Protein 3S84 (pdb70)

Solvent-accessible surface area: 25730 Å² total; per-residue (Å²): 160,100,123,104,112,149,94,89,101,35,126,37,20,112,59,1,46,67,92,0,98,98,62,11,106,72,0,16,120,65,0,17,48,8,16,146,81,0,75,137,51,0,91,66,71,6,58,82,0,73,61,38,0,47,64,7,0,68,73,4,55,172,95,1,52,59,32,4,93,125,0,51,119,21,35,145,101,24,56,93,62,23,56,72,51,1,74,78,41,0,56,70,0,44,50,59,0,46,82,10,0,69,67,1,44,44,102,0,16,67,35,0,47,50,4,50,66,28,0,63,71,0,12,63,55,0,61,149,21,0,17,76,38,0,132,114,34,59,125,65,0,47,80,34,5,114,34,18,23,129,94,0,54,130,28,3,80,72,0,62,57,114,0,31,56,3,0,53,63,5,60,126,88,0,17,71,35,1,80,80,1,45,45,42,16,159,64,81,35,114,30,5,74,131,9,9,91,70,2,24,45,63,0,50,116,33,0,58,50,4,38,158,67,0,70,66,28,0,75,94,14,24,131,32,3,25,114,36,0,37,96,12,80,119,100,1,1,63,205,149,93,72,66,108,125,124,138,123,105,142,17,119,57,24,106,80,1,28,65,71,0,98,99,59,7,105,70,0,16,121,76,0,16,50,9,16,150,80,0,80,129,51,1,83,66,73,1,55,82,1,75,62,42,0,77,58,6,2,64,67,6,68,170,91,0,62,48,18,12,121,91,0,70,146,24,8,102,84,23,22,75,63,11,43,54,49,0,86,77,48,1,64,86,0,92,51,58,0,52,98,15,0,77,63,3,45,41,130,0,18,67,36,0,46,50,0,50,66,28,0,63,72,0,11,61,55,0,69,147,21,0,18,87,37,0,91,140,18,34,130,66,1,49,106,21,6,116,34,18,23,114,98,0,55,128,33,0,77,84,6,62,56,122,0,32,55,5,0,53,60,5,59,122,106,0,21,60,35,1,89,77,1,79,59,20,4,93,83,67,44,58,15,0,76,123,14,0,70,70,2,18,46,60,1,42,114,35,0,64,53,7,52,150,88,0,50,58,30,0,108,80,12,22,152,36,0,32,100,33,0,36,85,13,82,106,103,2,2,66,207

Structure (mmCIF, N/CA/C/O backbone):
data_3S84
#
_entry.id   3S84
#
_cell.length_a   70.825
_cell.length_b   70.825
_cell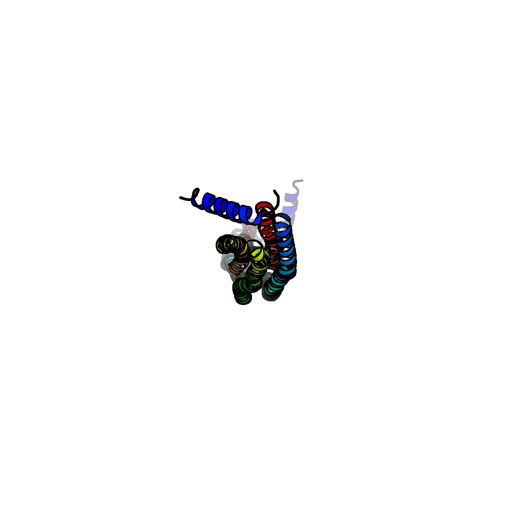.length_c   512.383
_cell.angle_alpha   90.00
_cell.angle_beta   90.00
_cell.angle_gamma   120.00
#
_symmetry.space_group_name_H-M   'P 61 2 2'
#
loop_
_entity.id
_entity.type
_entity.pdbx_description
1 polymer 'Apolipoprotein A-IV'
2 non-polymer 'SULFATE ION'
3 water water
#
loop_
_atom_site.group_PDB
_atom_site.id
_atom_site.type_symbol
_atom_site.label_atom_id
_atom_site.label_alt_id
_atom_site.label_comp_id
_atom_site.label_asym_id
_atom_site.label_entity_id
_atom_site.label_seq_id
_atom_site.pdbx_PDB_ins_code
_atom_site.Cartn_x
_atom_site.Cartn_y
_atom_site.Cartn_z
_atom_site.occupancy
_atom_site.B_iso_or_equiv
_atom_site.auth_seq_id
_atom_site.auth_comp_id
_atom_site.auth_asym_id
_atom_site.auth_atom_id
_atom_site.pdbx_PDB_model_num
ATOM 1 N N . ASP A 1 12 ? 2.865 77.503 -52.224 1.00 169.18 94 ASP A N 1
ATOM 2 C CA . ASP A 1 12 ? 3.605 76.381 -51.653 1.00 169.91 94 ASP A CA 1
ATOM 3 C C . ASP A 1 12 ? 3.456 75.123 -52.513 1.00 174.04 94 ASP A C 1
ATOM 4 O O . ASP A 1 12 ? 4.406 74.740 -53.199 1.00 173.33 94 ASP A O 1
ATOM 9 N N . SER A 1 13 ? 2.261 74.490 -52.479 1.00 170.97 95 SER A N 1
ATOM 10 C CA . SER A 1 13 ? 1.935 73.276 -53.237 1.00 170.49 95 SER A CA 1
ATOM 11 C C . SER A 1 13 ? 1.340 73.579 -54.622 1.00 171.73 95 SER A C 1
ATOM 12 O O . SER A 1 13 ? 1.644 72.861 -55.577 1.00 170.81 95 SER A O 1
ATOM 15 N N . GLU A 1 14 ? 0.511 74.646 -54.728 1.00 166.56 96 GLU A N 1
ATOM 16 C CA . GLU A 1 14 ? -0.117 75.099 -55.979 1.00 164.67 96 GLU A CA 1
ATOM 17 C C . GLU A 1 14 ? 0.930 75.752 -56.912 1.00 166.31 96 GLU A C 1
ATOM 18 O O . GLU A 1 14 ? 0.837 75.597 -58.135 1.00 165.39 96 GLU A O 1
ATOM 24 N N . LYS A 1 15 ? 1.908 76.489 -56.331 1.00 161.03 97 LYS A N 1
ATOM 25 C CA . LYS A 1 15 ? 2.986 77.171 -57.059 1.00 159.04 97 LYS A CA 1
ATOM 26 C C . LYS A 1 15 ? 3.937 76.163 -57.734 1.00 160.01 97 LYS A C 1
ATOM 27 O O . LYS A 1 15 ? 4.367 76.389 -58.869 1.00 158.56 97 LYS A O 1
ATOM 33 N N . LEU A 1 16 ? 4.226 75.041 -57.038 1.00 155.04 98 LEU A N 1
ATOM 34 C CA . LEU A 1 16 ? 5.119 73.956 -57.472 1.00 153.39 98 LEU A CA 1
ATOM 35 C C . LEU A 1 16 ? 4.408 72.892 -58.371 1.00 152.63 98 LEU A C 1
ATOM 36 O O . LEU A 1 16 ? 4.831 71.736 -58.441 1.00 152.43 98 LEU A O 1
ATOM 41 N N . LYS A 1 17 ? 3.340 73.326 -59.071 1.00 145.01 99 LYS A N 1
ATOM 42 C CA . LYS A 1 17 ? 2.489 72.581 -60.012 1.00 142.37 99 LYS A CA 1
ATOM 43 C C . LYS A 1 17 ? 2.400 73.449 -61.281 1.00 140.59 99 LYS A C 1
ATOM 44 O O . LYS A 1 17 ? 2.359 72.929 -62.401 1.00 139.16 99 LYS A O 1
ATOM 50 N N . GLU A 1 18 ? 2.383 74.784 -61.071 1.00 133.59 100 GLU A N 1
ATOM 51 C CA . GLU A 1 18 ? 2.362 75.834 -62.084 1.00 130.81 100 GLU A CA 1
ATOM 52 C C . GLU A 1 18 ? 3.695 75.795 -62.845 1.00 127.61 100 GLU A C 1
ATOM 53 O O . GLU A 1 18 ? 3.696 75.919 -64.062 1.00 126.12 100 GLU A O 1
ATOM 59 N N . GLU A 1 19 ? 4.811 75.591 -62.105 1.00 119.68 101 GLU A N 1
ATOM 60 C CA . GLU A 1 19 ? 6.202 75.471 -62.557 1.00 116.23 101 GLU A CA 1
ATOM 61 C C . GLU A 1 19 ? 6.380 74.280 -63.509 1.00 114.24 101 GLU A C 1
ATOM 62 O O . GLU A 1 19 ? 7.187 74.353 -64.437 1.00 111.09 101 GLU A O 1
ATOM 68 N N . ILE A 1 20 ? 5.662 73.162 -63.229 1.00 109.03 102 ILE A N 1
ATOM 69 C CA . ILE A 1 20 ? 5.684 71.941 -64.042 1.00 106.52 102 ILE A CA 1
ATOM 70 C C . ILE A 1 20 ? 5.007 72.252 -65.390 1.00 103.80 102 ILE A C 1
ATOM 71 O O . ILE A 1 20 ? 5.599 71.971 -66.439 1.00 101.66 102 ILE A O 1
ATOM 76 N N . GLY A 1 21 ? 3.815 72.877 -65.324 1.00 96.26 103 GLY A N 1
ATOM 77 C CA . GLY A 1 21 ? 3.028 73.314 -66.475 1.00 92.57 103 GLY A CA 1
ATOM 78 C C . GLY A 1 21 ? 3.789 74.310 -67.334 1.00 87.83 103 GLY A C 1
ATOM 79 O O . GLY A 1 21 ? 3.951 74.101 -68.541 1.00 87.29 103 GLY A O 1
ATOM 80 N N . LYS A 1 22 ? 4.305 75.370 -66.688 1.00 78.58 104 LYS A N 1
ATOM 81 C CA . LYS A 1 22 ? 5.090 76.442 -67.277 1.00 76.48 104 LYS A CA 1
ATOM 82 C C . LYS A 1 22 ? 6.271 75.872 -68.093 1.00 77.04 104 LYS A C 1
ATOM 83 O O . LYS A 1 22 ? 6.402 76.197 -69.276 1.00 75.87 104 LYS A O 1
ATOM 89 N N . GLU A 1 23 ? 7.066 74.970 -67.471 1.00 71.30 105 GLU A N 1
ATOM 90 C CA . GLU A 1 23 ? 8.242 74.371 -68.091 1.00 69.15 105 GLU A CA 1
ATOM 91 C C . GLU A 1 23 ? 7.854 73.462 -69.259 1.00 72.75 105 GLU A C 1
ATOM 92 O O . GLU A 1 23 ? 8.551 73.447 -70.276 1.00 71.07 105 GLU A O 1
ATOM 98 N N . LEU A 1 24 ? 6.735 72.727 -69.110 1.00 65.49 106 LEU A N 1
ATOM 99 C CA . LEU A 1 24 ? 6.215 71.826 -70.129 1.00 64.44 106 LEU A CA 1
ATOM 100 C C . LEU A 1 24 ? 5.693 72.650 -71.312 1.00 69.20 106 LEU A C 1
ATOM 101 O O . LEU A 1 24 ? 5.893 72.263 -72.462 1.00 68.94 106 LEU A O 1
ATOM 106 N N . GLU A 1 25 ? 5.091 73.817 -71.023 1.00 67.19 107 GLU A N 1
ATOM 107 C CA . GLU A 1 25 ? 4.595 74.751 -72.024 1.00 68.02 107 GLU A CA 1
ATOM 108 C C . GLU A 1 25 ? 5.780 75.296 -72.809 1.00 69.89 107 GLU A C 1
ATOM 109 O O . GLU A 1 25 ? 5.706 75.402 -74.038 1.00 69.51 107 GLU A O 1
ATOM 115 N N . GLU A 1 26 ? 6.897 75.569 -72.100 1.00 65.37 108 GLU A N 1
ATOM 116 C CA . GLU A 1 26 ? 8.144 76.061 -72.700 1.00 64.05 108 GLU A CA 1
ATOM 117 C C . GLU A 1 26 ? 8.790 75.008 -73.566 1.00 65.33 108 GLU A C 1
ATOM 118 O O . GLU A 1 26 ? 9.174 75.319 -74.678 1.00 67.36 108 GLU A O 1
ATOM 124 N N . LEU A 1 27 ? 8.853 73.752 -73.098 1.00 61.86 109 LEU A N 1
ATOM 125 C CA . LEU A 1 27 ? 9.385 72.650 -73.899 1.00 62.05 109 LEU A CA 1
ATOM 126 C C . LEU A 1 27 ? 8.521 72.489 -75.166 1.00 68.69 109 LEU A C 1
ATOM 127 O O . LEU A 1 27 ? 9.068 72.353 -76.256 1.00 71.44 109 LEU A O 1
ATOM 132 N N . ARG A 1 28 ? 7.180 72.556 -75.013 1.00 64.87 110 ARG A N 1
ATOM 133 C CA . ARG A 1 28 ? 6.231 72.464 -76.120 1.00 66.49 110 ARG A CA 1
ATOM 134 C C . ARG A 1 28 ? 6.455 73.596 -77.113 1.00 72.39 110 ARG A C 1
ATOM 135 O O . ARG A 1 28 ? 6.493 73.327 -78.309 1.00 72.54 110 ARG A O 1
ATOM 143 N N . ALA A 1 29 ? 6.674 74.842 -76.620 1.00 69.04 111 ALA A N 1
ATOM 144 C CA . ALA A 1 29 ? 6.932 76.007 -77.470 1.00 70.61 111 ALA A CA 1
ATOM 145 C C . ALA A 1 29 ? 8.195 75.812 -78.325 1.00 76.23 111 ALA A C 1
ATOM 146 O O . ALA A 1 29 ? 8.180 76.145 -79.516 1.00 76.45 111 ALA A O 1
ATOM 148 N N . ARG A 1 30 ? 9.252 75.198 -77.743 1.00 73.24 112 ARG A N 1
ATOM 149 C CA . ARG A 1 30 ? 10.472 74.865 -78.481 1.00 75.07 112 ARG A CA 1
ATOM 150 C C . ARG A 1 30 ? 10.216 73.800 -79.567 1.00 81.14 112 ARG A C 1
ATOM 151 O O . ARG A 1 30 ? 10.722 73.923 -80.674 1.00 85.81 112 ARG A O 1
ATOM 159 N N . LEU A 1 31 ? 9.448 72.768 -79.241 1.00 75.63 113 LEU A N 1
ATOM 160 C CA . LEU A 1 31 ? 9.149 71.655 -80.139 1.00 76.24 113 LEU A CA 1
ATOM 161 C C . LEU A 1 31 ? 8.040 71.971 -81.138 1.00 80.61 113 LEU A C 1
ATOM 162 O O . LEU A 1 31 ? 7.825 71.181 -82.053 1.00 82.55 113 LEU A O 1
ATOM 167 N N . LEU A 1 32 ? 7.305 73.082 -80.940 1.00 76.87 114 LEU A N 1
ATOM 168 C CA . LEU A 1 32 ? 6.156 73.473 -81.755 1.00 80.66 114 LEU A CA 1
ATOM 169 C C . LEU A 1 32 ? 6.337 73.305 -83.264 1.00 94.96 114 LEU A C 1
ATOM 170 O O . LEU A 1 32 ? 5.470 72.662 -83.863 1.00 99.45 114 LEU A O 1
ATOM 175 N N . PRO A 1 33 ? 7.427 73.802 -83.915 1.00 94.61 115 PRO A N 1
ATOM 176 C CA . PRO A 1 33 ? 7.542 73.609 -85.377 1.00 100.80 115 PRO A CA 1
ATOM 177 C C . PRO A 1 33 ? 7.646 72.146 -85.816 1.00 107.10 115 PRO A C 1
ATOM 178 O O . PRO A 1 33 ? 7.491 71.861 -87.000 1.00 112.49 115 PRO A O 1
ATOM 182 N N . HIS A 1 34 ? 7.886 71.220 -84.856 1.00 99.35 116 HIS A N 1
ATOM 183 C CA . HIS A 1 34 ? 8.033 69.782 -85.112 1.00 99.18 116 HIS A CA 1
ATOM 184 C C . HIS A 1 34 ? 6.997 68.935 -84.396 1.00 98.02 116 HIS A C 1
ATOM 185 O O . HIS A 1 34 ? 7.187 67.724 -84.291 1.00 94.58 116 HIS A O 1
ATOM 192 N N . ALA A 1 35 ? 5.885 69.560 -83.935 1.00 96.35 117 ALA A N 1
ATOM 193 C CA . ALA A 1 35 ? 4.792 68.925 -83.175 1.00 95.82 117 ALA A CA 1
ATOM 194 C C . ALA A 1 35 ? 4.332 67.577 -83.715 1.00 103.45 117 ALA A C 1
ATOM 195 O O . ALA A 1 35 ? 4.119 66.664 -82.934 1.00 99.48 117 ALA A O 1
ATOM 197 N N . ASN A 1 36 ? 4.227 67.444 -85.043 1.00 107.48 118 ASN A N 1
ATOM 198 C CA . ASN A 1 36 ? 3.867 66.202 -85.733 1.00 111.05 118 ASN A CA 1
ATOM 199 C C . ASN A 1 36 ? 4.961 65.145 -85.571 1.00 112.38 118 ASN A C 1
ATOM 200 O O . ASN A 1 36 ? 4.637 64.025 -85.165 1.00 110.13 118 ASN A O 1
ATOM 205 N N . GLU A 1 37 ? 6.246 65.500 -85.868 1.00 108.49 119 GLU A N 1
ATOM 206 C CA . GLU A 1 37 ? 7.405 64.612 -85.704 1.00 106.35 119 GLU A CA 1
ATOM 207 C C . GLU A 1 37 ? 7.525 64.154 -84.249 1.00 106.57 119 GLU A C 1
ATOM 208 O O . GLU A 1 37 ? 7.683 62.955 -84.015 1.00 105.57 119 GLU A O 1
ATOM 214 N N . VAL A 1 38 ? 7.437 65.104 -83.279 1.00 100.12 120 VAL A N 1
ATOM 215 C CA . VAL A 1 38 ? 7.556 64.793 -81.857 1.00 95.14 120 VAL A CA 1
ATOM 216 C C . VAL A 1 38 ? 6.467 63.841 -81.364 1.00 96.37 120 VAL A C 1
ATOM 217 O O . VAL A 1 38 ? 6.795 62.841 -80.728 1.00 93.20 120 VAL A O 1
ATOM 221 N N . SER A 1 39 ? 5.195 64.103 -81.751 1.00 95.45 121 SER A N 1
ATOM 222 C CA . SER A 1 39 ? 4.014 63.280 -81.451 1.00 96.50 121 SER A CA 1
ATOM 223 C C . SER A 1 39 ? 4.234 61.848 -81.992 1.00 101.68 121 SER A C 1
ATOM 224 O O . SER A 1 39 ? 3.931 60.866 -81.298 1.00 100.28 121 SER A O 1
ATOM 227 N N . GLN A 1 40 ? 4.795 61.755 -83.216 1.00 98.91 122 GLN A N 1
ATOM 228 C CA . GLN A 1 40 ? 5.123 60.499 -83.878 1.00 99.60 122 GLN A CA 1
ATOM 229 C C . GLN A 1 40 ? 6.201 59.713 -83.120 1.00 97.35 122 GLN A C 1
ATOM 230 O O . GLN A 1 40 ? 6.043 58.508 -82.952 1.00 97.38 122 GLN A O 1
ATOM 236 N N . LYS A 1 41 ? 7.284 60.380 -82.685 1.00 89.62 123 LYS A N 1
ATOM 237 C CA . LYS A 1 41 ? 8.371 59.746 -81.931 1.00 87.02 123 LYS A CA 1
ATOM 238 C C . LYS A 1 41 ? 7.895 59.227 -80.548 1.00 86.03 123 LYS A C 1
ATOM 239 O O . LYS A 1 41 ? 8.343 58.163 -80.122 1.00 84.16 123 LYS A O 1
ATOM 245 N N . ILE A 1 42 ? 6.972 59.961 -79.880 1.00 80.60 124 ILE A N 1
ATOM 246 C CA . ILE A 1 42 ? 6.398 59.575 -78.592 1.00 77.59 124 ILE A CA 1
ATOM 247 C C . ILE A 1 42 ? 5.499 58.333 -78.771 1.00 83.31 124 ILE A C 1
ATOM 248 O O . ILE A 1 42 ? 5.585 57.391 -77.985 1.00 79.86 124 ILE A O 1
ATOM 253 N N . GLY A 1 43 ? 4.688 58.336 -79.834 1.00 85.63 125 GLY A N 1
ATOM 254 C CA . GLY A 1 43 ? 3.803 57.234 -80.202 1.00 87.10 125 GLY A CA 1
ATOM 255 C C . GLY A 1 43 ? 4.581 55.964 -80.487 1.00 90.31 125 GLY A C 1
ATOM 256 O O . GLY A 1 43 ? 4.160 54.879 -80.084 1.00 91.80 125 GLY A O 1
ATOM 257 N N . ASP A 1 44 ? 5.747 56.098 -81.135 1.00 84.85 126 ASP A N 1
ATOM 258 C CA . ASP A 1 44 ? 6.648 54.989 -81.439 1.00 84.18 126 ASP A CA 1
ATOM 259 C C . ASP A 1 44 ? 7.221 54.402 -80.165 1.00 83.25 126 ASP A C 1
ATOM 260 O O . ASP A 1 44 ? 7.157 53.184 -79.978 1.00 81.77 126 ASP A O 1
ATOM 265 N N . ASN A 1 45 ? 7.718 55.266 -79.259 1.00 78.29 127 ASN A N 1
ATOM 266 C CA . ASN A 1 45 ? 8.259 54.855 -77.965 1.00 76.00 127 ASN A CA 1
ATOM 267 C C . ASN A 1 45 ? 7.210 54.196 -77.066 1.00 78.87 127 ASN A C 1
ATOM 268 O O . ASN A 1 45 ? 7.544 53.292 -76.315 1.00 75.56 127 ASN A O 1
ATOM 273 N N . LEU A 1 46 ? 5.947 54.634 -77.169 1.00 78.89 128 LEU A N 1
ATOM 274 C CA . LEU A 1 46 ? 4.833 54.071 -76.425 1.00 80.32 128 LEU A CA 1
ATOM 275 C C . LEU A 1 46 ? 4.567 52.623 -76.906 1.00 84.86 128 LEU A C 1
ATOM 276 O O . LEU A 1 46 ? 4.340 51.739 -76.071 1.00 85.12 128 LEU A O 1
ATOM 281 N N . ARG A 1 47 ? 4.676 52.376 -78.224 1.00 80.34 129 ARG A N 1
ATOM 282 C CA . ARG A 1 47 ? 4.503 51.030 -78.787 1.00 81.14 129 ARG A CA 1
ATOM 283 C C . ARG A 1 47 ? 5.665 50.136 -78.367 1.00 81.47 129 ARG A C 1
ATOM 284 O O . ARG A 1 47 ? 5.434 48.998 -77.981 1.00 79.35 129 ARG A O 1
ATOM 292 N N . GLU A 1 48 ? 6.899 50.667 -78.394 1.00 79.22 130 GLU A N 1
ATOM 293 C CA . GLU A 1 48 ? 8.098 49.960 -77.930 1.00 78.80 130 GLU A CA 1
ATOM 294 C C . GLU A 1 48 ? 7.996 49.648 -76.434 1.00 79.56 130 GLU A C 1
ATOM 295 O O . GLU A 1 48 ? 8.430 48.575 -76.015 1.00 80.91 130 GLU A O 1
ATOM 301 N N . LEU A 1 49 ? 7.428 50.577 -75.627 1.00 71.61 131 LEU A N 1
ATOM 302 C CA . LEU A 1 49 ? 7.225 50.357 -74.206 1.00 68.96 131 LEU A CA 1
ATOM 303 C C . LEU A 1 49 ? 6.318 49.141 -74.008 1.00 74.18 131 LEU A C 1
ATOM 304 O O . LEU A 1 49 ? 6.697 48.226 -73.283 1.00 75.98 131 LEU A O 1
ATOM 309 N N . GLN A 1 50 ? 5.155 49.120 -74.684 1.00 71.13 132 GLN A N 1
ATOM 310 C CA . GLN A 1 50 ? 4.177 48.035 -74.656 1.00 72.80 132 GLN A CA 1
ATOM 311 C C . GLN A 1 50 ? 4.813 46.711 -75.017 1.00 74.88 132 GLN A C 1
ATOM 312 O O . GLN A 1 50 ? 4.633 45.741 -74.290 1.00 74.87 132 GLN A O 1
ATOM 318 N N . GLN A 1 51 ? 5.616 46.686 -76.082 1.00 70.88 133 GLN A N 1
ATOM 319 C CA . GLN A 1 51 ? 6.308 45.476 -76.533 1.00 71.08 133 GLN A CA 1
ATOM 320 C C . GLN A 1 51 ? 7.342 45.021 -75.505 1.00 72.80 133 GLN A C 1
ATOM 321 O O . GLN A 1 51 ? 7.511 43.827 -75.306 1.00 72.03 133 GLN A O 1
ATOM 327 N N . ARG A 1 52 ? 8.039 45.958 -74.877 1.00 69.82 134 ARG A N 1
ATOM 328 C CA . ARG A 1 52 ? 9.020 45.611 -73.859 1.00 70.13 134 ARG A CA 1
ATOM 329 C C . ARG A 1 52 ? 8.372 45.102 -72.577 1.00 72.49 134 ARG A C 1
ATOM 330 O O . ARG A 1 52 ? 8.876 44.146 -71.986 1.00 73.62 134 ARG A O 1
ATOM 338 N N . LEU A 1 53 ? 7.261 45.734 -72.149 1.00 68.12 135 LEU A N 1
ATOM 339 C CA . LEU A 1 53 ? 6.543 45.370 -70.912 1.00 68.04 135 LEU A CA 1
ATOM 340 C C . LEU A 1 53 ? 5.743 44.085 -71.058 1.00 72.14 135 LEU A C 1
ATOM 341 O O . LEU A 1 53 ? 5.562 43.381 -70.062 1.00 72.15 135 LEU A O 1
ATOM 346 N N . GLU A 1 54 ? 5.204 43.831 -72.268 1.00 68.45 136 GLU A N 1
ATOM 347 C CA . GLU A 1 54 ? 4.330 42.698 -72.586 1.00 69.69 136 GLU A CA 1
ATOM 348 C C . GLU A 1 54 ? 4.762 41.313 -72.038 1.00 73.34 136 GLU A C 1
ATOM 349 O O . GLU A 1 54 ? 3.994 40.756 -71.263 1.00 73.60 136 GLU A O 1
ATOM 355 N N . PRO A 1 55 ? 5.963 40.762 -72.370 1.00 68.94 137 PRO A N 1
ATOM 356 C CA . PRO A 1 55 ? 6.338 39.443 -71.803 1.00 67.92 137 PRO A CA 1
ATOM 357 C C . PRO A 1 55 ? 6.379 39.399 -70.277 1.00 72.72 137 PRO A C 1
ATOM 358 O O . PRO A 1 55 ? 6.046 38.354 -69.711 1.00 74.30 137 PRO A O 1
ATOM 362 N N . TYR A 1 56 ? 6.744 40.530 -69.606 1.00 66.79 138 TYR A N 1
ATOM 363 C CA . TYR A 1 56 ? 6.789 40.618 -68.140 1.00 66.73 138 TYR A CA 1
ATOM 364 C C . TYR A 1 56 ? 5.416 40.770 -67.546 1.00 71.49 138 TYR A C 1
ATOM 365 O O . TYR A 1 56 ? 5.132 40.119 -66.546 1.00 73.72 138 TYR A O 1
ATOM 374 N N . ALA A 1 57 ? 4.534 41.567 -68.189 1.00 62.56 139 ALA A N 1
ATOM 375 C CA . ALA A 1 57 ? 3.137 41.725 -67.772 1.00 64.27 139 ALA A CA 1
ATOM 376 C C . ALA A 1 57 ? 2.419 40.395 -67.956 1.00 72.51 139 ALA A C 1
ATOM 377 O O . ALA A 1 57 ? 1.655 40.000 -67.078 1.00 74.72 139 ALA A O 1
ATOM 379 N N . ASP A 1 58 ? 2.728 39.665 -69.056 1.00 69.24 140 ASP A N 1
ATOM 380 C CA . ASP A 1 58 ? 2.155 38.342 -69.297 1.00 70.32 140 ASP A CA 1
ATOM 381 C C . ASP A 1 58 ? 2.665 37.308 -68.287 1.00 71.53 140 ASP A C 1
ATOM 382 O O . ASP A 1 58 ? 1.861 36.542 -67.773 1.00 71.89 140 ASP A O 1
ATOM 387 N N . GLN A 1 59 ? 3.999 37.275 -68.028 1.00 66.02 141 GLN A N 1
ATOM 388 C CA . GLN A 1 59 ? 4.630 36.345 -67.093 1.00 65.48 141 GLN A CA 1
ATOM 389 C C . GLN A 1 59 ? 4.260 36.619 -65.669 1.00 70.24 141 GLN A C 1
ATOM 390 O O . GLN A 1 59 ? 4.103 35.659 -64.904 1.00 72.20 141 GLN A O 1
ATOM 396 N N . LEU A 1 60 ? 4.030 37.901 -65.309 1.00 64.53 142 LEU A N 1
ATOM 397 C CA . LEU A 1 60 ? 3.561 38.205 -63.957 1.00 63.79 142 LEU A CA 1
ATOM 398 C C . LEU A 1 60 ? 2.208 37.506 -63.735 1.00 72.19 142 LEU A C 1
ATOM 399 O O . LEU A 1 60 ? 2.054 36.820 -62.723 1.00 73.67 142 LEU A O 1
ATOM 404 N N . ARG A 1 61 ? 1.262 37.629 -64.690 1.00 69.56 143 ARG A N 1
ATOM 405 C CA . ARG A 1 61 ? -0.040 36.963 -64.573 1.00 70.99 143 ARG A CA 1
ATOM 406 C C . ARG A 1 61 ? 0.102 35.430 -64.483 1.00 74.74 143 ARG A C 1
ATOM 407 O O . ARG A 1 61 ? -0.561 34.800 -63.670 1.00 73.84 143 ARG A O 1
ATOM 415 N N . THR A 1 62 ? 0.956 34.843 -65.327 1.00 71.73 144 THR A N 1
ATOM 416 C CA . THR A 1 62 ? 1.223 33.402 -65.324 1.00 71.64 144 THR A CA 1
ATOM 417 C C . THR A 1 62 ? 1.810 32.969 -63.975 1.00 75.12 144 THR A C 1
ATOM 418 O O . THR A 1 62 ? 1.291 32.036 -63.368 1.00 76.82 144 THR A O 1
ATOM 422 N N . GLN A 1 63 ? 2.843 33.670 -63.498 1.00 69.91 145 GLN A N 1
ATOM 423 C CA . GLN A 1 63 ? 3.509 33.398 -62.229 1.00 69.72 145 GLN A CA 1
ATOM 424 C C . GLN A 1 63 ? 2.578 33.539 -61.019 1.00 71.93 145 GLN A C 1
ATOM 425 O O . GLN A 1 63 ? 2.745 32.801 -60.051 1.00 73.78 145 GLN A O 1
ATOM 431 N N . VAL A 1 64 ? 1.540 34.409 -61.099 1.00 67.14 146 VAL A N 1
ATOM 432 C CA . VAL A 1 64 ? 0.524 34.564 -60.037 1.00 67.08 146 VAL A CA 1
ATOM 433 C C . VAL A 1 64 ? -0.193 33.229 -59.892 1.00 75.57 146 VAL A C 1
ATOM 434 O O . VAL A 1 64 ? -0.360 32.722 -58.776 1.00 78.29 146 VAL A O 1
ATOM 438 N N . ASN A 1 65 ? -0.590 32.650 -61.039 1.00 71.54 147 ASN A N 1
ATOM 439 C CA . ASN A 1 65 ? -1.297 31.375 -61.159 1.00 71.88 147 ASN A CA 1
ATOM 440 C C . ASN A 1 65 ? -0.393 30.182 -60.789 1.00 76.18 147 ASN A C 1
ATOM 441 O O . ASN A 1 65 ? -0.789 29.380 -59.977 1.00 77.20 147 ASN A O 1
ATOM 446 N N . THR A 1 66 ? 0.834 30.118 -61.311 1.00 72.88 148 THR A N 1
ATOM 447 C CA . THR A 1 66 ? 1.854 29.112 -61.000 1.00 73.47 148 THR A CA 1
ATOM 448 C C . THR A 1 66 ? 2.208 29.124 -59.488 1.00 79.04 148 THR A C 1
ATOM 449 O O . THR A 1 66 ? 2.233 28.057 -58.874 1.00 82.44 148 THR A O 1
ATOM 453 N N . GLN A 1 67 ? 2.473 30.312 -58.895 1.00 72.40 149 GLN A N 1
ATOM 454 C CA . GLN A 1 67 ? 2.793 30.412 -57.470 1.00 71.67 149 GLN A CA 1
ATOM 455 C C . GLN A 1 67 ? 1.629 30.040 -56.569 1.00 75.84 149 GLN A C 1
ATOM 456 O O . GLN A 1 67 ? 1.841 29.308 -55.609 1.00 76.92 149 GLN A O 1
ATOM 462 N N . ALA A 1 68 ? 0.409 30.527 -56.871 1.00 70.67 150 ALA A N 1
ATOM 463 C CA . ALA A 1 68 ? -0.804 30.217 -56.117 1.00 71.78 150 ALA A CA 1
ATOM 464 C C . ALA A 1 68 ? -1.092 28.683 -56.130 1.00 79.73 150 ALA A C 1
ATOM 465 O O . ALA A 1 68 ? -1.463 28.098 -55.106 1.00 83.46 150 ALA A O 1
ATOM 467 N N . GLU A 1 69 ? -0.826 28.046 -57.258 1.00 75.40 151 GLU A N 1
ATOM 468 C CA . GLU A 1 69 ? -0.934 26.611 -57.476 1.00 77.46 151 GLU A CA 1
ATOM 469 C C . GLU A 1 69 ? 0.111 25.849 -56.670 1.00 85.39 151 GLU A C 1
ATOM 470 O O . GLU A 1 69 ? -0.236 24.824 -56.081 1.00 89.97 151 GLU A O 1
ATOM 476 N N . GLN A 1 70 ? 1.371 26.332 -56.650 1.00 80.52 152 GLN A N 1
ATOM 477 C CA . GLN A 1 70 ? 2.488 25.752 -55.897 1.00 82.44 152 GLN A CA 1
ATOM 478 C C . GLN A 1 70 ? 2.189 25.797 -54.405 1.00 88.09 152 GLN A C 1
ATOM 479 O O . GLN A 1 70 ? 2.424 24.804 -53.723 1.00 91.70 152 GLN A O 1
ATOM 485 N N . LEU A 1 71 ? 1.649 26.939 -53.912 1.00 82.55 153 LEU A N 1
ATOM 486 C CA . LEU A 1 71 ? 1.266 27.144 -52.522 1.00 83.84 153 LEU A CA 1
ATOM 487 C C . LEU A 1 71 ? 0.191 26.133 -52.140 1.00 90.56 153 LEU A C 1
ATOM 488 O O . LEU A 1 71 ? 0.300 25.598 -51.057 1.00 94.73 153 LEU A O 1
ATOM 493 N N . ARG A 1 72 ? -0.790 25.804 -53.036 1.00 85.57 154 ARG A N 1
ATOM 494 C CA . ARG A 1 72 ? -1.842 24.796 -52.746 1.00 87.55 154 ARG A CA 1
ATOM 495 C C . ARG A 1 72 ? -1.268 23.391 -52.667 1.00 93.03 154 ARG A C 1
ATOM 496 O O . ARG A 1 72 ? -1.532 22.709 -51.707 1.00 95.70 154 ARG A O 1
ATOM 504 N N . ARG A 1 73 ? -0.457 22.976 -53.660 1.00 89.29 155 ARG A N 1
ATOM 505 C CA . ARG A 1 73 ? 0.228 21.680 -53.709 1.00 89.93 155 ARG A CA 1
ATOM 506 C C . ARG A 1 73 ? 1.141 21.451 -52.485 1.00 95.66 155 ARG A C 1
ATOM 507 O O . ARG A 1 73 ? 1.390 20.304 -52.097 1.00 97.52 155 ARG A O 1
ATOM 515 N N . GLN A 1 74 ? 1.607 22.536 -51.870 1.00 91.39 156 GLN A N 1
ATOM 516 C CA . GLN A 1 74 ? 2.478 22.444 -50.709 1.00 94.10 156 GLN A CA 1
ATOM 517 C C . GLN A 1 74 ? 1.675 22.348 -49.409 1.00 99.31 156 GLN A C 1
ATOM 518 O O . GLN A 1 74 ? 2.106 21.634 -48.512 1.00 101.52 156 GLN A O 1
ATOM 524 N N . LEU A 1 75 ? 0.537 23.080 -49.301 1.00 93.79 157 LEU A N 1
ATOM 525 C CA . LEU A 1 75 ? -0.272 23.152 -48.078 1.00 95.31 157 LEU A CA 1
ATOM 526 C C . LEU A 1 75 ? -1.351 22.094 -47.946 1.00 102.54 157 LEU A C 1
ATOM 527 O O . LEU A 1 75 ? -1.622 21.658 -46.815 1.00 106.07 157 LEU A O 1
ATOM 532 N N . THR A 1 76 ? -1.954 21.676 -49.087 1.00 97.54 158 THR A N 1
ATOM 533 C CA . THR A 1 76 ? -2.998 20.643 -49.192 1.00 98.40 158 THR A CA 1
ATOM 534 C C . THR A 1 76 ? -2.580 19.305 -48.529 1.00 105.92 158 THR A C 1
ATOM 535 O O . THR A 1 76 ? -3.394 18.787 -47.767 1.00 108.08 158 THR A O 1
ATOM 539 N N . PRO A 1 77 ? -1.342 18.751 -48.725 1.00 103.63 159 PRO A N 1
ATOM 540 C CA . PRO A 1 77 ? -0.991 17.479 -48.050 1.00 107.36 159 PRO A CA 1
ATOM 541 C C . PRO A 1 77 ? -1.139 17.452 -46.527 1.00 118.10 159 PRO A C 1
ATOM 542 O O . PRO A 1 77 ? -1.346 16.374 -45.961 1.00 122.29 159 PRO A O 1
ATOM 546 N N . TYR A 1 78 ? -1.047 18.616 -45.864 1.00 96.40 160 TYR A N 1
ATOM 547 C CA . TYR A 1 78 ? -1.205 18.692 -44.415 1.00 94.91 160 TYR A CA 1
ATOM 548 C C . TYR A 1 78 ? -2.617 18.352 -43.962 1.00 97.89 160 TYR A C 1
ATOM 549 O O . TYR A 1 78 ? -2.759 17.526 -43.068 1.00 96.82 160 TYR A O 1
ATOM 558 N N . ALA A 1 79 ? -3.657 18.934 -44.605 1.00 95.73 161 ALA A N 1
ATOM 559 C CA . ALA A 1 79 ? -5.063 18.665 -44.283 1.00 95.24 161 ALA A CA 1
ATOM 560 C C . ALA A 1 79 ? -5.382 17.191 -44.581 1.00 98.84 161 ALA A C 1
ATOM 561 O O . ALA A 1 79 ? -6.117 16.560 -43.835 1.00 97.94 161 ALA A O 1
ATOM 563 N N . GLN A 1 80 ? -4.784 16.659 -45.664 1.00 96.01 162 GLN A N 1
ATOM 564 C CA . GLN A 1 80 ? -4.866 15.296 -46.169 1.00 96.04 162 GLN A CA 1
ATOM 565 C C . GLN A 1 80 ? -4.269 14.344 -45.127 1.00 98.13 162 GLN A C 1
ATOM 566 O O . GLN A 1 80 ? -4.939 13.379 -44.739 1.00 97.15 162 GLN A O 1
ATOM 572 N N . ARG A 1 81 ? -3.038 14.638 -44.652 1.00 94.79 163 ARG A N 1
ATOM 573 C CA . ARG A 1 81 ? -2.353 13.818 -43.648 1.00 94.60 163 ARG A CA 1
ATOM 574 C C . ARG A 1 81 ? -3.109 13.797 -42.312 1.00 92.73 163 ARG A C 1
ATOM 575 O O . ARG A 1 81 ? -3.328 12.718 -41.753 1.00 93.46 163 ARG A O 1
ATOM 583 N N . MET A 1 82 ? -3.595 14.966 -41.867 1.00 83.28 164 MET A N 1
ATOM 584 C CA . MET A 1 82 ? -4.383 15.112 -40.643 1.00 80.33 164 MET A CA 1
ATOM 585 C C . MET A 1 82 ? -5.759 14.410 -40.710 1.00 85.59 164 MET A C 1
ATOM 586 O O . MET A 1 82 ? -6.199 13.862 -39.696 1.00 85.12 164 MET A O 1
ATOM 591 N N . GLU A 1 83 ? -6.406 14.395 -41.896 1.00 83.12 165 GLU A N 1
ATOM 592 C CA . GLU A 1 83 ? -7.697 13.719 -42.158 1.00 84.55 165 GLU A CA 1
ATOM 593 C C . GLU A 1 83 ? -7.512 12.198 -41.965 1.00 88.77 165 GLU A C 1
ATOM 594 O O . GLU A 1 83 ? -8.340 11.532 -41.340 1.00 87.10 165 GLU A O 1
ATOM 600 N N . ARG A 1 84 ? -6.389 11.679 -42.495 1.00 88.30 166 ARG A N 1
ATOM 601 C CA . ARG A 1 84 ? -5.961 10.283 -42.464 1.00 89.17 166 ARG A CA 1
ATOM 602 C C . ARG A 1 84 ? -5.677 9.829 -41.035 1.00 91.96 166 ARG A C 1
ATOM 603 O O . ARG A 1 84 ? -6.145 8.762 -40.654 1.00 92.76 166 ARG A O 1
ATOM 611 N N . VAL A 1 85 ? -4.918 10.623 -40.260 1.00 87.72 167 VAL A N 1
ATOM 612 C CA . VAL A 1 85 ? -4.578 10.365 -38.851 1.00 87.63 167 VAL A CA 1
ATOM 613 C C . VAL A 1 85 ? -5.885 10.258 -38.049 1.00 91.00 167 VAL A C 1
ATOM 614 O O . VAL A 1 85 ? -6.052 9.301 -37.299 1.00 91.48 167 VAL A O 1
ATOM 618 N N . LEU A 1 86 ? -6.825 11.191 -38.278 1.00 86.97 168 LEU A N 1
ATOM 619 C CA . LEU A 1 86 ? -8.132 11.238 -37.637 1.00 85.92 168 LEU A CA 1
ATOM 620 C C . LEU A 1 86 ? -8.975 9.975 -37.898 1.00 90.46 168 LEU A C 1
ATOM 621 O O . LEU A 1 86 ? -9.599 9.470 -36.968 1.00 89.44 168 LEU A O 1
ATOM 626 N N . ARG A 1 87 ? -8.979 9.459 -39.153 1.00 89.52 169 ARG A N 1
ATOM 627 C CA . ARG A 1 87 ? -9.716 8.263 -39.563 1.00 88.97 169 ARG A CA 1
ATOM 628 C C . ARG A 1 87 ? -9.120 7.002 -38.956 1.00 94.06 169 ARG A C 1
ATOM 629 O O . ARG A 1 87 ? -9.865 6.172 -38.409 1.00 94.05 169 ARG A O 1
ATOM 637 N N . GLU A 1 88 ? -7.777 6.861 -39.048 1.00 91.29 170 GLU A N 1
ATOM 638 C CA . GLU A 1 88 ? -6.994 5.739 -38.516 1.00 92.52 170 GLU A CA 1
ATOM 639 C C . GLU A 1 88 ? -7.195 5.623 -37.005 1.00 97.14 170 GLU A C 1
ATOM 640 O O . GLU A 1 88 ? -7.308 4.517 -36.477 1.00 97.66 170 GLU A O 1
ATOM 646 N N . ASN A 1 89 ? -7.237 6.778 -36.326 1.00 93.33 171 ASN A N 1
ATOM 647 C CA . ASN A 1 89 ? -7.427 6.911 -34.893 1.00 92.32 171 ASN A CA 1
ATOM 648 C C . ASN A 1 89 ? -8.823 6.445 -34.498 1.00 93.54 171 ASN A C 1
ATOM 649 O O . ASN A 1 89 ? -8.932 5.668 -33.552 1.00 93.58 171 ASN A O 1
ATOM 654 N N . ALA A 1 90 ? -9.871 6.889 -35.241 1.00 87.57 172 ALA A N 1
ATOM 655 C CA . ALA A 1 90 ? -11.279 6.531 -35.021 1.00 86.04 172 ALA A CA 1
ATOM 656 C C . ALA A 1 90 ? -11.488 5.009 -35.114 1.00 92.50 172 ALA A C 1
ATOM 657 O O . ALA A 1 90 ? -12.269 4.439 -34.337 1.00 91.26 172 ALA A O 1
ATOM 659 N N . ASP A 1 91 ? -10.748 4.360 -36.053 1.00 91.35 173 ASP A N 1
ATOM 660 C CA . ASP A 1 91 ? -10.733 2.911 -36.270 1.00 91.62 173 ASP A CA 1
ATOM 661 C C . ASP A 1 91 ? -10.063 2.243 -35.075 1.00 92.93 173 ASP A C 1
ATOM 662 O O . ASP A 1 91 ? -10.577 1.256 -34.555 1.00 92.24 173 ASP A O 1
ATOM 667 N N . SER A 1 92 ? -8.906 2.775 -34.664 1.00 89.45 174 SER A N 1
ATOM 668 C CA . SER A 1 92 ? -8.102 2.271 -33.558 1.00 90.39 174 SER A CA 1
ATOM 669 C C . SER A 1 92 ? -8.840 2.391 -32.213 1.00 91.44 174 SER A C 1
ATOM 670 O O . SER A 1 92 ? -8.703 1.503 -31.370 1.00 93.19 174 SER A O 1
ATOM 673 N N . LEU A 1 93 ? -9.612 3.489 -32.027 1.00 83.87 175 LEU A N 1
ATOM 674 C CA . LEU A 1 93 ? -10.407 3.762 -30.836 1.00 82.37 175 LEU A CA 1
ATOM 675 C C . LEU A 1 93 ? -11.529 2.734 -30.743 1.00 85.10 175 LEU A C 1
ATOM 676 O O . LEU A 1 93 ? -11.713 2.138 -29.675 1.00 84.79 175 LEU A O 1
ATOM 681 N N . GLN A 1 94 ? -12.244 2.509 -31.866 1.00 80.37 176 GLN A N 1
ATOM 682 C CA . GLN A 1 94 ? -13.345 1.554 -31.976 1.00 78.79 176 GLN A CA 1
ATOM 683 C C . GLN A 1 94 ? -12.842 0.133 -31.653 1.00 83.20 176 GLN A C 1
ATOM 684 O O . GLN A 1 94 ? -13.477 -0.563 -30.864 1.00 80.53 176 GLN A O 1
ATOM 690 N N . ALA A 1 95 ? -11.676 -0.261 -32.221 1.00 81.73 177 ALA A N 1
ATOM 691 C CA . ALA A 1 95 ? -11.031 -1.549 -31.971 1.00 82.59 177 ALA A CA 1
ATOM 692 C C . ALA A 1 95 ? -10.578 -1.738 -30.508 1.00 88.55 177 ALA A C 1
ATOM 693 O O . ALA A 1 95 ? -10.484 -2.876 -30.051 1.00 90.69 177 ALA A O 1
ATOM 695 N N . SER A 1 96 ? -10.270 -0.640 -29.795 1.00 85.14 178 SER A N 1
ATOM 696 C CA . SER A 1 96 ? -9.816 -0.644 -28.396 1.00 86.27 178 SER A CA 1
ATOM 697 C C . SER A 1 96 ? -10.980 -0.672 -27.412 1.00 86.62 178 SER A C 1
ATOM 698 O O . SER A 1 96 ? -10.847 -1.236 -26.336 1.00 85.75 178 SER A O 1
ATOM 701 N N . LEU A 1 97 ? -12.094 -0.022 -27.778 1.00 82.13 179 LEU A N 1
ATOM 702 C CA . LEU A 1 97 ? -13.312 0.114 -26.994 1.00 80.92 179 LEU A CA 1
ATOM 703 C C . LEU A 1 97 ? -14.250 -1.082 -27.072 1.00 80.55 179 LEU A C 1
ATOM 704 O O . LEU A 1 97 ? -14.900 -1.394 -26.069 1.00 80.42 179 LEU A O 1
ATOM 709 N N . ARG A 1 98 ? -14.389 -1.694 -28.260 1.00 75.39 180 ARG A N 1
ATOM 710 C CA . ARG A 1 98 ? -15.275 -2.837 -28.518 1.00 73.80 180 ARG A CA 1
ATOM 711 C C . ARG A 1 98 ? -15.083 -3.988 -27.498 1.00 77.09 180 ARG A C 1
ATOM 712 O O . ARG A 1 98 ? -16.082 -4.375 -26.880 1.00 75.70 180 ARG A O 1
ATOM 720 N N . PRO A 1 99 ? -13.829 -4.469 -27.230 1.00 73.98 181 PRO A N 1
ATOM 721 C CA . PRO A 1 99 ? -13.645 -5.532 -26.212 1.00 73.77 181 PRO A CA 1
ATOM 722 C C . PRO A 1 99 ? -14.247 -5.218 -24.843 1.00 77.45 181 PRO A C 1
ATOM 723 O O . PRO A 1 99 ? -14.916 -6.084 -24.266 1.00 76.74 181 PRO A O 1
ATOM 727 N N . HIS A 1 100 ? -14.020 -3.992 -24.325 1.00 74.86 182 HIS A N 1
ATOM 728 C CA . HIS A 1 100 ? -14.554 -3.550 -23.030 1.00 75.56 182 HIS A CA 1
ATOM 729 C C . HIS A 1 100 ? -16.091 -3.451 -23.063 1.00 74.19 182 HIS A C 1
ATOM 730 O O . HIS A 1 100 ? -16.747 -3.773 -22.064 1.00 71.18 182 HIS A O 1
ATOM 737 N N . ALA A 1 101 ? -16.661 -3.011 -24.218 1.00 68.28 183 ALA A N 1
ATOM 738 C CA . ALA A 1 101 ? -18.112 -2.889 -24.388 1.00 67.02 183 ALA A CA 1
ATOM 739 C C . ALA A 1 101 ? -18.765 -4.277 -24.380 1.00 72.61 183 ALA A C 1
ATOM 740 O O . ALA A 1 101 ? -19.808 -4.444 -23.751 1.00 73.72 183 ALA A O 1
ATOM 742 N N . ASP A 1 102 ? -18.114 -5.285 -25.023 1.00 68.56 184 ASP A N 1
ATOM 743 C CA . ASP A 1 102 ? -18.569 -6.680 -25.043 1.00 67.08 184 ASP A CA 1
ATOM 744 C C . ASP A 1 102 ? -18.454 -7.279 -23.643 1.00 73.51 184 ASP A C 1
ATOM 745 O O . ASP A 1 102 ? -19.366 -8.000 -23.225 1.00 72.66 184 ASP A O 1
ATOM 750 N N . GLU A 1 103 ? -17.346 -6.963 -22.906 1.00 67.10 185 GLU A N 1
ATOM 751 C CA . GLU A 1 103 ? -17.130 -7.450 -21.537 1.00 66.41 185 GLU A CA 1
ATOM 752 C C . GLU A 1 103 ? -18.155 -6.881 -20.567 1.00 67.38 185 GLU A C 1
ATOM 753 O O . GLU A 1 103 ? -18.631 -7.625 -19.733 1.00 68.35 185 GLU A O 1
ATOM 759 N N . LEU A 1 104 ? -18.558 -5.613 -20.719 1.00 64.01 186 LEU A N 1
ATOM 760 C CA . LEU A 1 104 ? -19.607 -5.025 -19.880 1.00 62.93 186 LEU A CA 1
ATOM 761 C C . LEU A 1 104 ? -20.938 -5.812 -20.014 1.00 68.44 186 LEU A C 1
ATOM 762 O O . LEU A 1 104 ? -21.554 -6.161 -19.003 1.00 68.27 186 LEU A O 1
ATOM 767 N N . LYS A 1 105 ? -21.351 -6.084 -21.268 1.00 65.98 187 LYS A N 1
ATOM 768 C CA . LYS A 1 105 ? -22.572 -6.823 -21.617 1.00 64.69 187 LYS A CA 1
ATOM 769 C C . LYS A 1 105 ? -22.577 -8.212 -20.972 1.00 67.66 187 LYS A C 1
ATOM 770 O O . LYS A 1 105 ? -23.593 -8.634 -20.399 1.00 66.58 187 LYS A O 1
ATOM 776 N N . ALA A 1 106 ? -21.427 -8.911 -21.071 1.00 64.33 188 ALA A N 1
ATOM 777 C CA . ALA A 1 106 ? -21.192 -10.249 -20.522 1.00 62.29 188 ALA A CA 1
ATOM 778 C C . ALA A 1 106 ? -21.215 -10.232 -18.987 1.00 66.83 188 ALA A C 1
ATOM 779 O O . ALA A 1 106 ? -21.824 -11.120 -18.368 1.00 69.01 188 ALA A O 1
ATOM 781 N N . LYS A 1 107 ? -20.569 -9.230 -18.373 1.00 62.08 189 LYS A N 1
ATOM 782 C CA . LYS A 1 107 ? -20.527 -9.096 -16.918 1.00 61.88 189 LYS A CA 1
ATOM 783 C C . LYS A 1 107 ? -21.899 -8.780 -16.320 1.00 64.01 189 LYS A C 1
ATOM 784 O O . LYS A 1 107 ? -22.184 -9.292 -15.245 1.00 63.31 189 LYS A O 1
ATOM 790 N N . ILE A 1 108 ? -22.764 -8.003 -17.025 1.00 60.02 190 ILE A N 1
ATOM 791 C CA . ILE A 1 108 ? -24.130 -7.723 -16.556 1.00 59.43 190 ILE A CA 1
ATOM 792 C C . ILE A 1 108 ? -24.859 -9.054 -16.311 1.00 66.22 190 ILE A C 1
ATOM 793 O O . ILE A 1 108 ? -25.361 -9.277 -15.215 1.00 68.15 190 ILE A O 1
ATOM 798 N N . ASP A 1 109 ? -24.861 -9.948 -17.326 1.00 64.62 191 ASP A N 1
ATOM 799 C CA . ASP A 1 109 ? -25.471 -11.282 -17.285 1.00 64.61 191 ASP A CA 1
ATOM 800 C C . ASP A 1 109 ? -24.864 -12.159 -16.172 1.00 70.11 191 ASP A C 1
ATOM 801 O O . ASP A 1 109 ? -25.594 -12.776 -15.405 1.00 71.38 191 ASP A O 1
ATOM 806 N N . GLN A 1 110 ? -23.522 -12.226 -16.104 1.00 65.55 192 GLN A N 1
ATOM 807 C CA . GLN A 1 110 ? -22.760 -13.044 -15.160 1.00 63.41 192 GLN A CA 1
ATOM 808 C C . GLN A 1 110 ? -22.940 -12.561 -13.721 1.00 68.23 192 GLN A C 1
ATOM 809 O O . GLN A 1 110 ? -23.130 -13.377 -12.803 1.00 69.64 192 GLN A O 1
ATOM 815 N N . ASN A 1 111 ? -22.971 -11.248 -13.528 1.00 63.94 193 ASN A N 1
ATOM 816 C CA . ASN A 1 111 ? -23.152 -10.688 -12.187 1.00 64.29 193 ASN A CA 1
ATOM 817 C C . ASN A 1 111 ? -24.600 -10.747 -11.698 1.00 67.56 193 ASN A C 1
ATOM 818 O O . ASN A 1 111 ? -24.821 -10.887 -10.498 1.00 68.18 193 ASN A O 1
ATOM 823 N N . VAL A 1 112 ? -25.583 -10.699 -12.612 1.00 64.47 194 VAL A N 1
ATOM 824 C CA . VAL A 1 112 ? -26.993 -10.875 -12.224 1.00 64.06 194 VAL A CA 1
ATOM 825 C C . VAL A 1 112 ? -27.249 -12.324 -11.769 1.00 70.64 194 VAL A C 1
ATOM 826 O O . VAL A 1 112 ? -28.013 -12.522 -10.820 1.00 72.22 194 VAL A O 1
ATOM 830 N N A GLU A 1 113 ? -26.601 -13.324 -12.414 0.50 67.19 195 GLU A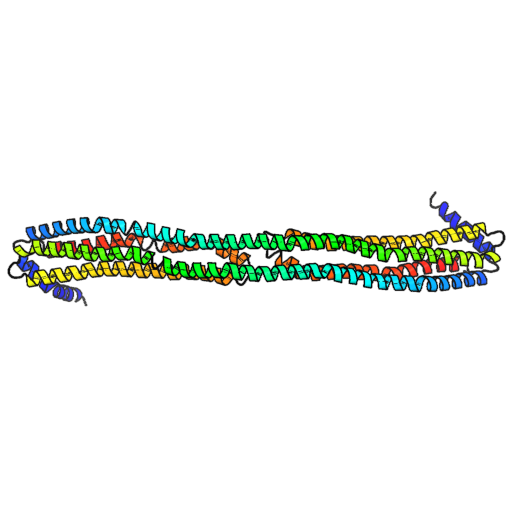 N 1
ATOM 831 N N B GLU A 1 113 ? -26.599 -13.316 -12.425 0.50 67.49 195 GLU A N 1
ATOM 832 C CA A GLU A 1 113 ? -26.732 -14.730 -12.009 0.50 66.98 195 GLU A CA 1
ATOM 833 C CA B GLU A 1 113 ? -26.696 -14.740 -12.069 0.50 67.45 195 GLU A CA 1
ATOM 834 C C A GLU A 1 113 ? -26.068 -14.954 -10.663 0.50 70.58 195 GLU A C 1
ATOM 835 C C B GLU A 1 113 ? -26.063 -14.959 -10.694 0.50 70.82 195 GLU A C 1
ATOM 836 O O A GLU A 1 113 ? -26.636 -15.645 -9.827 0.50 69.41 195 GLU A O 1
ATOM 837 O O B GLU A 1 113 ? -26.645 -15.657 -9.874 0.50 69.69 195 GLU A O 1
ATOM 848 N N . GLU A 1 114 ? -24.897 -14.323 -10.433 1.00 69.25 196 GLU A N 1
ATOM 849 C CA . GLU A 1 114 ? -24.175 -14.395 -9.153 1.00 72.10 196 GLU A CA 1
ATOM 850 C C . GLU A 1 114 ? -25.050 -13.826 -8.037 1.00 76.27 196 GLU A C 1
ATOM 851 O O . GLU A 1 114 ? -25.285 -14.527 -7.065 1.00 78.11 196 GLU A O 1
ATOM 857 N N . LEU A 1 115 ? -25.643 -12.639 -8.253 1.00 71.10 197 LEU A N 1
ATOM 858 C CA . LEU A 1 115 ? -26.575 -12.009 -7.330 1.00 71.30 197 LEU A CA 1
ATOM 859 C C . LEU A 1 115 ? -27.724 -12.962 -6.997 1.00 73.07 197 LEU A C 1
ATOM 860 O O . LEU A 1 115 ? -27.977 -13.216 -5.816 1.00 73.28 197 LEU A O 1
ATOM 865 N N . LYS A 1 116 ? -28.387 -13.516 -8.044 1.00 67.97 198 LYS A N 1
ATOM 866 C CA . LYS A 1 116 ? -29.489 -14.472 -7.934 1.00 66.53 198 LYS A CA 1
ATOM 867 C C . LYS A 1 116 ? -29.056 -15.673 -7.082 1.00 70.40 198 LYS A C 1
ATOM 868 O O . LYS A 1 116 ? -29.762 -16.024 -6.135 1.00 70.95 198 LYS A O 1
ATOM 874 N N . GLY A 1 117 ? -27.874 -16.218 -7.391 1.00 64.31 199 GLY A N 1
ATOM 875 C CA . GLY A 1 117 ? -27.311 -17.388 -6.741 1.00 63.96 199 GLY A CA 1
ATOM 876 C C . GLY A 1 117 ? -26.911 -17.212 -5.297 1.00 69.33 199 GLY A C 1
ATOM 877 O O . GLY A 1 117 ? -26.720 -18.198 -4.587 1.00 69.07 199 GLY A O 1
ATOM 878 N N . ARG A 1 118 ? -26.730 -15.968 -4.863 1.00 66.74 200 ARG A N 1
ATOM 879 C CA . ARG A 1 118 ? -26.324 -15.663 -3.492 1.00 68.73 200 ARG A CA 1
ATOM 880 C C . ARG A 1 118 ? -27.547 -15.339 -2.644 1.00 70.66 200 ARG A C 1
ATOM 881 O O . ARG A 1 118 ? -27.432 -15.262 -1.423 1.00 72.19 200 ARG A O 1
ATOM 889 N N . LEU A 1 119 ? -28.725 -15.185 -3.292 1.00 64.66 201 LEU A N 1
ATOM 890 C CA . LEU A 1 119 ? -29.983 -14.841 -2.633 1.00 63.99 201 LEU A CA 1
ATOM 891 C C . LEU A 1 119 ? -30.955 -15.998 -2.506 1.00 65.97 201 LEU A C 1
ATOM 892 O O . LEU A 1 119 ? -31.574 -16.149 -1.450 1.00 67.16 201 LEU A O 1
ATOM 897 N N . THR A 1 120 ? -31.086 -16.811 -3.561 1.00 65.67 202 THR A N 1
ATOM 898 C CA . THR A 1 120 ? -31.974 -17.985 -3.566 1.00 66.86 202 THR A CA 1
ATOM 899 C C . THR A 1 120 ? -31.645 -19.006 -2.447 1.00 70.71 202 THR A C 1
ATOM 900 O O . THR A 1 120 ? -32.598 -19.535 -1.887 1.00 71.63 202 THR A O 1
ATOM 904 N N . PRO A 1 121 ? -30.364 -19.248 -2.027 1.00 67.26 203 PRO A N 1
ATOM 905 C CA . PRO A 1 121 ? -30.113 -20.204 -0.921 1.00 67.45 203 PRO A CA 1
ATOM 906 C C . PRO A 1 121 ? -30.919 -19.996 0.350 1.00 70.15 203 PRO A C 1
ATOM 907 O O . PRO A 1 121 ? -31.162 -20.972 1.053 1.00 71.70 203 PRO A O 1
ATOM 911 N N . TYR A 1 122 ? -31.332 -18.741 0.632 1.00 64.33 204 TYR A N 1
ATOM 912 C CA . TYR A 1 122 ? -32.129 -18.347 1.791 1.00 63.81 204 TYR A CA 1
ATOM 913 C C . TYR A 1 122 ? -33.493 -18.947 1.762 1.00 69.55 204 TYR A C 1
ATOM 914 O O . TYR A 1 122 ? -33.924 -19.514 2.765 1.00 70.73 204 TYR A O 1
ATOM 923 N N . ALA A 1 123 ? -34.137 -18.905 0.576 1.00 67.46 205 ALA A N 1
ATOM 924 C CA . ALA A 1 123 ? -35.457 -19.479 0.327 1.00 68.25 205 ALA A CA 1
ATOM 925 C C . ALA A 1 123 ? -35.399 -20.979 0.561 1.00 73.34 205 ALA A C 1
ATOM 926 O O . ALA A 1 123 ? -36.294 -21.520 1.222 1.00 73.12 205 ALA A O 1
ATOM 928 N N . ASP A 1 124 ? -34.281 -21.629 0.122 1.00 70.36 206 ASP A N 1
ATOM 929 C CA . ASP A 1 124 ? -34.039 -23.062 0.310 1.00 71.87 206 ASP A CA 1
ATOM 930 C C . ASP A 1 124 ? -33.833 -23.419 1.770 1.00 75.88 206 ASP A C 1
ATOM 931 O O . ASP A 1 124 ? -34.288 -24.476 2.208 1.00 75.95 206 ASP A O 1
ATOM 936 N N . GLU A 1 125 ? -33.144 -22.546 2.524 1.00 72.68 207 GLU A N 1
ATOM 937 C CA . GLU A 1 125 ? -32.882 -22.771 3.939 1.00 72.80 207 GLU A CA 1
ATOM 938 C C . GLU A 1 125 ? -34.167 -22.709 4.750 1.00 76.65 207 GLU A C 1
ATOM 939 O O . GLU A 1 125 ? -34.284 -23.411 5.739 1.00 76.84 207 GLU A O 1
ATOM 945 N N . PHE A 1 126 ? -35.142 -21.908 4.296 1.00 73.07 208 PHE A N 1
ATOM 946 C CA . PHE A 1 126 ? -36.452 -21.797 4.904 1.00 72.31 208 PHE A CA 1
ATOM 947 C C . PHE A 1 126 ? -37.178 -23.126 4.832 1.00 75.55 208 PHE A C 1
ATOM 948 O O . PHE A 1 126 ? -37.838 -23.485 5.791 1.00 76.27 208 PHE A O 1
ATOM 956 N N . LYS A 1 127 ? -37.005 -23.878 3.726 1.00 71.89 209 LYS A N 1
ATOM 957 C CA . LYS A 1 127 ? -37.577 -25.199 3.493 1.00 72.32 209 LYS A CA 1
ATOM 958 C C . LYS A 1 127 ? -37.002 -26.182 4.533 1.00 78.92 209 LYS A C 1
ATOM 959 O O . LYS A 1 127 ? -37.747 -27.000 5.089 1.00 80.06 209 LYS A O 1
ATOM 965 N N . VAL A 1 128 ? -35.701 -26.044 4.849 1.00 73.43 210 VAL A N 1
ATOM 966 C CA . VAL A 1 128 ? -35.023 -26.868 5.846 1.00 73.18 210 VAL A CA 1
ATOM 967 C C . VAL A 1 128 ? -35.602 -26.598 7.251 1.00 77.05 210 VAL A C 1
ATOM 968 O O . VAL A 1 128 ? -35.939 -27.543 7.975 1.00 79.44 210 VAL A O 1
ATOM 972 N N . LYS A 1 129 ? -35.737 -25.316 7.618 1.00 70.63 211 LYS A N 1
ATOM 973 C CA . LYS A 1 129 ? -36.278 -24.900 8.911 1.00 69.07 211 LYS A CA 1
ATOM 974 C C . LYS A 1 129 ? -37.754 -25.285 9.066 1.00 73.89 211 LYS A C 1
ATOM 975 O O . LYS A 1 129 ? -38.172 -25.580 10.180 1.00 75.44 211 LYS A O 1
ATOM 981 N N . ILE A 1 130 ? -38.524 -25.333 7.956 1.00 70.32 212 ILE A N 1
ATOM 982 C CA . ILE A 1 130 ? -39.926 -25.776 7.950 1.00 70.72 212 ILE A CA 1
ATOM 983 C C . ILE A 1 130 ? -39.990 -27.287 8.309 1.00 75.76 212 ILE A C 1
ATOM 984 O O . ILE A 1 130 ? -40.759 -27.672 9.200 1.00 76.22 212 ILE A O 1
ATOM 989 N N . ASP A 1 131 ? -39.160 -28.120 7.631 1.00 70.82 213 ASP A N 1
ATOM 990 C CA . ASP A 1 131 ? -39.063 -29.550 7.858 1.00 71.97 213 ASP A CA 1
ATOM 991 C C . ASP A 1 131 ? -38.697 -29.853 9.302 1.00 77.79 213 ASP A C 1
ATOM 992 O O . ASP A 1 131 ? -39.342 -30.707 9.911 1.00 78.00 213 ASP A O 1
ATOM 997 N N . GLN A 1 132 ? -37.655 -29.174 9.839 1.00 74.50 214 GLN A N 1
ATOM 998 C CA . GLN A 1 132 ? -37.189 -29.368 11.208 1.00 75.49 214 GLN A CA 1
ATOM 999 C C . GLN A 1 132 ? -38.300 -29.092 12.194 1.00 79.71 214 GLN A C 1
ATOM 1000 O O . GLN A 1 132 ? -38.516 -29.887 13.119 1.00 81.82 214 GLN A O 1
ATOM 1006 N N . THR A 1 133 ? -39.006 -27.970 11.991 1.00 74.73 215 THR A N 1
ATOM 1007 C CA . THR A 1 133 ? -40.073 -27.511 12.878 1.00 74.30 215 THR A CA 1
ATOM 1008 C C . THR A 1 133 ? -41.295 -28.409 12.837 1.00 76.34 215 THR A C 1
ATOM 1009 O O . THR A 1 133 ? -41.830 -28.735 13.888 1.00 76.27 215 THR A O 1
ATOM 1013 N N . VAL A 1 134 ? -41.713 -28.828 11.643 1.00 72.91 216 VAL A N 1
ATOM 1014 C CA . VAL A 1 134 ? -42.874 -29.699 11.479 1.00 73.51 216 VAL A CA 1
ATOM 1015 C C . VAL A 1 134 ? -42.626 -31.096 12.070 1.00 79.19 216 VAL A C 1
ATOM 1016 O O . VAL A 1 134 ? -43.522 -31.655 12.711 1.00 78.90 216 VAL A O 1
ATOM 1020 N N . GLU A 1 135 ? -41.400 -31.627 11.904 1.00 76.51 217 GLU A N 1
ATOM 1021 C CA . GLU A 1 135 ? -41.028 -32.915 12.466 1.00 78.41 217 GLU A CA 1
ATOM 1022 C C . GLU A 1 135 ? -41.079 -32.859 14.007 1.00 85.79 217 GLU A C 1
ATOM 1023 O O . GLU A 1 135 ? -41.547 -33.811 14.643 1.00 86.23 217 GLU A O 1
ATOM 1029 N N . GLU A 1 136 ? -40.648 -31.724 14.592 1.00 83.44 218 GLU A N 1
ATOM 1030 C CA . GLU A 1 136 ? -40.690 -31.513 16.032 1.00 85.14 218 GLU A CA 1
ATOM 1031 C C . GLU A 1 136 ? -42.128 -31.377 16.493 1.00 88.10 218 GLU A C 1
ATOM 1032 O O . GLU A 1 136 ? -42.483 -31.963 17.518 1.00 89.84 218 GLU A O 1
ATOM 1038 N N . LEU A 1 137 ? -42.974 -30.678 15.696 1.00 81.54 219 LEU A N 1
ATOM 1039 C CA . LEU A 1 137 ? -44.401 -30.486 15.975 1.00 81.15 219 LEU A CA 1
ATOM 1040 C C . LEU A 1 137 ? -45.115 -31.828 16.005 1.00 87.50 219 LEU A C 1
ATOM 1041 O O . LEU A 1 137 ? -45.914 -32.070 16.901 1.00 88.87 219 LEU A O 1
ATOM 1046 N N . ARG A 1 138 ? -44.772 -32.722 15.061 1.00 84.31 220 ARG A N 1
ATOM 1047 C CA . ARG A 1 138 ? -45.304 -34.068 14.977 1.00 84.14 220 ARG A CA 1
ATOM 1048 C C . ARG A 1 138 ? -44.930 -34.874 16.224 1.00 88.73 220 ARG A C 1
ATOM 1049 O O . ARG A 1 138 ? -45.788 -35.576 16.767 1.00 88.82 220 ARG A O 1
ATOM 1057 N N . ARG A 1 139 ? -43.670 -34.747 16.686 1.00 84.95 221 ARG A N 1
ATOM 1058 C CA . ARG A 1 139 ? -43.169 -35.437 17.872 1.00 86.26 221 ARG A CA 1
ATOM 1059 C C . ARG A 1 139 ? -43.869 -34.972 19.142 1.00 91.48 221 ARG A C 1
ATOM 1060 O O . ARG A 1 139 ? -44.174 -35.791 20.012 1.00 93.47 221 ARG A O 1
ATOM 1068 N N . SER A 1 140 ? -44.157 -33.670 19.238 1.00 86.63 222 SER A N 1
ATOM 1069 C CA . SER A 1 140 ? -44.834 -33.125 20.403 1.00 87.04 222 SER A CA 1
ATOM 1070 C C . SER A 1 140 ? -46.361 -33.328 20.382 1.00 91.27 222 SER A C 1
ATOM 1071 O O . SER A 1 140 ? -46.987 -33.310 21.453 1.00 92.74 222 SER A O 1
ATOM 1074 N N . LEU A 1 141 ? -46.950 -33.577 19.188 1.00 84.09 223 LEU A N 1
ATOM 1075 C CA . LEU A 1 141 ? -48.393 -33.806 19.060 1.00 82.67 223 LEU A CA 1
ATOM 1076 C C . LEU A 1 141 ? -48.808 -35.275 19.055 1.00 87.70 223 LEU A C 1
ATOM 1077 O O . LEU A 1 141 ? -49.954 -35.579 19.381 1.00 87.56 223 LEU A O 1
ATOM 1082 N N . ALA A 1 142 ? -47.872 -36.184 18.694 1.00 86.25 224 ALA A N 1
ATOM 1083 C CA . ALA A 1 142 ? -48.055 -37.645 18.634 1.00 86.51 224 ALA A CA 1
ATOM 1084 C C . ALA A 1 142 ? -48.626 -38.288 19.921 1.00 92.65 224 ALA A C 1
ATOM 1085 O O . ALA A 1 142 ? -49.548 -39.106 19.789 1.00 91.87 224 ALA A O 1
ATOM 1087 N N . PRO A 1 143 ? -48.160 -37.930 21.159 1.00 91.17 225 PRO A N 1
ATOM 1088 C CA . PRO A 1 143 ? -48.752 -38.535 22.369 1.00 92.84 225 PRO A CA 1
ATOM 1089 C C . PRO A 1 143 ? -50.260 -38.331 22.526 1.00 97.77 225 PRO A C 1
ATOM 1090 O O . PRO A 1 143 ? -50.925 -39.175 23.127 1.00 98.45 225 PRO A O 1
ATOM 1094 N N . TYR A 1 144 ? -50.790 -37.218 21.980 1.00 94.22 226 TYR A N 1
ATOM 1095 C CA . TYR A 1 144 ? -52.200 -36.834 22.054 1.00 93.75 226 TYR A CA 1
ATOM 1096 C C . TYR A 1 144 ? -53.083 -37.487 20.987 1.00 98.67 226 TYR A C 1
ATOM 1097 O O . TYR A 1 144 ? -54.303 -37.438 21.113 1.00 98.67 226 TYR A O 1
ATOM 1106 N N . ALA A 1 145 ? -52.476 -38.125 19.963 1.00 96.21 227 ALA A N 1
ATOM 1107 C CA . ALA A 1 145 ? -53.189 -38.786 18.861 1.00 95.73 227 ALA A CA 1
ATOM 1108 C C . ALA A 1 145 ? -52.472 -40.091 18.453 1.00 102.40 227 ALA A C 1
ATOM 1109 O O . ALA A 1 145 ? -52.056 -40.260 17.298 1.00 102.85 227 ALA A O 1
ATOM 1111 N N . GLN A 1 146 ? -52.341 -41.018 19.423 1.00 108.46 228 GLN A N 1
ATOM 1112 C CA . GLN A 1 146 ? -51.644 -42.306 19.274 1.00 110.72 228 GLN A CA 1
ATOM 1113 C C . GLN A 1 146 ? -52.305 -43.317 18.325 1.00 115.12 228 GLN A C 1
ATOM 1114 O O . GLN A 1 146 ? -51.605 -44.142 17.738 1.00 117.51 228 GLN A O 1
ATOM 1120 N N . ASP A 1 147 ? -53.634 -43.224 18.144 1.00 109.81 229 ASP A N 1
ATOM 1121 C CA . ASP A 1 147 ? -54.422 -44.097 17.266 1.00 110.73 229 ASP A CA 1
ATOM 1122 C C . ASP A 1 147 ? -54.706 -43.458 15.915 1.00 112.64 229 ASP A C 1
ATOM 1123 O O . ASP A 1 147 ? -54.728 -44.164 14.904 1.00 114.98 229 ASP A O 1
ATOM 1128 N N . THR A 1 148 ? -54.915 -42.127 15.892 1.00 105.33 230 THR A N 1
ATOM 1129 C CA . THR A 1 148 ? -55.199 -41.388 14.659 1.00 103.13 230 THR A CA 1
ATOM 1130 C C . THR A 1 148 ? -53.949 -40.672 14.140 1.00 104.07 230 THR A C 1
ATOM 1131 O O . THR A 1 148 ? -54.048 -39.559 13.631 1.00 100.86 230 THR A O 1
ATOM 1135 N N . GLN A 1 149 ? -52.772 -41.324 14.251 1.00 102.66 231 GLN A N 1
ATOM 1136 C CA . GLN A 1 149 ? -51.502 -40.745 13.792 1.00 101.47 231 GLN A CA 1
ATOM 1137 C C . GLN A 1 149 ? -51.405 -40.494 12.269 1.00 102.04 231 GLN A C 1
ATOM 1138 O O . GLN A 1 149 ? -50.674 -39.592 11.858 1.00 99.29 231 GLN A O 1
ATOM 1144 N N . GLU A 1 150 ? -52.188 -41.252 11.459 1.00 97.35 232 GLU A N 1
ATOM 1145 C CA . GLU A 1 150 ? -52.296 -41.115 10.007 1.00 95.85 232 GLU A CA 1
ATOM 1146 C C . GLU A 1 150 ? -52.845 -39.726 9.666 1.00 95.47 232 GLU A C 1
ATOM 1147 O O . GLU A 1 150 ? -52.239 -39.029 8.849 1.00 95.15 232 GLU A O 1
ATOM 1153 N N . LYS A 1 151 ? -53.959 -39.307 10.333 1.00 89.15 233 LYS A N 1
ATOM 1154 C CA . LYS A 1 151 ? -54.611 -38.003 10.166 1.00 86.58 233 LYS A CA 1
ATOM 1155 C C . LYS A 1 151 ? -53.668 -36.872 10.563 1.00 86.43 233 LYS A C 1
ATOM 1156 O O . LYS A 1 151 ? -53.620 -35.859 9.868 1.00 83.57 233 LYS A O 1
ATOM 1162 N N . LEU A 1 152 ? -52.930 -37.049 11.687 1.00 82.85 234 LEU A N 1
ATOM 1163 C CA . LEU A 1 152 ? -51.964 -36.069 12.180 1.00 80.10 234 LEU A CA 1
ATOM 1164 C C . LEU A 1 152 ? -50.872 -35.857 11.131 1.00 82.92 234 LEU A C 1
ATOM 1165 O O . LEU A 1 152 ? -50.599 -34.709 10.777 1.00 80.93 234 LEU A O 1
ATOM 1170 N N . ASN A 1 153 ? -50.274 -36.962 10.636 1.00 80.45 235 ASN A N 1
ATOM 1171 C CA . ASN A 1 153 ? -49.207 -36.953 9.636 1.00 80.80 235 ASN A CA 1
ATOM 1172 C C . ASN A 1 153 ? -49.625 -36.284 8.335 1.00 81.95 235 ASN A C 1
ATOM 1173 O O . ASN A 1 153 ? -48.875 -35.466 7.826 1.00 80.22 235 ASN A O 1
ATOM 1178 N N . HIS A 1 154 ? -50.825 -36.627 7.817 1.00 78.66 236 HIS A N 1
ATOM 1179 C CA . HIS A 1 154 ? -51.426 -36.077 6.600 1.00 77.64 236 HIS A CA 1
ATOM 1180 C C . HIS A 1 154 ? -51.592 -34.564 6.705 1.00 77.26 236 HIS A C 1
ATOM 1181 O O . HIS A 1 154 ? -51.213 -33.820 5.787 1.00 74.08 236 HIS A O 1
ATOM 1188 N N . GLN A 1 155 ? -52.119 -34.112 7.860 1.00 73.25 237 GLN A N 1
ATOM 1189 C CA . GLN A 1 155 ? -52.365 -32.705 8.108 1.00 71.76 237 GLN A CA 1
ATOM 1190 C C . GLN A 1 155 ? -51.069 -31.942 8.245 1.00 74.60 237 GLN A C 1
ATOM 1191 O O . GLN A 1 155 ? -50.972 -30.818 7.752 1.00 74.45 237 GLN A O 1
ATOM 1197 N N . LEU A 1 156 ? -50.060 -32.570 8.849 1.00 72.48 238 LEU A N 1
ATOM 1198 C CA . LEU A 1 156 ? -48.745 -31.961 9.008 1.00 72.30 238 LEU A CA 1
ATOM 1199 C C . LEU A 1 156 ? -47.959 -31.953 7.700 1.00 78.89 238 LEU A C 1
ATOM 1200 O O . LEU A 1 156 ? -47.239 -30.988 7.444 1.00 77.42 238 LEU A O 1
ATOM 1205 N N . GLU A 1 157 ? -48.155 -32.979 6.842 1.00 77.94 239 GLU A N 1
ATOM 1206 C CA . GLU A 1 157 ? -47.551 -33.026 5.507 1.00 78.42 239 GLU A CA 1
ATOM 1207 C C . GLU A 1 157 ? -48.182 -31.926 4.653 1.00 80.63 239 GLU A C 1
ATOM 1208 O O . GLU A 1 157 ? -47.479 -31.281 3.881 1.00 80.27 239 GLU A O 1
ATOM 1214 N N . GLY A 1 158 ? -49.491 -31.718 4.825 1.00 76.66 240 GLY A N 1
ATOM 1215 C CA . GLY A 1 158 ? -50.240 -30.676 4.136 1.00 76.27 240 GLY A CA 1
ATOM 1216 C C . GLY A 1 158 ? -49.745 -29.295 4.517 1.00 77.14 240 GLY A C 1
ATOM 1217 O O . GLY A 1 158 ? -49.591 -28.438 3.650 1.00 76.41 240 GLY A O 1
ATOM 1218 N N . LEU A 1 159 ? -49.471 -29.083 5.822 1.00 72.89 241 LEU A N 1
ATOM 1219 C CA . LEU A 1 159 ? -48.922 -27.845 6.347 1.00 71.84 241 LEU A CA 1
ATOM 1220 C C . LEU A 1 159 ? -47.511 -27.631 5.779 1.00 74.98 241 LEU A C 1
ATOM 1221 O O . LEU A 1 159 ? -47.219 -26.527 5.335 1.00 73.59 241 LEU A O 1
ATOM 1226 N N . THR A 1 160 ? -46.656 -28.690 5.767 1.00 72.90 242 THR A N 1
ATOM 1227 C CA . THR A 1 160 ? -45.279 -28.672 5.239 1.00 72.22 242 THR A CA 1
ATOM 1228 C C . THR A 1 160 ? -45.302 -28.225 3.795 1.00 76.27 242 THR A C 1
ATOM 1229 O O . THR A 1 160 ? -44.536 -27.343 3.426 1.00 75.69 242 THR A O 1
ATOM 1233 N N . PHE A 1 161 ? -46.217 -28.791 2.995 1.00 73.53 243 PHE A N 1
ATOM 1234 C CA . PHE A 1 161 ? -46.391 -28.435 1.591 1.00 72.21 243 PHE A CA 1
ATOM 1235 C C . PHE A 1 161 ? -46.786 -26.963 1.430 1.00 75.50 243 PHE A C 1
ATOM 1236 O O . PHE A 1 161 ? -46.151 -26.275 0.642 1.00 75.05 243 PHE A O 1
ATOM 1244 N N . GLN A 1 162 ? -47.825 -26.488 2.160 1.00 72.45 244 GLN A N 1
ATOM 1245 C CA . GLN A 1 162 ? -48.305 -25.093 2.081 1.00 72.33 244 GLN A CA 1
ATOM 1246 C C . GLN A 1 162 ? -47.212 -24.090 2.461 1.00 73.53 244 GLN A C 1
ATOM 1247 O O . GLN A 1 162 ? -47.027 -23.092 1.772 1.00 74.24 244 GLN A O 1
ATOM 1253 N N . MET A 1 163 ? -46.457 -24.396 3.533 1.00 66.67 245 MET A N 1
ATOM 1254 C CA . MET A 1 163 ? -45.346 -23.585 4.024 1.00 63.16 245 MET A CA 1
ATOM 1255 C C . MET A 1 163 ? -44.188 -23.551 3.009 1.00 70.49 245 MET A C 1
ATOM 1256 O O . MET A 1 163 ? -43.674 -22.469 2.707 1.00 69.27 245 MET A O 1
ATOM 1261 N N . LYS A 1 164 ? -43.823 -24.730 2.437 1.00 69.24 246 LYS A N 1
ATOM 1262 C CA . LYS A 1 164 ? -42.730 -24.852 1.462 1.00 68.65 246 LYS A CA 1
ATOM 1263 C C . LYS A 1 164 ? -43.041 -24.197 0.133 1.00 74.43 246 LYS A C 1
ATOM 1264 O O . LYS A 1 164 ? -42.119 -23.760 -0.552 1.00 73.67 246 LYS A O 1
ATOM 1270 N N . LYS A 1 165 ? -44.340 -24.107 -0.218 1.00 72.90 247 LYS A N 1
ATOM 1271 C CA . LYS A 1 165 ? -44.843 -23.461 -1.428 1.00 73.62 247 LYS A CA 1
ATOM 1272 C C . LYS A 1 165 ? -44.593 -21.947 -1.304 1.00 77.60 247 LYS A C 1
ATOM 1273 O O . LYS A 1 165 ? -44.316 -21.307 -2.307 1.00 77.81 247 LYS A O 1
ATOM 1279 N N . ASN A 1 166 ? -44.614 -21.403 -0.074 1.00 74.47 248 ASN A N 1
ATOM 1280 C CA . ASN A 1 166 ? -44.295 -19.996 0.199 1.00 75.62 248 ASN A CA 1
ATOM 1281 C C . ASN A 1 166 ? -42.797 -19.746 0.043 1.00 79.88 248 ASN A C 1
ATOM 1282 O O . ASN A 1 166 ? -42.419 -18.706 -0.502 1.00 80.60 248 ASN A O 1
ATOM 1287 N N . ALA A 1 167 ? -41.948 -20.719 0.478 1.00 74.59 249 ALA A N 1
ATOM 1288 C CA . ALA A 1 167 ? -40.490 -20.656 0.334 1.00 73.15 249 ALA A CA 1
ATOM 1289 C C . ALA A 1 167 ? -40.120 -20.701 -1.149 1.00 75.54 249 ALA A C 1
ATOM 1290 O O . ALA A 1 167 ? -39.222 -19.978 -1.572 1.00 74.92 249 ALA A O 1
ATOM 1292 N N . GLU A 1 168 ? -40.850 -21.513 -1.940 1.00 71.85 250 GLU A N 1
ATOM 1293 C CA . GLU A 1 168 ? -40.667 -21.663 -3.386 1.00 72.21 250 GLU A CA 1
ATOM 1294 C C . GLU A 1 168 ? -41.137 -20.441 -4.150 1.00 74.14 250 GLU A C 1
ATOM 1295 O O . GLU A 1 168 ? -40.590 -20.152 -5.210 1.00 74.46 250 GLU A O 1
ATOM 1301 N N . GLU A 1 169 ? -42.138 -19.724 -3.605 1.00 70.37 251 GLU A N 1
ATOM 1302 C CA . GLU A 1 169 ? -42.659 -18.486 -4.180 1.00 72.65 251 GLU A CA 1
ATOM 1303 C C . GLU A 1 169 ? -41.636 -17.375 -3.952 1.00 76.03 251 GLU A C 1
ATOM 1304 O O . GLU A 1 169 ? -41.415 -16.560 -4.845 1.00 77.35 251 GLU A O 1
ATOM 1310 N N . LEU A 1 170 ? -40.995 -17.361 -2.767 1.00 71.60 252 LEU A N 1
ATOM 1311 C CA . LEU A 1 170 ? -39.936 -16.417 -2.429 1.00 71.48 252 LEU A CA 1
ATOM 1312 C C . LEU A 1 170 ? -38.767 -16.570 -3.426 1.00 76.02 252 LEU A C 1
ATOM 1313 O O . LEU A 1 170 ? -38.318 -15.585 -4.009 1.00 76.50 252 LEU A O 1
ATOM 1318 N N . LYS A 1 171 ? -38.328 -17.815 -3.656 1.00 65.77 253 LYS A N 1
ATOM 1319 C CA . LYS A 1 171 ? -37.274 -18.154 -4.605 1.00 64.99 253 LYS A CA 1
ATOM 1320 C C . LYS A 1 171 ? -37.670 -17.676 -6.014 1.00 68.51 253 LYS A C 1
ATOM 1321 O O . LYS A 1 171 ? -36.829 -17.123 -6.717 1.00 67.40 253 LYS A O 1
ATOM 1327 N N . ALA A 1 172 ? -38.948 -17.874 -6.408 1.00 66.73 254 ALA A N 1
ATOM 1328 C CA . ALA A 1 172 ? -39.452 -17.501 -7.731 1.00 67.24 254 ALA A CA 1
ATOM 1329 C C . ALA A 1 172 ? -39.493 -15.979 -7.922 1.00 71.48 254 ALA A C 1
ATOM 1330 O O . ALA A 1 172 ? -39.076 -15.473 -8.967 1.00 72.35 254 ALA A O 1
ATOM 1332 N N . ARG A 1 173 ? -39.968 -15.253 -6.905 1.00 67.58 255 ARG A N 1
ATOM 1333 C CA . ARG A 1 173 ? -40.048 -13.804 -6.915 1.00 66.54 255 ARG A CA 1
ATOM 1334 C C . ARG A 1 173 ? -38.650 -13.189 -6.932 1.00 69.66 255 ARG A C 1
ATOM 1335 O O . ARG A 1 173 ? -38.471 -12.164 -7.574 1.00 69.16 255 ARG A O 1
ATOM 1343 N N . ILE A 1 174 ? -37.658 -13.824 -6.259 1.00 67.88 256 ILE A N 1
ATOM 1344 C CA . ILE A 1 174 ? -36.259 -13.354 -6.254 1.00 67.17 256 ILE A CA 1
ATOM 1345 C C . ILE A 1 174 ? -35.701 -13.489 -7.685 1.00 70.89 256 ILE A C 1
ATOM 1346 O O . ILE A 1 174 ? -35.137 -12.545 -8.222 1.00 69.44 256 ILE A O 1
ATOM 1351 N N . SER A 1 175 ? -35.910 -14.656 -8.305 1.00 68.39 257 SER A N 1
ATOM 1352 C CA . SER A 1 175 ? -35.464 -14.956 -9.665 1.00 67.25 257 SER A CA 1
ATOM 1353 C C . SER A 1 175 ? -36.099 -14.040 -10.704 1.00 68.58 257 SER A C 1
ATOM 1354 O O . SER A 1 175 ? -35.383 -13.530 -11.579 1.00 68.42 257 SER A O 1
ATOM 1357 N N . ALA A 1 176 ? -37.429 -13.812 -10.601 1.00 62.56 258 ALA A N 1
ATOM 1358 C CA . ALA A 1 176 ? -38.158 -12.951 -11.549 1.00 62.04 258 ALA A CA 1
ATOM 1359 C C . ALA A 1 176 ? -37.689 -11.492 -11.433 1.00 68.59 258 ALA A C 1
ATOM 1360 O O . ALA A 1 176 ? -37.604 -10.786 -12.445 1.00 69.72 258 ALA A O 1
ATOM 1362 N N . SER A 1 177 ? -37.329 -11.057 -10.205 1.00 64.27 259 SER A N 1
ATOM 1363 C CA . SER A 1 177 ? -36.828 -9.703 -9.968 1.00 62.92 259 SER A CA 1
ATOM 1364 C C . SER A 1 177 ? -35.377 -9.536 -10.444 1.00 65.48 259 SER A C 1
ATOM 1365 O O . SER A 1 177 ? -35.024 -8.466 -10.929 1.00 65.83 259 SER A O 1
ATOM 1368 N N . ALA A 1 178 ? -34.550 -10.595 -10.340 1.00 62.13 260 ALA A N 1
ATOM 1369 C CA . ALA A 1 178 ? -33.163 -10.580 -10.818 1.00 60.92 260 ALA A CA 1
ATOM 1370 C C . ALA A 1 178 ? -33.192 -10.487 -12.320 1.00 69.14 260 ALA A C 1
ATOM 1371 O O . ALA A 1 178 ? -32.409 -9.722 -12.886 1.00 70.49 260 ALA A O 1
ATOM 1373 N N . GLU A 1 179 ? -34.167 -11.190 -12.965 1.00 66.70 261 GLU A N 1
ATOM 1374 C CA . GLU A 1 179 ? -34.376 -11.170 -14.420 1.00 67.01 261 GLU A CA 1
ATOM 1375 C C . GLU A 1 179 ? -34.844 -9.832 -14.971 1.00 71.77 261 GLU A C 1
ATOM 1376 O O . GLU A 1 179 ? -34.338 -9.401 -16.014 1.00 70.14 261 GLU A O 1
ATOM 1382 N N . GLU A 1 180 ? -35.763 -9.155 -14.244 1.00 71.44 262 GLU A N 1
ATOM 1383 C CA . GLU A 1 180 ? -36.225 -7.806 -14.579 1.00 73.66 262 GLU A CA 1
ATOM 1384 C C . GLU A 1 180 ? -35.031 -6.846 -14.532 1.00 74.93 262 GLU A C 1
ATOM 1385 O O . GLU A 1 180 ? -34.900 -6.017 -15.431 1.00 75.64 262 GLU A O 1
ATOM 1391 N N . LEU A 1 181 ? -34.142 -6.997 -13.506 1.00 68.36 263 LEU A N 1
ATOM 1392 C CA . LEU A 1 181 ? -32.904 -6.222 -13.352 1.00 66.81 263 LEU A CA 1
ATOM 1393 C C . LEU A 1 181 ? -31.984 -6.430 -14.577 1.00 70.78 263 LEU A C 1
ATOM 1394 O O . LEU A 1 181 ? -31.477 -5.452 -15.126 1.00 71.31 263 LEU A O 1
ATOM 1399 N N . ARG A 1 182 ? -31.801 -7.690 -15.007 1.00 64.67 264 ARG A N 1
ATOM 1400 C CA . ARG A 1 182 ? -31.018 -8.047 -16.193 1.00 64.29 264 ARG A CA 1
ATOM 1401 C C . ARG A 1 182 ? -31.590 -7.379 -17.453 1.00 69.02 264 ARG A C 1
ATOM 1402 O O . ARG A 1 182 ? -30.818 -6.821 -18.245 1.00 68.19 264 ARG A O 1
ATOM 1410 N N . GLN A 1 183 ? -32.939 -7.445 -17.646 1.00 67.55 265 GLN A N 1
ATOM 1411 C CA . GLN A 1 183 ? -33.612 -6.842 -18.815 1.00 68.67 265 GLN A CA 1
ATOM 1412 C C . GLN A 1 183 ? -33.621 -5.319 -18.810 1.00 74.60 265 GLN A C 1
ATOM 1413 O O . GLN A 1 183 ? -33.954 -4.708 -19.832 1.00 74.94 265 GLN A O 1
ATOM 1419 N N . ARG A 1 184 ? -33.253 -4.703 -17.666 1.00 73.57 266 ARG A N 1
ATOM 1420 C CA . ARG A 1 184 ? -33.186 -3.249 -17.506 1.00 74.39 266 ARG A CA 1
ATOM 1421 C C . ARG A 1 184 ? -31.745 -2.724 -17.619 1.00 77.68 266 ARG A C 1
ATOM 1422 O O . ARG A 1 184 ? -31.545 -1.613 -18.114 1.00 78.50 266 ARG A O 1
ATOM 1430 N N . LEU A 1 185 ? -30.745 -3.565 -17.245 1.00 73.20 267 LEU A N 1
ATOM 1431 C CA . LEU A 1 185 ? -29.297 -3.269 -17.319 1.00 70.99 267 LEU A CA 1
ATOM 1432 C C . LEU A 1 185 ? -28.704 -3.549 -18.691 1.00 72.71 267 LEU A C 1
ATOM 1433 O O . LEU A 1 185 ? -27.855 -2.786 -19.143 1.00 73.42 267 LEU A O 1
ATOM 1438 N N . ALA A 1 186 ? -29.134 -4.632 -19.349 1.00 68.79 268 ALA A N 1
ATOM 1439 C CA . ALA A 1 186 ? -28.645 -5.014 -20.686 1.00 69.21 268 ALA A CA 1
ATOM 1440 C C . ALA A 1 186 ? -28.788 -3.897 -21.759 1.00 75.82 268 ALA A C 1
ATOM 1441 O O . ALA A 1 186 ? -27.793 -3.654 -22.450 1.00 73.52 268 ALA A O 1
ATOM 1443 N N . PRO A 1 187 ? -29.947 -3.165 -21.865 1.00 76.85 269 PRO A N 1
ATOM 1444 C CA . PRO A 1 187 ? -30.039 -2.050 -22.842 1.00 78.25 269 PRO A CA 1
ATOM 1445 C C . PRO A 1 187 ? -29.046 -0.896 -22.615 1.00 81.29 269 PRO A C 1
ATOM 1446 O O . PRO A 1 187 ? -28.688 -0.189 -23.573 1.00 82.94 269 PRO A O 1
ATOM 1450 N N . LEU A 1 188 ? -28.611 -0.694 -21.354 1.00 75.35 270 LEU A N 1
ATOM 1451 C CA . LEU A 1 188 ? -27.622 0.348 -21.018 1.00 74.64 270 LEU A CA 1
ATOM 1452 C C . LEU A 1 188 ? -26.252 0.018 -21.634 1.00 77.63 270 LEU A C 1
ATOM 1453 O O . LEU A 1 188 ? -25.553 0.914 -22.115 1.00 78.04 270 LEU A O 1
ATOM 1458 N N . ALA A 1 189 ? -25.887 -1.265 -21.610 1.00 73.43 271 ALA A N 1
ATOM 1459 C CA . ALA A 1 189 ? -24.690 -1.806 -22.247 1.00 73.42 271 ALA A CA 1
ATOM 1460 C C . ALA A 1 189 ? -24.844 -1.747 -23.793 1.00 77.84 271 ALA A C 1
ATOM 1461 O O . ALA A 1 189 ? -23.860 -1.431 -24.454 1.00 78.09 271 ALA A O 1
ATOM 1463 N N . GLU A 1 190 ? -26.062 -2.014 -24.361 1.00 74.25 272 GLU A N 1
ATOM 1464 C CA . GLU A 1 190 ? -26.337 -1.923 -25.811 1.00 75.62 272 GLU A CA 1
ATOM 1465 C C . GLU A 1 190 ? -26.209 -0.475 -26.295 1.00 80.15 272 GLU A C 1
ATOM 1466 O O . GLU A 1 190 ? -25.642 -0.230 -27.348 1.00 78.16 272 GLU A O 1
ATOM 1472 N N . ASP A 1 191 ? -26.732 0.480 -25.517 1.00 79.75 273 ASP A N 1
ATOM 1473 C CA . ASP A 1 191 ? -26.645 1.892 -25.856 1.00 81.48 273 ASP A CA 1
ATOM 1474 C C . ASP A 1 191 ? -25.179 2.339 -25.977 1.00 83.38 273 ASP A C 1
ATOM 1475 O O . ASP A 1 191 ? -24.827 2.990 -26.953 1.00 84.06 273 ASP A O 1
ATOM 1480 N N . VAL A 1 192 ? -24.326 1.937 -25.030 1.00 77.88 274 VAL A N 1
ATOM 1481 C CA . VAL A 1 192 ? -22.892 2.258 -25.042 1.00 76.74 274 VAL A CA 1
ATOM 1482 C C . VAL A 1 192 ? -22.226 1.610 -26.275 1.00 80.75 274 VAL 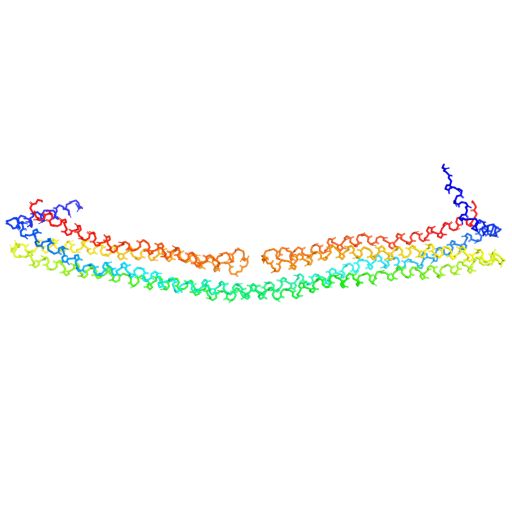A C 1
ATOM 1483 O O . VAL A 1 192 ? -21.491 2.278 -27.008 1.00 81.01 274 VAL A O 1
ATOM 1487 N N . ARG A 1 193 ? -22.517 0.335 -26.512 1.00 76.61 275 ARG A N 1
ATOM 1488 C CA . ARG A 1 193 ? -21.975 -0.419 -27.631 1.00 76.79 275 ARG A CA 1
ATOM 1489 C C . ARG A 1 193 ? -22.389 0.154 -29.019 1.00 81.71 275 ARG A C 1
ATOM 1490 O O . ARG A 1 193 ? -21.577 0.189 -29.946 1.00 81.97 275 ARG A O 1
ATOM 1498 N N . GLY A 1 194 ? -23.626 0.624 -29.128 1.00 79.15 276 GLY A N 1
ATOM 1499 C CA . GLY A 1 194 ? -24.129 1.260 -30.339 1.00 80.37 276 GLY A CA 1
ATOM 1500 C C . GLY A 1 194 ? -23.459 2.591 -30.626 1.00 86.02 276 GLY A C 1
ATOM 1501 O O . GLY A 1 194 ? -23.400 3.005 -31.786 1.00 88.54 276 GLY A O 1
ATOM 1502 N N . ASN A 1 195 ? -22.929 3.266 -29.581 1.00 87.35 277 ASN A N 1
ATOM 1503 C CA . ASN A 1 195 ? -22.256 4.567 -29.706 1.00 88.94 277 ASN A CA 1
ATOM 1504 C C . ASN A 1 195 ? -20.748 4.502 -29.943 1.00 95.19 277 ASN A C 1
ATOM 1505 O O . ASN A 1 195 ? -20.106 5.546 -29.940 1.00 95.80 277 ASN A O 1
ATOM 1510 N N . LEU A 1 196 ? -20.186 3.297 -30.198 1.00 94.30 278 LEU A N 1
ATOM 1511 C CA . LEU A 1 196 ? -18.773 3.108 -30.569 1.00 96.48 278 LEU A CA 1
ATOM 1512 C C . LEU A 1 196 ? -18.702 3.483 -32.049 1.00 108.29 278 LEU A C 1
ATOM 1513 O O . LEU A 1 196 ? -17.685 3.986 -32.539 1.00 108.97 278 LEU A O 1
ATOM 1518 N N . ARG A 1 197 ? -19.816 3.201 -32.748 1.00 108.96 279 ARG A N 1
ATOM 1519 C CA . ARG A 1 197 ? -20.098 3.551 -34.128 1.00 111.88 279 ARG A CA 1
ATOM 1520 C C . ARG A 1 197 ? -20.873 4.869 -34.000 1.00 120.87 279 ARG A C 1
ATOM 1521 O O . ARG A 1 197 ? -22.018 4.887 -33.534 1.00 121.53 279 ARG A O 1
ATOM 1529 N N . GLY A 1 198 ? -20.208 5.966 -34.312 1.00 119.76 280 GLY A N 1
ATOM 1530 C CA . GLY A 1 198 ? -20.831 7.275 -34.205 1.00 121.70 280 GLY A CA 1
ATOM 1531 C C . GLY A 1 198 ? -19.997 8.289 -33.464 1.00 125.68 280 GLY A C 1
ATOM 1532 O O . GLY A 1 198 ? -18.789 8.098 -33.272 1.00 124.80 280 GLY A O 1
ATOM 1533 N N . ASN A 1 199 ? -20.659 9.381 -33.054 1.00 123.03 281 ASN A N 1
ATOM 1534 C CA . ASN A 1 199 ? -20.042 10.520 -32.375 1.00 123.45 281 ASN A CA 1
ATOM 1535 C C . ASN A 1 199 ? -19.499 10.230 -30.988 1.00 121.84 281 ASN A C 1
ATOM 1536 O O . ASN A 1 199 ? -20.093 9.460 -30.232 1.00 118.70 281 ASN A O 1
ATOM 1541 N N . THR A 1 200 ? -18.325 10.828 -30.696 1.00 118.10 282 THR A N 1
ATOM 1542 C CA . THR A 1 200 ? -17.561 10.747 -29.436 1.00 115.89 282 THR A CA 1
ATOM 1543 C C . THR A 1 200 ? -18.379 11.350 -28.292 1.00 115.34 282 THR A C 1
ATOM 1544 O O . THR A 1 200 ? -18.274 10.874 -27.160 1.00 111.90 282 THR A O 1
ATOM 1548 N N . GLU A 1 201 ? -19.194 12.393 -28.604 1.00 112.11 283 GLU A N 1
ATOM 1549 C CA . GLU A 1 201 ? -20.077 13.097 -27.666 1.00 110.99 283 GLU A CA 1
ATOM 1550 C C . GLU A 1 201 ? -21.184 12.169 -27.157 1.00 107.70 283 GLU A C 1
ATOM 1551 O O . GLU A 1 201 ? -21.441 12.144 -25.944 1.00 106.35 283 GLU A O 1
ATOM 1557 N N . GLY A 1 202 ? -21.793 11.409 -28.089 1.00 99.13 284 GLY A N 1
ATOM 1558 C CA . GLY A 1 202 ? -22.836 10.415 -27.823 1.00 94.36 284 GLY A CA 1
ATOM 1559 C C . GLY A 1 202 ? -22.346 9.290 -26.929 1.00 88.86 284 GLY A C 1
ATOM 1560 O O . GLY A 1 202 ? -23.061 8.857 -26.022 1.00 85.95 284 GLY A O 1
ATOM 1561 N N . LEU A 1 203 ? -21.106 8.827 -27.191 1.00 81.61 285 LEU A N 1
ATOM 1562 C CA . LEU A 1 203 ? -20.383 7.813 -26.445 1.00 79.27 285 LEU A CA 1
ATOM 1563 C C . LEU A 1 203 ? -20.037 8.333 -25.052 1.00 83.24 285 LEU A C 1
ATOM 1564 O O . LEU A 1 203 ? -20.241 7.622 -24.072 1.00 81.50 285 LEU A O 1
ATOM 1569 N N . GLN A 1 204 ? -19.524 9.570 -24.968 1.00 83.13 286 GLN A N 1
ATOM 1570 C CA . GLN A 1 204 ? -19.189 10.210 -23.708 1.00 83.60 286 GLN A CA 1
ATOM 1571 C C . GLN A 1 204 ? -20.443 10.429 -22.862 1.00 86.76 286 GLN A C 1
ATOM 15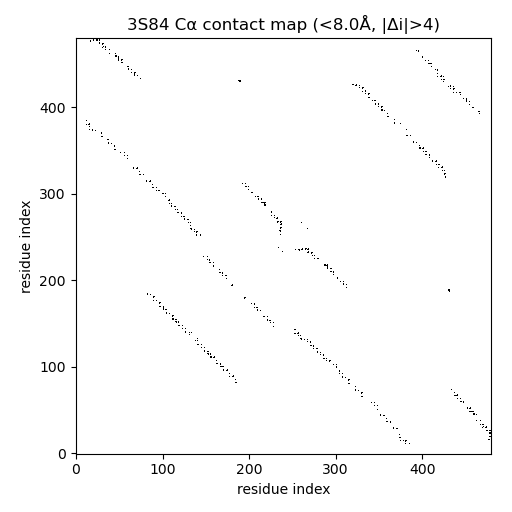72 O O . GLN A 1 204 ? -20.390 10.158 -21.661 1.00 84.06 286 GLN A O 1
ATOM 1578 N N . LYS A 1 205 ? -21.577 10.863 -23.484 1.00 85.26 287 LYS A N 1
ATOM 1579 C CA . LYS A 1 205 ? -22.844 11.034 -22.759 1.00 84.68 287 LYS A CA 1
ATOM 1580 C C . LYS A 1 205 ? -23.300 9.687 -22.174 1.00 86.26 287 LYS A C 1
ATOM 1581 O O . LYS A 1 205 ? -23.630 9.632 -20.980 1.00 86.67 287 LYS A O 1
ATOM 1587 N N . SER A 1 206 ? -23.265 8.604 -22.975 1.00 79.92 288 SER A N 1
ATOM 1588 C CA . SER A 1 206 ? -23.682 7.305 -22.465 1.00 78.03 288 SER A CA 1
ATOM 1589 C C . SER A 1 206 ? -22.748 6.788 -21.354 1.00 80.02 288 SER A C 1
ATOM 1590 O O . SER A 1 206 ? -23.240 6.214 -20.368 1.00 79.07 288 SER A O 1
ATOM 1593 N N . LEU A 1 207 ? -21.422 7.058 -21.480 1.00 74.60 289 LEU A N 1
ATOM 1594 C CA . LEU A 1 207 ? -20.425 6.675 -20.473 1.00 73.11 289 LEU A CA 1
ATOM 1595 C C . LEU A 1 207 ? -20.538 7.476 -19.190 1.00 76.58 289 LEU A C 1
ATOM 1596 O O . LEU A 1 207 ? -20.408 6.900 -18.114 1.00 76.08 289 LEU A O 1
ATOM 1601 N N . ALA A 1 208 ? -20.780 8.797 -19.288 1.00 72.47 290 ALA A N 1
ATOM 1602 C CA . ALA A 1 208 ? -20.924 9.652 -18.105 1.00 71.50 290 ALA A CA 1
ATOM 1603 C C . ALA A 1 208 ? -22.226 9.380 -17.366 1.00 76.02 290 ALA A C 1
ATOM 1604 O O . ALA A 1 208 ? -22.307 9.645 -16.169 1.00 75.66 290 ALA A O 1
ATOM 1606 N N . GLU A 1 209 ? -23.247 8.878 -18.083 1.00 73.84 291 GLU A N 1
ATOM 1607 C CA . GLU A 1 209 ? -24.566 8.574 -17.530 1.00 73.49 291 GLU A CA 1
ATOM 1608 C C . GLU A 1 209 ? -24.727 7.122 -17.081 1.00 79.10 291 GLU A C 1
ATOM 1609 O O . GLU A 1 209 ? -25.660 6.836 -16.325 1.00 80.12 291 GLU A O 1
ATOM 1615 N N . LEU A 1 210 ? -23.855 6.204 -17.566 1.00 75.99 292 LEU A N 1
ATOM 1616 C CA . LEU A 1 210 ? -23.923 4.759 -17.299 1.00 75.46 292 LEU A CA 1
ATOM 1617 C C . LEU A 1 210 ? -24.038 4.396 -15.840 1.00 79.78 292 LEU A C 1
ATOM 1618 O O . LEU A 1 210 ? -24.978 3.694 -15.488 1.00 81.64 292 LEU A O 1
ATOM 1623 N N . GLY A 1 211 ? -23.117 4.892 -15.018 1.00 75.22 293 GLY A N 1
ATOM 1624 C CA . GLY A 1 211 ? -23.076 4.691 -13.571 1.00 74.22 293 GLY A CA 1
ATOM 1625 C C . GLY A 1 211 ? -24.378 5.043 -12.880 1.00 76.95 293 GLY A C 1
ATOM 1626 O O . GLY A 1 211 ? -24.873 4.247 -12.086 1.00 77.36 293 GLY A O 1
ATOM 1627 N N . GLY A 1 212 ? -24.955 6.197 -13.230 1.00 73.35 294 GLY A N 1
ATOM 1628 C CA . GLY A 1 212 ? -26.220 6.708 -12.702 1.00 73.29 294 GLY A CA 1
ATOM 1629 C C . GLY A 1 212 ? -27.407 5.822 -13.037 1.00 81.70 294 GLY A C 1
ATOM 1630 O O . GLY A 1 212 ? -28.257 5.531 -12.169 1.00 83.29 294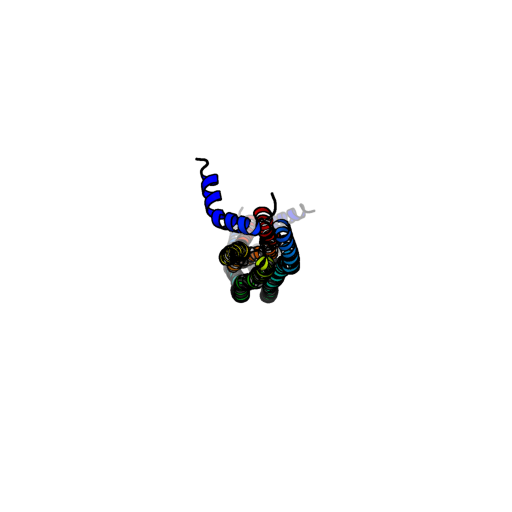 GLY A O 1
ATOM 1631 N N . HIS A 1 213 ? -27.449 5.353 -14.295 1.00 78.15 295 HIS A N 1
ATOM 1632 C CA . HIS A 1 213 ? -28.498 4.472 -14.804 1.00 78.55 295 HIS A CA 1
ATOM 1633 C C . HIS A 1 213 ? -28.420 3.075 -14.188 1.00 80.97 295 HIS A C 1
ATOM 1634 O O . HIS A 1 213 ? -29.465 2.505 -13.882 1.00 79.86 295 HIS A O 1
ATOM 1641 N N . LEU A 1 214 ? -27.189 2.538 -13.980 1.00 78.25 296 LEU A N 1
ATOM 1642 C CA . LEU A 1 214 ? -26.982 1.251 -13.309 1.00 80.01 296 LEU A CA 1
ATOM 1643 C C . LEU A 1 214 ? -27.566 1.358 -11.901 1.00 82.82 296 LEU A C 1
ATOM 1644 O O . LEU A 1 214 ? -28.371 0.505 -11.548 1.00 82.79 296 LEU A O 1
ATOM 1649 N N . ASP A 1 215 ? -27.216 2.425 -11.136 1.00 78.43 297 ASP A N 1
ATOM 1650 C CA . ASP A 1 215 ? -27.697 2.681 -9.772 1.00 79.03 297 ASP A CA 1
ATOM 1651 C C . ASP A 1 215 ? -29.219 2.676 -9.651 1.00 82.19 297 ASP A C 1
ATOM 1652 O O . ASP A 1 215 ? -29.745 2.007 -8.779 1.00 83.00 297 ASP A O 1
ATOM 1657 N N . GLN A 1 216 ? -29.915 3.399 -10.536 1.00 80.03 298 GLN A N 1
ATOM 1658 C CA . GLN A 1 216 ? -31.383 3.522 -10.603 1.00 81.00 298 GLN A CA 1
ATOM 1659 C C . GLN A 1 216 ? -32.056 2.138 -10.760 1.00 83.58 298 GLN A C 1
ATOM 1660 O O . GLN A 1 216 ? -33.051 1.830 -10.081 1.00 84.19 298 GLN A O 1
ATOM 1666 N N . GLN A 1 217 ? -31.489 1.295 -11.656 1.00 77.52 299 GLN A N 1
ATOM 1667 C CA . GLN A 1 217 ? -32.020 -0.041 -11.903 1.00 76.53 299 GLN A CA 1
ATOM 1668 C C . GLN A 1 217 ? -31.728 -0.974 -10.752 1.00 79.52 299 GLN A C 1
ATOM 1669 O O . GLN A 1 217 ? -32.613 -1.722 -10.332 1.00 79.81 299 GLN A O 1
ATOM 1675 N N . VAL A 1 218 ? -30.494 -0.934 -10.227 1.00 75.47 300 VAL A N 1
ATOM 1676 C CA . VAL A 1 218 ? -30.071 -1.770 -9.082 1.00 73.90 300 VAL A CA 1
ATOM 1677 C C . VAL A 1 218 ? -30.878 -1.408 -7.849 1.00 78.76 300 VAL A C 1
ATOM 1678 O O . VAL A 1 218 ? -31.225 -2.284 -7.069 1.00 76.74 300 VAL A O 1
ATOM 1682 N N . GLU A 1 219 ? -31.219 -0.125 -7.705 1.00 79.29 301 GLU A N 1
ATOM 1683 C CA . GLU A 1 219 ? -32.028 0.385 -6.608 1.00 80.52 301 GLU A CA 1
ATOM 1684 C C . GLU A 1 219 ? -33.459 -0.057 -6.716 1.00 84.60 301 GLU A C 1
ATOM 1685 O O . GLU A 1 219 ? -34.068 -0.346 -5.699 1.00 84.83 301 GLU A O 1
ATOM 1691 N N . GLU A 1 220 ? -33.980 -0.167 -7.933 1.00 81.91 302 GLU A N 1
ATOM 1692 C CA . GLU A 1 220 ? -35.321 -0.673 -8.181 1.00 83.28 302 GLU A CA 1
ATOM 1693 C C . GLU A 1 220 ? -35.387 -2.149 -7.707 1.00 87.27 302 GLU A C 1
ATOM 1694 O O . GLU A 1 220 ? -36.222 -2.466 -6.842 1.00 90.39 302 GLU A O 1
ATOM 1700 N N . PHE A 1 221 ? -34.411 -2.997 -8.150 1.00 77.45 303 PHE A N 1
ATOM 1701 C CA . PHE A 1 221 ? -34.288 -4.389 -7.698 1.00 73.12 303 PHE A CA 1
ATOM 1702 C C . PHE A 1 221 ? -34.243 -4.449 -6.150 1.00 79.50 303 PHE A C 1
ATOM 1703 O O . PHE A 1 221 ? -35.055 -5.142 -5.536 1.00 80.33 303 PHE A O 1
ATOM 1711 N N A ARG A 1 222 ? -33.258 -3.761 -5.550 0.00 77.40 304 ARG A N 1
ATOM 1712 N N B ARG A 1 222 ? -33.294 -3.724 -5.535 0.50 73.65 304 ARG A N 1
ATOM 1713 C CA A ARG A 1 222 ? -33.015 -3.758 -4.112 0.00 78.61 304 ARG A CA 1
ATOM 1714 C CA B ARG A 1 222 ? -33.073 -3.721 -4.096 0.50 73.20 304 ARG A CA 1
ATOM 1715 C C A ARG A 1 222 ? -34.201 -3.224 -3.284 0.00 86.33 304 ARG A C 1
ATOM 1716 C C B ARG A 1 222 ? -34.270 -3.265 -3.312 0.50 82.65 304 ARG A C 1
ATOM 1717 O O A ARG A 1 222 ? -34.387 -3.673 -2.160 0.00 86.41 304 ARG A O 1
ATOM 1718 O O B ARG A 1 222 ? -34.532 -3.799 -2.249 0.50 82.18 304 ARG A O 1
ATOM 1733 N N . ARG A 1 223 ? -35.019 -2.316 -3.853 1.00 85.85 305 ARG A N 1
ATOM 1734 C CA . ARG A 1 223 ? -36.239 -1.757 -3.243 1.00 90.37 305 ARG A CA 1
ATOM 1735 C C . ARG A 1 223 ? -37.330 -2.839 -3.235 1.00 97.03 305 ARG A C 1
ATOM 1736 O O . ARG A 1 223 ? -38.069 -2.929 -2.261 1.00 99.32 305 ARG A O 1
ATOM 1744 N N . ARG A 1 224 ? -37.459 -3.603 -4.345 1.00 92.29 306 ARG A N 1
ATOM 1745 C CA . ARG A 1 224 ? -38.481 -4.631 -4.540 1.00 92.72 306 ARG A CA 1
ATOM 1746 C C . ARG A 1 224 ? -38.211 -5.940 -3.742 1.00 94.07 306 ARG A C 1
ATOM 1747 O O . ARG A 1 224 ? -39.129 -6.515 -3.144 1.00 93.23 306 ARG A O 1
ATOM 1755 N N . VAL A 1 225 ? -36.964 -6.410 -3.769 1.00 88.18 307 VAL A N 1
ATOM 1756 C CA . VAL A 1 225 ? -36.537 -7.666 -3.154 1.00 85.96 307 VAL A CA 1
ATOM 1757 C C . VAL A 1 225 ? -36.261 -7.554 -1.652 1.00 91.53 307 VAL A C 1
ATOM 1758 O O . VAL A 1 225 ? -36.449 -8.543 -0.948 1.00 91.04 307 VAL A O 1
ATOM 1762 N N . GLU A 1 226 ? -35.861 -6.355 -1.151 1.00 90.39 308 GLU A N 1
ATOM 1763 C CA . GLU A 1 226 ? -35.590 -6.113 0.278 1.00 91.78 308 GLU A CA 1
ATOM 1764 C C . GLU A 1 226 ? -36.738 -6.584 1.237 1.00 97.28 308 GLU A C 1
ATOM 1765 O O . GLU A 1 226 ? -36.425 -7.315 2.188 1.00 94.46 308 GLU A O 1
ATOM 1771 N N . PRO A 1 227 ? -38.045 -6.238 1.000 1.00 96.58 309 PRO A N 1
ATOM 1772 C CA . PRO A 1 227 ? -39.100 -6.694 1.931 1.00 97.88 309 PRO A CA 1
ATOM 1773 C C . PRO A 1 227 ? -39.412 -8.202 1.955 1.00 99.73 309 PRO A C 1
ATOM 1774 O O . PRO A 1 227 ? -39.908 -8.692 2.979 1.00 99.47 309 PRO A O 1
ATOM 1778 N N . TYR A 1 228 ? -39.155 -8.920 0.833 1.00 93.61 310 TYR A N 1
ATOM 1779 C CA . TYR A 1 228 ? -39.465 -10.338 0.641 1.00 91.32 310 TYR A CA 1
ATOM 1780 C C . TYR A 1 228 ? -39.239 -11.259 1.852 1.00 97.42 310 TYR A C 1
ATOM 1781 O O . TYR A 1 228 ? -40.167 -11.953 2.256 1.00 96.93 310 TYR A O 1
ATOM 1790 N N . GLY A 1 229 ? -38.024 -11.257 2.404 1.00 95.29 311 GLY A N 1
ATOM 1791 C CA . GLY A 1 229 ? -37.622 -12.107 3.526 1.00 95.21 311 GLY A CA 1
ATOM 1792 C C . GLY A 1 229 ? -38.480 -11.997 4.771 1.00 101.12 311 GLY A C 1
ATOM 1793 O O . GLY A 1 229 ? -38.821 -13.011 5.388 1.00 99.61 311 GLY A O 1
ATOM 1794 N N . GLU A 1 230 ? -38.833 -10.765 5.146 1.00 99.70 312 GLU A N 1
ATOM 1795 C CA . GLU A 1 230 ? -39.666 -10.460 6.306 1.00 101.03 312 GLU A CA 1
ATOM 1796 C C . GLU A 1 230 ? -41.123 -10.845 6.020 1.00 104.24 312 GLU A C 1
ATOM 1797 O O . GLU A 1 230 ? -41.799 -11.393 6.900 1.00 104.06 312 GLU A O 1
ATOM 1803 N N . ASN A 1 231 ? -41.596 -10.531 4.793 1.00 100.53 313 ASN A N 1
ATOM 1804 C CA . ASN A 1 231 ? -42.937 -10.800 4.280 1.00 100.88 313 ASN A CA 1
ATOM 1805 C C . ASN A 1 231 ? -43.228 -12.319 4.368 1.00 100.41 313 ASN A C 1
ATOM 1806 O O . ASN A 1 231 ? -44.239 -12.717 4.957 1.00 100.56 313 ASN A O 1
ATOM 1811 N N . PHE A 1 232 ? -42.305 -13.157 3.858 1.00 93.40 314 PHE A N 1
ATOM 1812 C CA . PHE A 1 232 ? -42.474 -14.604 3.894 1.00 91.82 314 PHE A CA 1
ATOM 1813 C C . PHE A 1 232 ? -42.340 -15.214 5.270 1.00 92.83 314 PHE A C 1
ATOM 1814 O O . PHE A 1 232 ? -43.064 -16.158 5.569 1.00 91.35 314 PHE A O 1
ATOM 1822 N N . ASN A 1 233 ? -41.491 -14.626 6.129 1.00 88.58 315 ASN A N 1
ATOM 1823 C CA . ASN A 1 233 ? -41.333 -15.010 7.527 1.00 89.16 315 ASN A CA 1
ATOM 1824 C C . ASN A 1 233 ? -42.705 -14.848 8.217 1.00 94.10 315 ASN A C 1
ATOM 1825 O O . ASN A 1 233 ? -43.144 -15.770 8.899 1.00 93.36 315 ASN A O 1
ATOM 1830 N N . LYS A 1 234 ? -43.400 -13.712 7.992 1.00 91.94 316 LYS A N 1
ATOM 1831 C CA . LYS A 1 234 ? -44.723 -13.460 8.573 1.00 92.69 316 LYS A CA 1
ATOM 1832 C C . LYS A 1 234 ? -45.772 -14.400 7.982 1.00 94.40 316 LYS A C 1
ATOM 1833 O O . LYS A 1 234 ? -46.600 -14.893 8.731 1.00 95.84 316 LYS A O 1
ATOM 1839 N N . ALA A 1 235 ? -45.697 -14.701 6.669 1.00 88.51 317 ALA A N 1
ATOM 1840 C CA . ALA A 1 235 ? -46.605 -15.645 5.991 1.00 87.32 317 ALA A CA 1
ATOM 1841 C C . ALA A 1 235 ? -46.584 -17.053 6.636 1.00 88.91 317 ALA A C 1
ATOM 1842 O O . ALA A 1 235 ? -47.641 -17.659 6.806 1.00 86.53 317 ALA A O 1
ATOM 1844 N N . LEU A 1 236 ? -45.381 -17.559 6.969 1.00 86.27 318 LEU A N 1
ATOM 1845 C CA . LEU A 1 236 ? -45.183 -18.869 7.580 1.00 87.05 318 LEU A CA 1
ATOM 1846 C C . LEU A 1 236 ? -45.739 -18.907 8.985 1.00 92.94 318 LEU A C 1
ATOM 1847 O O . LEU A 1 236 ? -46.319 -19.911 9.406 1.00 92.42 318 LEU A O 1
ATOM 1852 N N . VAL A 1 237 ? -45.540 -17.810 9.708 1.00 90.74 319 VAL A N 1
ATOM 1853 C CA . VAL A 1 237 ? -46.013 -17.615 11.061 1.00 92.27 319 VAL A CA 1
ATOM 1854 C C . VAL A 1 237 ? -47.543 -17.619 11.063 1.00 94.86 319 VAL A C 1
ATOM 1855 O O . VAL A 1 237 ? -48.140 -18.316 11.894 1.00 95.12 319 VAL A O 1
ATOM 1859 N N . GLN A 1 238 ? -48.163 -16.920 10.086 1.00 88.67 320 GLN A N 1
ATOM 1860 C CA . GLN A 1 238 ? -49.615 -16.895 9.964 1.00 88.82 320 GLN A CA 1
ATOM 1861 C C . GLN A 1 238 ? -50.171 -18.307 9.762 1.00 87.75 320 GLN A C 1
ATOM 1862 O O . GLN A 1 238 ? -51.160 -18.664 10.400 1.00 86.28 320 GLN A O 1
ATOM 1868 N N . GLN A 1 239 ? -49.496 -19.116 8.922 1.00 81.63 321 GLN A N 1
ATOM 1869 C CA . GLN A 1 239 ? -49.867 -20.500 8.594 1.00 80.04 321 GLN A CA 1
ATOM 1870 C C . GLN A 1 239 ? -49.895 -21.390 9.835 1.00 84.81 321 GLN A C 1
ATOM 1871 O O . GLN A 1 239 ? -50.886 -22.081 10.064 1.00 83.66 321 GLN A O 1
ATOM 1877 N N . MET A 1 240 ? -48.832 -21.319 10.654 1.00 82.63 322 MET A N 1
ATOM 1878 C CA . MET A 1 240 ? -48.683 -22.049 11.904 1.00 82.44 322 MET A CA 1
ATOM 1879 C C . MET A 1 240 ? -49.668 -21.546 12.957 1.00 87.29 322 MET A C 1
ATOM 1880 O O . MET A 1 240 ? -50.198 -22.352 13.721 1.00 87.19 322 MET A O 1
ATOM 1885 N N . GLU A 1 241 ? -49.935 -20.231 12.976 1.00 85.74 323 GLU A N 1
ATOM 1886 C CA . GLU A 1 241 ? -50.881 -19.602 13.914 1.00 87.42 323 GLU A CA 1
ATOM 1887 C C . GLU A 1 241 ? -52.327 -19.997 13.586 1.00 90.79 323 GLU A C 1
ATOM 1888 O O . GLU A 1 241 ? -53.140 -20.144 14.508 1.00 91.54 323 GLU A O 1
ATOM 1894 N N . GLN A 1 242 ? -52.623 -20.196 12.279 1.00 85.39 324 GLN A N 1
ATOM 1895 C CA . GLN A 1 242 ? -53.916 -20.624 11.745 1.00 85.70 324 GLN A CA 1
ATOM 1896 C C . GLN A 1 242 ? -54.212 -22.040 12.215 1.00 86.47 324 GLN A C 1
ATOM 1897 O O . GLN A 1 242 ? -55.346 -22.319 12.598 1.00 87.29 324 GLN A O 1
ATOM 1903 N N . LEU A 1 243 ? -53.186 -22.925 12.198 1.00 79.79 325 LEU A N 1
ATOM 1904 C CA . LEU A 1 243 ? -53.267 -24.303 12.658 1.00 78.20 325 LEU A CA 1
ATOM 1905 C C . LEU A 1 243 ? -53.585 -24.341 14.155 1.00 84.87 325 LEU A C 1
ATOM 1906 O O . LEU A 1 243 ? -54.440 -25.120 14.566 1.00 84.32 325 LEU A O 1
ATOM 1911 N N . ARG A 1 244 ? -52.885 -23.492 14.955 1.00 83.69 326 ARG A N 1
ATOM 1912 C CA . ARG A 1 244 ? -53.027 -23.352 16.409 1.00 85.00 326 ARG A CA 1
ATOM 1913 C C . ARG A 1 244 ? -54.455 -22.956 16.789 1.00 91.51 326 ARG A C 1
ATOM 1914 O O . ARG A 1 244 ? -55.008 -23.483 17.762 1.00 92.42 326 ARG A O 1
ATOM 1922 N N . GLN A 1 245 ? -55.034 -22.022 16.024 1.00 89.12 327 GLN A N 1
ATOM 1923 C CA . GLN A 1 245 ? -56.382 -21.518 16.254 1.00 91.53 327 GLN A CA 1
ATOM 1924 C C . GLN A 1 245 ? -57.438 -22.528 15.838 1.00 93.50 327 GLN A C 1
ATOM 1925 O O . GLN A 1 245 ? -58.472 -22.614 16.487 1.00 95.39 327 GLN A O 1
ATOM 1931 N N . LYS A 1 246 ? -57.168 -23.303 14.772 1.00 87.15 328 LYS A N 1
ATOM 1932 C CA . LYS A 1 246 ? -58.077 -24.336 14.270 1.00 86.03 328 LYS A CA 1
ATOM 1933 C C . LYS A 1 246 ? -58.101 -25.541 15.222 1.00 89.54 328 LYS A C 1
ATOM 1934 O O . LYS A 1 246 ? -59.181 -26.000 15.580 1.00 91.17 328 LYS A O 1
ATOM 1940 N N . LEU A 1 247 ? -56.921 -26.010 15.675 1.00 82.38 329 LEU A N 1
ATOM 1941 C CA . LEU A 1 247 ? -56.787 -27.162 16.565 1.00 79.11 329 LEU A CA 1
ATOM 1942 C C . LEU A 1 247 ? -56.993 -26.881 18.071 1.00 84.34 329 LEU A C 1
ATOM 1943 O O . LEU A 1 247 ? -57.310 -27.797 18.835 1.00 83.25 329 LEU A O 1
ATOM 1948 N N . GLY A 1 248 ? -56.804 -25.638 18.479 1.00 82.61 330 GLY A N 1
ATOM 1949 C CA . GLY A 1 248 ? -56.955 -25.260 19.877 1.00 83.86 330 GLY A CA 1
ATOM 1950 C C . GLY A 1 248 ? -58.388 -25.014 20.320 1.00 89.33 330 GLY A C 1
ATOM 1951 O O . GLY A 1 248 ? -59.332 -25.222 19.547 1.00 87.75 330 GLY A O 1
ATOM 1952 N N . PRO A 1 249 ? -58.565 -24.526 21.571 1.00 89.29 331 PRO A N 1
ATOM 1953 C CA . PRO A 1 249 ? -59.925 -24.215 22.067 1.00 92.02 331 PRO A CA 1
ATOM 1954 C C . PRO A 1 249 ? -60.629 -23.041 21.353 1.00 97.57 331 PRO A C 1
ATOM 1955 O O . PRO A 1 249 ? -59.961 -22.145 20.824 1.00 97.95 331 PRO A O 1
ATOM 1959 N N . HIS A 1 250 ? -61.976 -23.029 21.352 1.00 95.91 332 HIS A N 1
ATOM 1960 C CA . HIS A 1 250 ? -62.768 -21.969 20.714 1.00 134.56 332 HIS A CA 1
ATOM 1961 C C . HIS A 1 250 ? -62.825 -20.651 21.497 1.00 175.98 332 HIS A C 1
ATOM 1962 O O . HIS A 1 250 ? -61.973 -20.369 22.336 1.00 141.43 332 HIS A O 1
ATOM 1969 N N . ALA B 1 10 ? -75.350 -18.431 -5.555 1.00 158.00 92 ALA B N 1
ATOM 1970 C CA . ALA B 1 10 ? -73.982 -18.303 -5.060 1.00 158.50 92 ALA B CA 1
ATOM 1971 C C . ALA B 1 10 ? -73.877 -18.632 -3.548 1.00 163.88 92 ALA B C 1
ATOM 1972 O O . ALA B 1 10 ? -74.708 -19.395 -3.042 1.00 163.31 92 ALA B O 1
ATOM 1974 N N . LYS B 1 11 ? -72.843 -18.085 -2.846 1.00 161.65 93 LYS B N 1
ATOM 1975 C CA . LYS B 1 11 ? -72.529 -18.283 -1.417 1.00 162.60 93 LYS B CA 1
ATOM 1976 C C . LYS B 1 11 ? -72.147 -19.741 -1.058 1.00 167.25 93 LYS B C 1
ATOM 1977 O O . LYS B 1 11 ? -72.258 -20.152 0.104 1.00 167.08 93 LYS B O 1
ATOM 1979 N N . ASP B 1 12 ? -71.661 -20.502 -2.068 1.00 164.00 94 ASP B N 1
ATOM 1980 C CA . ASP B 1 12 ? -71.241 -21.905 -1.948 1.00 163.81 94 ASP B CA 1
ATOM 1981 C C . ASP B 1 12 ? -69.747 -22.073 -1.608 1.00 168.05 94 ASP B C 1
ATOM 1982 O O . ASP B 1 12 ? -69.267 -23.210 -1.525 1.00 167.33 94 ASP B O 1
ATOM 1987 N N . SER B 1 13 ? -69.021 -20.940 -1.391 1.00 164.79 95 SER B N 1
ATOM 1988 C CA . SER B 1 13 ? -67.605 -20.925 -0.989 1.00 164.40 95 SER B CA 1
ATOM 1989 C C . SER B 1 13 ? -67.498 -21.495 0.427 1.00 167.39 95 SER B C 1
ATOM 1990 O O . SER B 1 13 ? -66.540 -22.209 0.725 1.00 167.11 95 SER B O 1
ATOM 1993 N N . GLU B 1 14 ? -68.522 -21.206 1.273 1.00 162.79 96 GLU B N 1
ATOM 1994 C CA . GLU B 1 14 ? -68.699 -21.668 2.654 1.00 161.83 96 GLU B CA 1
ATOM 1995 C C . GLU B 1 14 ? -68.814 -23.208 2.697 1.00 162.64 96 GLU B C 1
ATOM 1996 O O . GLU B 1 14 ? -68.274 -23.829 3.616 1.00 161.96 96 GLU B O 1
ATOM 2002 N N . LYS B 1 15 ? -69.514 -23.808 1.697 1.00 156.62 97 LYS B N 1
ATOM 2003 C CA . LYS B 1 15 ? -69.695 -25.258 1.531 1.00 154.42 97 LYS B CA 1
ATOM 2004 C C . LYS B 1 15 ? -68.351 -25.928 1.196 1.00 155.64 97 LYS B C 1
ATOM 2005 O O . LYS B 1 15 ? -67.990 -26.921 1.830 1.00 154.43 97 LYS B O 1
ATOM 2011 N N . LEU B 1 16 ? -67.612 -25.358 0.215 1.00 150.87 98 LEU B N 1
ATOM 2012 C CA . LEU B 1 16 ? -66.298 -25.811 -0.251 1.00 149.74 98 LEU B CA 1
ATOM 2013 C C . LEU B 1 16 ? -65.240 -25.760 0.857 1.00 151.35 98 LEU B C 1
ATOM 2014 O O . LEU B 1 16 ? -64.453 -26.700 0.987 1.00 150.54 98 LEU B O 1
ATOM 2019 N N . LYS B 1 17 ? -65.245 -24.676 1.667 1.00 146.61 99 LYS B N 1
ATOM 2020 C CA . LYS B 1 17 ? -64.328 -24.454 2.795 1.00 145.43 99 LYS B CA 1
ATOM 2021 C C . LYS B 1 17 ? -64.518 -25.489 3.914 1.00 146.55 99 LYS B C 1
ATOM 2022 O O . LYS B 1 17 ? -63.570 -25.774 4.646 1.00 145.67 99 LYS B O 1
ATOM 2028 N N . GLU B 1 18 ? -65.739 -26.039 4.046 1.00 141.47 100 GLU B N 1
ATOM 2029 C CA . GLU B 1 18 ? -66.079 -27.053 5.048 1.00 139.70 100 GLU B CA 1
ATOM 2030 C C . GLU B 1 18 ? -65.747 -28.482 4.582 1.00 140.64 100 GLU B C 1
ATOM 2031 O O . GLU B 1 18 ? -65.784 -29.413 5.395 1.00 139.90 100 GLU B O 1
ATOM 2037 N N . GLU B 1 19 ? -65.416 -28.653 3.284 1.00 135.22 101 GLU B N 1
ATOM 2038 C CA . GLU B 1 19 ? -65.050 -29.950 2.702 1.00 133.60 101 GLU B CA 1
ATOM 2039 C C . GLU B 1 19 ? -63.534 -30.197 2.815 1.00 134.61 101 GLU B C 1
ATOM 2040 O O . GLU B 1 19 ? -63.113 -31.327 3.083 1.00 133.06 101 GLU B O 1
ATOM 2046 N N . ILE B 1 20 ? -62.723 -29.134 2.601 1.00 129.96 102 ILE B N 1
ATOM 2047 C CA . ILE B 1 20 ? -61.249 -29.155 2.656 1.00 128.43 102 ILE B CA 1
ATOM 2048 C C . ILE B 1 20 ? -60.684 -29.498 4.058 1.00 127.13 102 ILE B C 1
ATOM 2049 O O . ILE B 1 20 ? -59.773 -30.331 4.173 1.00 126.82 102 ILE B O 1
ATOM 2054 N N . GLY B 1 21 ? -61.260 -28.878 5.092 1.00 118.48 103 GLY B N 1
ATOM 2055 C CA . GLY B 1 21 ? -60.867 -29.082 6.479 1.00 114.31 103 GLY B CA 1
ATOM 2056 C C . GLY B 1 21 ? -61.676 -30.127 7.221 1.00 110.71 103 GLY B C 1
ATOM 2057 O O . GLY B 1 21 ? -61.730 -30.087 8.449 1.00 107.76 103 GLY B O 1
ATOM 2058 N N . LYS B 1 22 ? -62.305 -31.067 6.488 1.00 104.45 104 LYS B N 1
ATOM 2059 C CA . LYS B 1 22 ? -63.097 -32.168 7.048 1.00 101.91 104 LYS B CA 1
ATOM 2060 C C . LYS B 1 22 ? -62.189 -33.130 7.829 1.00 100.86 104 LYS B C 1
ATOM 2061 O O . LYS B 1 22 ? -62.585 -33.589 8.900 1.00 98.32 104 LYS B O 1
ATOM 2067 N N . GLU B 1 23 ? -60.979 -33.430 7.285 1.00 97.01 105 GLU B N 1
ATOM 2068 C CA . GLU B 1 23 ? -59.944 -34.252 7.917 1.00 93.75 105 GLU B CA 1
ATOM 2069 C C . GLU B 1 23 ? -59.302 -33.481 9.092 1.00 89.36 105 GLU B C 1
ATOM 2070 O O . GLU B 1 23 ? -58.947 -34.084 10.114 1.00 86.28 105 GLU B O 1
ATOM 2076 N N . LEU B 1 24 ? -59.181 -32.148 8.939 1.00 83.01 106 LEU B N 1
ATOM 2077 C CA . LEU B 1 24 ? -58.659 -31.256 9.968 1.00 78.40 106 LEU B CA 1
ATOM 2078 C C . LEU B 1 24 ? -59.662 -31.184 11.151 1.00 80.45 106 LEU B C 1
ATOM 2079 O O . LEU B 1 24 ? -59.245 -31.148 12.308 1.00 79.97 106 LEU B O 1
ATOM 2084 N N . GLU B 1 25 ? -60.974 -31.239 10.853 1.00 76.38 107 GLU B N 1
ATOM 2085 C CA . GLU B 1 25 ? -62.044 -31.251 11.837 1.00 74.02 107 GLU B CA 1
ATOM 2086 C C . GLU B 1 25 ? -61.961 -32.552 12.617 1.00 78.42 107 GLU B C 1
ATOM 2087 O O . GLU B 1 25 ? -62.112 -32.545 13.846 1.00 78.28 107 GLU B O 1
ATOM 2093 N N . GLU B 1 26 ? -61.635 -33.654 11.914 1.00 75.72 108 GLU B N 1
ATOM 2094 C CA . GLU B 1 26 ? -61.469 -34.972 12.515 1.00 75.19 108 GLU B CA 1
ATOM 2095 C C . GLU B 1 26 ? -60.238 -35.018 13.398 1.00 76.48 108 GLU B C 1
ATOM 2096 O O . GLU B 1 26 ? -60.335 -35.520 14.506 1.00 74.53 108 GLU B O 1
ATOM 2102 N N . LEU B 1 27 ? -59.101 -34.444 12.949 1.00 73.01 109 LEU B N 1
ATOM 2103 C CA . LEU B 1 27 ? -57.892 -34.367 13.768 1.00 71.52 109 LEU B CA 1
ATOM 2104 C C . LEU B 1 27 ? -58.198 -33.528 15.035 1.00 74.07 109 LEU B C 1
ATOM 2105 O O . LEU B 1 27 ? -57.824 -33.923 16.136 1.00 73.00 109 LEU B O 1
ATOM 2110 N N . ARG B 1 28 ? -58.933 -32.407 14.873 1.00 70.58 110 ARG B N 1
ATOM 2111 C CA . ARG B 1 28 ? -59.338 -31.550 15.978 1.00 69.55 110 ARG B CA 1
ATOM 2112 C C . ARG B 1 28 ? -60.218 -32.330 16.970 1.00 71.92 110 ARG B C 1
ATOM 2113 O O . ARG B 1 28 ? -59.983 -32.251 18.177 1.00 70.24 110 ARG B O 1
ATOM 2121 N N . ALA B 1 29 ? -61.186 -33.117 16.454 1.00 68.24 111 ALA B N 1
ATOM 2122 C CA . ALA B 1 29 ? -62.075 -33.923 17.288 1.00 66.75 111 ALA B CA 1
ATOM 2123 C C . ALA B 1 29 ? -61.276 -34.939 18.136 1.00 74.37 111 ALA B C 1
ATOM 2124 O O . ALA B 1 29 ? -61.569 -35.096 19.326 1.00 76.06 111 ALA B O 1
ATOM 2126 N N . ARG B 1 30 ? -60.210 -35.553 17.557 1.00 70.46 112 ARG B N 1
ATOM 2127 C CA . ARG B 1 30 ? -59.329 -36.464 18.290 1.00 70.67 112 ARG B CA 1
ATOM 2128 C C . ARG B 1 30 ? -58.532 -35.730 19.378 1.00 73.78 112 ARG B C 1
ATOM 2129 O O . ARG B 1 30 ? -58.384 -36.254 20.477 1.00 76.24 112 ARG B O 1
ATOM 2137 N N . LEU B 1 31 ? -58.018 -34.530 19.069 1.00 68.37 113 LEU B N 1
ATOM 2138 C CA . LEU B 1 31 ? -57.206 -33.737 19.993 1.00 68.37 113 LEU B CA 1
ATOM 2139 C C . LEU B 1 31 ? -58.031 -32.961 21.007 1.00 71.60 113 LEU B C 1
ATOM 2140 O O . LEU B 1 31 ? -57.459 -32.407 21.939 1.00 73.02 113 LEU B O 1
ATOM 2145 N N . LEU B 1 32 ? -59.366 -32.883 20.812 1.00 67.15 114 LEU B N 1
ATOM 2146 C CA . LEU B 1 32 ? -60.281 -32.119 21.647 1.00 66.86 114 LEU B CA 1
ATOM 2147 C C . LEU B 1 32 ? -60.042 -32.222 23.154 1.00 77.03 114 LEU B C 1
ATOM 2148 O O . LEU B 1 32 ? -59.926 -31.160 23.769 1.00 79.27 114 LEU B O 1
ATOM 2153 N N . PRO B 1 33 ? -59.911 -33.431 23.775 1.00 76.61 115 PRO B N 1
ATOM 2154 C CA . PRO B 1 33 ? -59.690 -33.473 25.233 1.00 80.29 115 PRO B CA 1
ATOM 2155 C C . PRO B 1 33 ? -58.380 -32.836 25.689 1.00 87.79 115 PRO B C 1
ATOM 2156 O O . PRO B 1 33 ? -58.224 -32.589 26.875 1.00 92.39 115 PRO B O 1
ATOM 2160 N N . HIS B 1 34 ? -57.459 -32.544 24.750 1.00 83.48 116 HIS B N 1
ATOM 2161 C CA . HIS B 1 34 ? -56.158 -31.944 25.045 1.00 85.93 116 HIS B CA 1
ATOM 2162 C C . HIS B 1 34 ? -55.936 -30.620 24.349 1.00 87.66 116 HIS B C 1
ATOM 2163 O O . HIS B 1 34 ? -54.790 -30.183 24.270 1.00 88.56 116 HIS B O 1
ATOM 2170 N N . ALA B 1 35 ? -57.027 -29.963 23.862 1.00 82.81 117 ALA B N 1
ATOM 2171 C CA . ALA B 1 35 ? -57.010 -28.707 23.086 1.00 80.47 117 ALA B CA 1
ATOM 2172 C C . ALA B 1 35 ? -56.074 -27.640 23.633 1.00 87.83 117 ALA B C 1
ATOM 2173 O O . ALA B 1 35 ? -55.365 -27.015 22.847 1.00 87.13 117 ALA B O 1
ATOM 2175 N N . ASN B 1 36 ? -56.026 -27.478 24.969 1.00 87.83 118 ASN B N 1
ATOM 2176 C CA . ASN B 1 36 ? -55.138 -26.540 25.658 1.00 92.01 118 ASN B CA 1
ATOM 2177 C C . ASN B 1 36 ? -53.674 -26.957 25.532 1.00 95.34 118 ASN B C 1
ATOM 2178 O O . ASN B 1 36 ? -52.855 -26.128 25.127 1.00 95.74 118 ASN B O 1
ATOM 2183 N N . GLU B 1 37 ? -53.352 -28.238 25.848 1.00 91.78 119 GLU B N 1
ATOM 2184 C CA . GLU B 1 37 ? -51.998 -28.799 25.714 1.00 92.59 119 GLU B CA 1
ATOM 2185 C C . GLU B 1 37 ? -51.514 -28.691 24.265 1.00 92.43 119 GLU B C 1
ATOM 2186 O O . GLU B 1 37 ? -50.388 -28.239 24.047 1.00 92.17 119 GLU B O 1
ATOM 2192 N N . VAL B 1 38 ? -52.369 -29.102 23.281 1.00 85.63 120 VAL B N 1
ATOM 2193 C CA . VAL B 1 38 ? -52.020 -29.076 21.867 1.00 82.62 120 VAL B CA 1
ATOM 2194 C C . VAL B 1 38 ? -51.731 -27.667 21.360 1.00 84.00 120 VAL B C 1
ATOM 2195 O O . VAL B 1 38 ? -50.694 -27.473 20.731 1.00 82.08 120 VAL B O 1
ATOM 2199 N N . SER B 1 39 ? -52.591 -26.674 21.732 1.00 81.01 121 SER B N 1
ATOM 2200 C CA . SER B 1 39 ? -52.460 -25.243 21.414 1.00 80.96 121 SER B CA 1
ATOM 2201 C C . SER B 1 39 ? -51.120 -24.735 21.961 1.00 85.92 121 SER B C 1
ATOM 2202 O O . SER B 1 39 ? -50.415 -24.000 21.270 1.00 83.71 121 SER B O 1
ATOM 2205 N N . GLN B 1 40 ? -50.769 -25.162 23.195 1.00 85.47 122 GLN B N 1
ATOM 2206 C CA . GLN B 1 40 ? -49.518 -24.814 23.870 1.00 88.52 122 GLN B CA 1
ATOM 2207 C C . GLN B 1 40 ? -48.288 -25.366 23.127 1.00 89.53 122 GLN B C 1
ATOM 2208 O O . GLN B 1 40 ? -47.310 -24.637 22.964 1.00 88.88 122 GLN B O 1
ATOM 2214 N N . LYS B 1 41 ? -48.331 -26.639 22.691 1.00 84.85 123 LYS B N 1
ATOM 2215 C CA . LYS B 1 41 ? -47.232 -27.280 21.958 1.00 83.78 123 LYS B CA 1
ATOM 2216 C C . LYS B 1 41 ? -47.016 -26.644 20.574 1.00 83.44 123 LYS B C 1
ATOM 2217 O O . LYS B 1 41 ? -45.869 -26.504 20.156 1.00 83.89 123 LYS B O 1
ATOM 2223 N N . ILE B 1 42 ? -48.113 -26.218 19.898 1.00 76.91 124 ILE B N 1
ATOM 2224 C CA . ILE B 1 42 ? -48.069 -25.538 18.599 1.00 74.84 124 ILE B CA 1
ATOM 2225 C C . ILE B 1 42 ? -47.453 -24.134 18.773 1.00 80.34 124 ILE B C 1
ATOM 2226 O O . ILE B 1 42 ? -46.602 -23.755 17.970 1.00 78.73 124 ILE B O 1
ATOM 2231 N N . GLY B 1 43 ? -47.863 -23.414 19.827 1.00 78.16 125 GLY B N 1
ATOM 2232 C CA . GLY B 1 43 ? -47.341 -22.094 20.177 1.00 79.89 125 GLY B CA 1
ATOM 2233 C C . GLY B 1 43 ? -45.845 -22.139 20.430 1.00 84.16 125 GLY B C 1
ATOM 2234 O O . GLY B 1 43 ? -45.105 -21.295 19.921 1.00 83.42 125 GLY B O 1
ATOM 2235 N N . ASP B 1 44 ? -45.382 -23.192 21.134 1.00 82.67 126 ASP B N 1
ATOM 2236 C CA . ASP B 1 44 ? -43.963 -23.434 21.418 1.00 84.65 126 ASP B CA 1
ATOM 2237 C C . ASP B 1 44 ? -43.165 -23.653 20.127 1.00 84.46 126 ASP B C 1
ATOM 2238 O O . ASP B 1 44 ? -42.148 -22.991 19.923 1.00 84.24 126 ASP B O 1
ATOM 2243 N N . ASN B 1 45 ? -43.677 -24.517 19.235 1.00 78.25 127 ASN B N 1
ATOM 2244 C CA . ASN B 1 45 ? -43.072 -24.775 17.931 1.00 76.89 127 ASN B CA 1
ATOM 2245 C C . ASN B 1 45 ? -43.067 -23.546 17.023 1.00 79.99 127 ASN B C 1
ATOM 2246 O O . ASN B 1 45 ? -42.128 -23.374 16.252 1.00 79.62 127 ASN B O 1
ATOM 2251 N N . LEU B 1 46 ? -44.091 -22.684 17.137 1.00 76.66 128 LEU B N 1
ATOM 2252 C CA . LEU B 1 46 ? -44.193 -21.446 16.375 1.00 76.55 128 LEU B CA 1
ATOM 2253 C C . LEU B 1 46 ? -43.093 -20.475 16.834 1.00 79.75 128 LEU B C 1
ATOM 2254 O O . LEU B 1 46 ? -42.483 -19.830 15.987 1.00 77.68 128 LEU B O 1
ATOM 2259 N N . ARG B 1 47 ? -42.793 -20.427 18.152 1.00 78.84 129 ARG B N 1
ATOM 2260 C CA . ARG B 1 47 ? -41.721 -19.578 18.692 1.00 80.29 129 ARG B CA 1
ATOM 2261 C C . ARG B 1 47 ? -40.374 -20.105 18.223 1.00 82.57 129 ARG B C 1
ATOM 2262 O O . ARG B 1 47 ? -39.537 -19.313 17.796 1.00 82.98 129 ARG B O 1
ATOM 2270 N N . GLU B 1 48 ? -40.183 -21.443 18.254 1.00 78.05 130 GLU B N 1
ATOM 2271 C CA . GLU B 1 48 ? -38.972 -22.097 17.745 1.00 77.74 130 GLU B CA 1
ATOM 2272 C C . GLU B 1 48 ? -38.797 -21.839 16.253 1.00 77.04 130 GLU B C 1
ATOM 2273 O O . GLU B 1 48 ? -37.670 -21.624 15.814 1.00 78.11 130 GLU B O 1
ATOM 2279 N N . LEU B 1 49 ? -39.907 -21.855 15.479 1.00 69.75 131 LEU B N 1
ATOM 2280 C CA . LEU B 1 49 ? -39.877 -21.559 14.049 1.00 68.12 131 LEU B CA 1
ATOM 2281 C C . LEU B 1 49 ? -39.335 -20.142 13.813 1.00 73.63 131 LEU B C 1
ATOM 2282 O O . LEU B 1 49 ? -38.388 -19.983 13.054 1.00 73.96 131 LEU B O 1
ATOM 2287 N N . GLN B 1 50 ? -39.910 -19.141 14.498 1.00 71.44 132 GLN B N 1
ATOM 2288 C CA . GLN B 1 50 ? -39.510 -17.742 14.438 1.00 72.89 132 GLN B CA 1
ATOM 2289 C C . GLN B 1 50 ? -38.035 -17.589 14.742 1.00 77.77 132 GLN B C 1
ATOM 2290 O O . GLN B 1 50 ? -37.317 -16.942 13.988 1.00 78.07 132 GLN B O 1
ATOM 2296 N N . GLN B 1 51 ? -37.590 -18.252 15.809 1.00 75.90 133 GLN B N 1
ATOM 2297 C CA . GLN B 1 51 ? -36.215 -18.269 16.290 1.00 77.34 133 GLN B CA 1
ATOM 2298 C C . GLN B 1 51 ? -35.265 -18.875 15.250 1.00 78.42 133 GLN B C 1
ATOM 2299 O O . GLN B 1 51 ? -34.167 -18.364 15.051 1.00 78.75 133 GLN B O 1
ATOM 2305 N N . ARG B 1 52 ? -35.710 -19.916 14.558 1.00 72.64 134 ARG B N 1
ATOM 2306 C CA . ARG B 1 52 ? -34.924 -20.575 13.531 1.00 72.16 134 ARG B CA 1
ATOM 2307 C C . ARG B 1 52 ? -34.886 -19.778 12.232 1.00 75.22 134 ARG B C 1
ATOM 2308 O O . ARG B 1 52 ? -33.826 -19.698 11.624 1.00 75.20 134 ARG B O 1
ATOM 2316 N N . LEU B 1 53 ? -36.024 -19.195 11.803 1.00 70.59 135 LEU B N 1
ATOM 2317 C CA . LEU B 1 53 ? -36.112 -18.422 10.562 1.00 69.43 135 LEU B CA 1
ATOM 2318 C C . LEU B 1 53 ? -35.450 -17.060 10.645 1.00 73.20 135 LEU B C 1
ATOM 2319 O O . LEU B 1 53 ? -34.960 -16.560 9.621 1.00 74.06 135 LEU B O 1
ATOM 2324 N N . GLU B 1 54 ? -35.523 -16.422 11.831 1.00 69.88 136 GLU B N 1
ATOM 2325 C CA . GLU B 1 54 ? -35.029 -15.056 12.074 1.00 71.53 136 GLU B CA 1
ATOM 2326 C C . GLU B 1 54 ? -33.631 -14.706 11.507 1.00 73.87 136 GLU B C 1
ATOM 2327 O O . GLU B 1 54 ? -33.574 -13.804 10.673 1.00 74.57 136 GLU B O 1
ATOM 2333 N N . PRO B 1 55 ? -32.525 -15.409 11.881 1.00 69.58 137 PRO B N 1
ATOM 2334 C CA . PRO B 1 55 ? -31.211 -15.055 11.302 1.00 68.38 137 PRO B CA 1
ATOM 2335 C C . PRO B 1 55 ? -31.151 -15.129 9.771 1.00 70.99 137 PRO B C 1
ATOM 2336 O O . PRO B 1 55 ? -30.435 -14.325 9.171 1.00 71.84 137 PRO B O 1
ATOM 2340 N N . TYR B 1 56 ? -31.899 -16.063 9.148 1.00 65.80 138 TYR B N 1
ATOM 2341 C CA . TYR B 1 56 ? -31.940 -16.211 7.688 1.00 66.29 138 TYR B CA 1
ATOM 2342 C C . TYR B 1 56 ? -32.787 -15.150 7.042 1.00 71.10 138 TYR B C 1
ATOM 2343 O O . TYR B 1 56 ? -32.379 -14.604 6.020 1.00 73.13 138 TYR B O 1
ATOM 2352 N N . ALA B 1 57 ? -33.939 -14.802 7.663 1.00 66.95 139 ALA B N 1
ATOM 2353 C CA . ALA B 1 57 ? -34.816 -13.731 7.183 1.00 68.62 139 ALA B CA 1
ATOM 2354 C C . ALA B 1 57 ? -34.072 -12.403 7.306 1.00 74.18 139 ALA B C 1
ATOM 2355 O O . ALA B 1 57 ? -34.150 -11.585 6.399 1.00 75.52 139 ALA B O 1
ATOM 2357 N N . ASP B 1 58 ? -33.300 -12.217 8.407 1.00 71.37 140 ASP B N 1
ATOM 2358 C CA . ASP B 1 58 ? -32.491 -11.014 8.604 1.00 72.30 140 ASP B CA 1
ATOM 2359 C C . ASP B 1 58 ? -31.338 -10.936 7.607 1.00 71.86 140 ASP B C 1
ATOM 2360 O O . ASP B 1 58 ? -31.120 -9.871 7.043 1.00 72.80 140 ASP B O 1
ATOM 2365 N N . GLN B 1 59 ? -30.603 -12.054 7.403 1.00 70.81 141 GLN B N 1
ATOM 2366 C CA . GLN B 1 59 ? -29.471 -12.126 6.482 1.00 70.38 141 GLN B CA 1
ATOM 2367 C C . GLN B 1 59 ? -29.890 -12.019 5.060 1.00 75.92 141 GLN B C 1
ATOM 2368 O O . GLN B 1 59 ? -29.165 -11.392 4.288 1.00 78.11 141 GLN B O 1
ATOM 2374 N N . LEU B 1 60 ? -31.084 -12.554 4.702 1.00 71.17 142 LEU B N 1
ATOM 2375 C CA . LEU B 1 60 ? -31.579 -12.370 3.338 1.00 70.18 142 LEU B CA 1
ATOM 2376 C C . LEU B 1 60 ? -31.713 -10.861 3.044 1.00 74.41 142 LEU B C 1
ATOM 2377 O O . LEU B 1 60 ? -31.222 -10.418 2.015 1.00 74.52 142 LEU B O 1
ATOM 2382 N N A ARG B 1 61 ? -32.318 -10.089 3.966 0.50 72.47 143 ARG B N 1
ATOM 2383 N N B ARG B 1 61 ? -32.317 -10.088 3.973 0.50 72.73 143 ARG B N 1
ATOM 2384 C CA A ARG B 1 61 ? -32.499 -8.638 3.826 0.50 74.23 143 ARG B CA 1
ATOM 2385 C CA B ARG B 1 61 ? -32.510 -8.633 3.860 0.50 74.65 143 ARG B CA 1
ATOM 2386 C C A ARG B 1 61 ? -31.147 -7.933 3.649 0.50 79.81 143 ARG B C 1
ATOM 2387 C C B ARG B 1 61 ? -31.164 -7.910 3.682 0.50 80.07 143 ARG B C 1
ATOM 2388 O O A ARG B 1 61 ? -31.001 -7.115 2.742 0.50 80.01 143 ARG B O 1
ATOM 2389 O O B ARG B 1 61 ? -31.042 -7.054 2.807 0.50 80.41 143 ARG B O 1
ATOM 2404 N N . THR B 1 62 ? -30.156 -8.289 4.493 1.00 76.49 144 THR B N 1
ATOM 2405 C CA . THR B 1 62 ? -28.799 -7.741 4.463 1.00 76.49 144 THR B CA 1
ATOM 2406 C C . THR B 1 62 ? -28.113 -8.065 3.133 1.00 77.52 144 THR B C 1
ATOM 2407 O O . THR B 1 62 ? -27.598 -7.171 2.468 1.00 78.12 144 THR B O 1
ATOM 2411 N N . GLN B 1 63 ? -28.130 -9.350 2.759 1.00 72.39 145 GLN B N 1
ATOM 2412 C CA . GLN B 1 63 ? -27.522 -9.871 1.550 1.00 71.88 145 GLN B CA 1
ATOM 2413 C C . GLN B 1 63 ? -28.119 -9.267 0.276 1.00 73.81 145 GLN B C 1
ATOM 2414 O O . GLN B 1 63 ? -27.384 -9.116 -0.693 1.00 73.41 145 GLN B O 1
ATOM 2420 N N . VAL B 1 64 ? -29.406 -8.843 0.295 1.00 69.07 146 VAL B N 1
ATOM 2421 C CA . VAL B 1 64 ? -30.045 -8.198 -0.855 1.00 68.86 146 VAL B CA 1
ATOM 2422 C C . VAL B 1 64 ? -29.288 -6.894 -1.133 1.00 76.56 146 VAL B C 1
ATOM 2423 O O . VAL B 1 64 ? -28.914 -6.603 -2.282 1.00 75.85 146 VAL B O 1
ATOM 2427 N N . ASN B 1 65 ? -29.041 -6.144 -0.051 1.00 74.79 147 ASN B N 1
ATOM 2428 C CA . ASN B 1 65 ? -28.339 -4.870 -0.042 1.00 76.38 147 ASN B CA 1
ATOM 2429 C C . ASN B 1 65 ? -26.836 -5.030 -0.382 1.00 78.31 147 ASN B C 1
ATOM 2430 O O . ASN B 1 65 ? -26.333 -4.334 -1.255 1.00 78.42 147 ASN B O 1
ATOM 2435 N N . THR B 1 66 ? -26.155 -5.981 0.271 1.00 74.71 148 THR B N 1
ATOM 2436 C CA . THR B 1 66 ? -24.756 -6.337 0.041 1.00 74.82 148 THR B CA 1
ATOM 2437 C C . THR B 1 66 ? -24.530 -6.794 -1.415 1.00 78.24 148 THR B C 1
ATOM 2438 O O . THR B 1 66 ? -23.591 -6.311 -2.045 1.00 79.83 148 THR B O 1
ATOM 2442 N N . GLN B 1 67 ? -25.385 -7.702 -1.945 1.00 71.95 149 GLN B N 1
ATOM 2443 C CA . GLN B 1 67 ? -25.257 -8.188 -3.322 1.00 71.51 149 GLN B CA 1
ATOM 2444 C C . GLN B 1 67 ? -25.517 -7.120 -4.352 1.00 74.96 149 GLN B C 1
ATOM 2445 O O . GLN B 1 67 ? -24.745 -7.032 -5.302 1.00 75.85 149 GLN B O 1
ATOM 2451 N N . ALA B 1 68 ? -26.583 -6.309 -4.171 1.00 72.36 150 ALA B N 1
ATOM 2452 C CA . ALA B 1 68 ? -26.927 -5.188 -5.062 1.00 74.63 150 ALA B CA 1
ATOM 2453 C C . ALA B 1 68 ? -25.761 -4.171 -5.148 1.00 78.05 150 ALA B C 1
ATOM 2454 O O . ALA B 1 68 ? -25.411 -3.695 -6.231 1.00 78.93 150 ALA B O 1
ATOM 2456 N N . GLU B 1 69 ? -25.120 -3.931 -4.010 1.00 73.24 151 GLU B N 1
ATOM 2457 C CA . GLU B 1 69 ? -23.947 -3.076 -3.878 1.00 74.90 151 GLU B CA 1
ATOM 2458 C C . GLU B 1 69 ? -22.716 -3.665 -4.582 1.00 78.20 151 GLU B C 1
ATOM 2459 O O . GLU B 1 69 ? -21.993 -2.933 -5.241 1.00 81.46 151 GLU B O 1
ATOM 2465 N N . GLN B 1 70 ? -22.489 -4.981 -4.447 1.00 72.75 152 GLN B N 1
ATOM 2466 C CA . GLN B 1 70 ? -21.392 -5.708 -5.071 1.00 73.05 152 GLN B CA 1
ATOM 2467 C C . GLN B 1 70 ? -21.546 -5.694 -6.594 1.00 77.29 152 GLN B C 1
ATOM 2468 O O . GLN B 1 70 ? -20.560 -5.533 -7.291 1.00 79.18 152 GLN B O 1
ATOM 2474 N N . LEU B 1 71 ? -22.780 -5.842 -7.105 1.00 72.37 153 LEU B N 1
ATOM 2475 C CA . LEU B 1 71 ? -23.072 -5.782 -8.527 1.00 73.08 153 LEU B CA 1
ATOM 2476 C C . LEU B 1 71 ? -22.679 -4.398 -9.069 1.00 82.37 153 LEU B C 1
ATOM 2477 O O . LEU B 1 71 ? -22.085 -4.311 -10.140 1.00 85.33 153 LEU B O 1
ATOM 2482 N N . ARG B 1 72 ? -23.026 -3.335 -8.332 1.00 79.68 154 ARG B N 1
ATOM 2483 C CA . ARG B 1 72 ? -22.743 -1.939 -8.681 1.00 81.65 154 ARG B CA 1
ATOM 2484 C C . ARG B 1 72 ? -21.232 -1.693 -8.794 1.00 85.13 154 ARG B C 1
ATOM 2485 O O . ARG B 1 72 ? -20.787 -1.163 -9.806 1.00 86.35 154 ARG B O 1
ATOM 2493 N N . ARG B 1 73 ? -20.456 -2.128 -7.780 1.00 79.55 155 ARG B N 1
ATOM 2494 C CA . ARG B 1 73 ? -18.992 -2.018 -7.693 1.00 80.78 155 ARG B CA 1
ATOM 2495 C C . ARG B 1 73 ? -18.254 -2.823 -8.784 1.00 82.48 155 ARG B C 1
ATOM 2496 O O . ARG B 1 73 ? -17.115 -2.499 -9.106 1.00 83.47 155 ARG B O 1
ATOM 2504 N N . GLN B 1 74 ? -18.839 -3.935 -9.234 1.00 77.81 156 GLN B N 1
ATOM 2505 C CA . GLN B 1 74 ? -18.269 -4.820 -10.261 1.00 78.54 156 GLN B CA 1
ATOM 2506 C C . GLN B 1 74 ? -18.484 -4.278 -11.686 1.00 82.52 156 GLN B C 1
ATOM 2507 O O . GLN B 1 74 ? -17.645 -4.507 -12.562 1.00 86.40 156 GLN B O 1
ATOM 2513 N N . LEU B 1 75 ? -19.606 -3.572 -11.913 1.00 76.33 157 LEU B N 1
ATOM 2514 C CA . LEU B 1 75 ? -19.975 -3.004 -13.213 1.00 77.32 157 LEU B CA 1
ATOM 2515 C C . LEU B 1 75 ? -19.412 -1.610 -13.524 1.00 88.73 157 LEU B C 1
ATOM 2516 O O . LEU B 1 75 ? -19.091 -1.320 -14.688 1.00 91.82 157 LEU B O 1
ATOM 2521 N N . THR B 1 76 ? -19.266 -0.767 -12.483 1.00 89.24 158 THR B N 1
ATOM 2522 C CA . THR B 1 76 ? -18.698 0.603 -12.536 1.00 93.28 158 THR B CA 1
ATOM 2523 C C . THR B 1 76 ? -17.280 0.663 -13.197 1.00 100.52 158 THR B C 1
ATOM 2524 O O . THR B 1 76 ? -17.086 1.522 -14.056 1.00 103.21 158 THR B O 1
ATOM 2528 N N . PRO B 1 77 ? -16.306 -0.247 -12.878 1.00 97.91 159 PRO B N 1
ATOM 2529 C CA . PRO B 1 77 ? -14.988 -0.173 -13.542 1.00 99.79 159 PRO B CA 1
ATOM 2530 C C . PRO B 1 77 ? -15.002 -0.206 -15.071 1.00 104.37 159 PRO B C 1
ATOM 2531 O O . PRO B 1 77 ? -14.058 0.291 -15.679 1.00 105.86 159 PRO B O 1
ATOM 2535 N N . TYR B 1 78 ? -16.062 -0.762 -15.691 1.00 99.91 160 TYR B N 1
ATOM 2536 C CA . TYR B 1 78 ? -16.182 -0.808 -17.156 1.00 101.75 160 TYR B CA 1
ATOM 2537 C C . TYR B 1 78 ? -16.351 0.569 -17.774 1.00 109.01 160 TYR B C 1
ATOM 2538 O O . TYR B 1 78 ? -15.623 0.892 -18.714 1.00 111.46 160 TYR B O 1
ATOM 2547 N N . ALA B 1 79 ? -17.244 1.405 -17.212 1.00 106.74 161 ALA B N 1
ATOM 2548 C CA . ALA B 1 79 ? -17.445 2.787 -17.683 1.00 110.83 161 ALA B CA 1
ATOM 2549 C C . ALA B 1 79 ? -16.164 3.614 -17.474 1.00 119.99 161 ALA B C 1
ATOM 2550 O O . ALA B 1 79 ? -15.796 4.438 -18.315 1.00 123.58 161 ALA B O 1
ATOM 2552 N N . GLN B 1 80 ? -15.479 3.344 -16.351 1.00 84.85 162 GLN B N 1
ATOM 2553 C CA . GLN B 1 80 ? -14.214 3.927 -15.916 1.00 88.08 162 GLN B CA 1
ATOM 2554 C C . GLN B 1 80 ? -13.087 3.548 -16.922 1.00 90.91 162 GLN B C 1
ATOM 2555 O O . GLN B 1 80 ? -12.392 4.447 -17.396 1.00 91.68 162 GLN B O 1
ATOM 2561 N N . ARG B 1 81 ? -12.932 2.243 -17.274 1.00 85.92 163 ARG B N 1
ATOM 2562 C CA . ARG B 1 81 ? -11.931 1.736 -18.245 1.00 85.54 163 ARG B CA 1
ATOM 2563 C C . ARG B 1 81 ? -12.163 2.315 -19.651 1.00 86.13 163 ARG B C 1
ATOM 2564 O O . ARG B 1 81 ? -11.201 2.674 -20.339 1.00 85.91 163 ARG B O 1
ATOM 2572 N N . MET B 1 82 ? -13.444 2.375 -20.077 1.00 78.85 164 MET B N 1
ATOM 2573 C CA . MET B 1 82 ? -13.824 2.932 -21.366 1.00 75.30 164 MET B CA 1
ATOM 2574 C C . MET B 1 82 ? -13.533 4.415 -21.431 1.00 81.51 164 MET B C 1
ATOM 2575 O O . MET B 1 82 ? -13.049 4.860 -22.462 1.00 80.74 164 MET B O 1
ATOM 2580 N N . GLU B 1 83 ? -13.730 5.160 -20.315 1.00 81.28 165 GLU B N 1
ATOM 2581 C CA . GLU B 1 83 ? -13.413 6.591 -20.238 1.00 83.06 165 GLU B CA 1
ATOM 2582 C C . GLU B 1 83 ? -11.894 6.824 -20.335 1.00 89.29 165 GLU B C 1
ATOM 2583 O O . GLU B 1 83 ? -11.473 7.803 -20.964 1.00 89.97 165 GLU B O 1
ATOM 2589 N N . ARG B 1 84 ? -11.083 5.907 -19.747 1.00 86.89 166 ARG B N 1
ATOM 2590 C CA . ARG B 1 84 ? -9.612 5.936 -19.754 1.00 88.46 166 ARG B CA 1
ATOM 2591 C C . ARG B 1 84 ? -9.075 5.664 -21.161 1.00 89.54 166 ARG B C 1
ATOM 2592 O O . ARG B 1 84 ? -8.198 6.418 -21.612 1.00 88.79 166 ARG B O 1
ATOM 2600 N N . VAL B 1 85 ? -9.609 4.599 -21.858 1.00 83.25 167 VAL B N 1
ATOM 2601 C CA . VAL B 1 85 ? -9.252 4.249 -23.243 1.00 81.63 167 VAL B CA 1
ATOM 2602 C C . VAL B 1 85 ? -9.496 5.499 -24.142 1.00 85.32 167 VAL B C 1
ATOM 2603 O O . VAL B 1 85 ? -8.617 5.898 -24.917 1.00 84.71 167 VAL B O 1
ATOM 2607 N N . LEU B 1 86 ? -10.669 6.133 -23.964 1.00 81.63 168 LEU B N 1
ATOM 2608 C CA . LEU B 1 86 ? -11.107 7.316 -24.687 1.00 81.20 168 LEU B CA 1
ATOM 2609 C C . LEU B 1 86 ? -10.171 8.512 -24.456 1.00 88.64 168 LEU B C 1
ATOM 2610 O O . LEU B 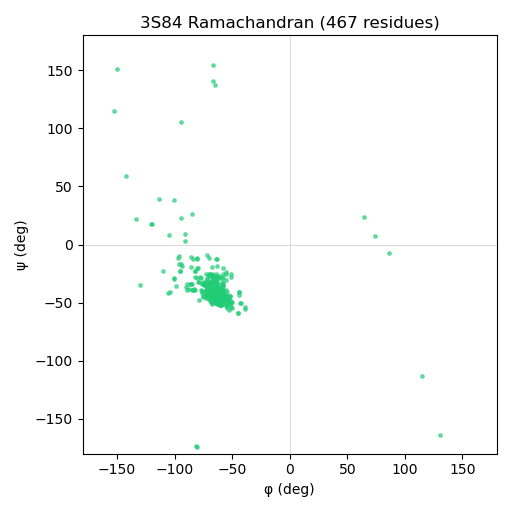1 86 ? -9.858 9.210 -25.422 1.00 89.77 168 LEU B O 1
ATOM 2615 N N . ARG B 1 87 ? -9.689 8.729 -23.202 1.00 86.15 169 ARG B N 1
ATOM 2616 C CA . ARG B 1 87 ? -8.756 9.834 -22.911 1.00 87.78 169 ARG B CA 1
ATOM 2617 C C . ARG B 1 87 ? -7.347 9.554 -23.428 1.00 90.34 169 ARG B C 1
ATOM 2618 O O . ARG B 1 87 ? -6.721 10.470 -23.962 1.00 90.93 169 ARG B O 1
ATOM 2626 N N . GLU B 1 88 ? -6.841 8.306 -23.260 1.00 86.03 170 GLU B N 1
ATOM 2627 C CA . GLU B 1 88 ? -5.521 7.861 -23.739 1.00 86.86 170 GLU B CA 1
ATOM 2628 C C . GLU B 1 88 ? -5.429 8.052 -25.259 1.00 88.54 170 GLU B C 1
ATOM 2629 O O . GLU B 1 88 ? -4.387 8.477 -25.786 1.00 90.05 170 GLU B O 1
ATOM 2635 N N . ASN B 1 89 ? -6.543 7.762 -25.949 1.00 80.39 171 ASN B N 1
ATOM 2636 C CA . ASN B 1 89 ? -6.685 7.887 -27.380 1.00 78.47 171 ASN B CA 1
ATOM 2637 C C . ASN B 1 89 ? -6.645 9.362 -27.785 1.00 83.42 171 ASN B C 1
ATOM 2638 O O . ASN B 1 89 ? -5.912 9.711 -28.712 1.00 84.42 171 ASN B O 1
ATOM 2643 N N . ALA B 1 90 ? -7.414 10.225 -27.069 1.00 79.56 172 ALA B N 1
ATOM 2644 C CA . ALA B 1 90 ? -7.487 11.677 -27.281 1.00 79.07 172 ALA B CA 1
ATOM 2645 C C . ALA B 1 90 ? -6.118 12.324 -27.122 1.00 86.47 172 ALA B C 1
ATOM 2646 O O . ALA B 1 90 ? -5.798 13.251 -27.873 1.00 87.98 172 ALA B O 1
ATOM 2648 N N . ASP B 1 91 ? -5.301 11.808 -26.179 1.00 85.02 173 ASP B N 1
ATOM 2649 C CA . ASP B 1 91 ? -3.920 12.235 -25.927 1.00 87.48 173 ASP B CA 1
ATOM 2650 C C . ASP B 1 91 ? -3.051 11.822 -27.107 1.00 90.20 173 ASP B C 1
ATOM 2651 O O . ASP B 1 91 ? -2.251 12.617 -27.588 1.00 90.02 173 ASP B O 1
ATOM 2656 N N . SER B 1 92 ? -3.199 10.566 -27.548 1.00 86.93 174 SER B N 1
ATOM 2657 C CA . SER B 1 92 ? -2.445 9.978 -28.648 1.00 88.44 174 SER B CA 1
ATOM 2658 C C . SER B 1 92 ? -2.742 10.684 -29.985 1.00 90.32 174 SER B C 1
ATOM 2659 O O . SER B 1 92 ? -1.825 10.851 -30.796 1.00 91.16 174 SER B O 1
ATOM 2662 N N . LEU B 1 93 ? -4.028 11.072 -30.205 1.00 83.11 175 LEU B N 1
ATOM 2663 C CA . LEU B 1 93 ? -4.508 11.771 -31.392 1.00 80.69 175 LEU B CA 1
ATOM 2664 C C . LEU B 1 93 ? -3.883 13.156 -31.431 1.00 88.15 175 LEU B C 1
ATOM 2665 O O . LEU B 1 93 ? -3.344 13.552 -32.467 1.00 90.64 175 LEU B O 1
ATOM 2670 N N . GLN B 1 94 ? -3.925 13.882 -30.289 1.00 84.80 176 GLN B N 1
ATOM 2671 C CA . GLN B 1 94 ? -3.369 15.224 -30.130 1.00 85.21 176 GLN B CA 1
ATOM 2672 C C . GLN B 1 94 ? -1.868 15.209 -30.401 1.00 90.91 176 GLN B C 1
ATOM 2673 O O . GLN B 1 94 ? -1.394 16.053 -31.156 1.00 91.31 176 GLN B O 1
ATOM 2679 N N . ALA B 1 95 ? -1.143 14.214 -29.845 1.00 89.13 177 ALA B N 1
ATOM 2680 C CA . ALA B 1 95 ? 0.296 14.015 -30.055 1.00 91.94 177 ALA B CA 1
ATOM 2681 C C . ALA B 1 95 ? 0.661 13.673 -31.519 1.00 97.54 177 ALA B C 1
ATOM 2682 O O . ALA B 1 95 ? 1.781 13.958 -31.937 1.00 99.42 177 ALA B O 1
ATOM 2684 N N . SER B 1 96 ? -0.264 13.058 -32.277 1.00 92.39 178 SER B N 1
ATOM 2685 C CA . SER B 1 96 ? -0.056 12.670 -33.680 1.00 92.73 178 SER B CA 1
ATOM 2686 C C . SER B 1 96 ? -0.368 13.819 -34.648 1.00 95.80 178 SER B C 1
ATOM 2687 O O . SER B 1 96 ? 0.252 13.926 -35.712 1.00 97.05 178 SER B O 1
ATOM 2690 N N . LEU B 1 97 ? -1.366 14.636 -34.288 1.00 90.41 179 LEU B N 1
ATOM 2691 C CA . LEU B 1 97 ? -1.851 15.762 -35.073 1.00 91.00 179 LEU B CA 1
ATOM 2692 C C . LEU B 1 97 ? -1.033 17.038 -34.898 1.00 96.83 179 LEU B C 1
ATOM 2693 O O . LEU B 1 97 ? -0.902 17.788 -35.856 1.00 97.23 179 LEU B O 1
ATOM 2698 N N . ARG B 1 98 ? -0.564 17.321 -33.660 1.00 94.74 180 ARG B N 1
ATOM 2699 C CA . ARG B 1 98 ? 0.217 18.516 -33.318 1.00 96.22 180 ARG B CA 1
ATOM 2700 C C . ARG B 1 98 ? 1.414 18.740 -34.234 1.00 103.08 180 ARG B C 1
ATOM 2701 O O . ARG B 1 98 ? 1.509 19.855 -34.743 1.00 104.33 180 ARG B O 1
ATOM 2709 N N . PRO B 1 99 ? 2.298 17.741 -34.521 1.00 100.48 181 PRO B N 1
ATOM 2710 C CA . PRO B 1 99 ? 3.423 18.012 -35.434 1.00 102.61 181 PRO B CA 1
ATOM 2711 C C . PRO B 1 99 ? 2.999 18.569 -36.791 1.00 108.23 181 PRO B C 1
ATOM 2712 O O . PRO B 1 99 ? 3.572 19.583 -37.229 1.00 109.59 181 PRO B O 1
ATOM 2716 N N . HIS B 1 100 ? 1.990 17.934 -37.437 1.00 103.94 182 HIS B N 1
ATOM 2717 C CA . HIS B 1 100 ? 1.459 18.345 -38.739 1.00 104.61 182 HIS B CA 1
ATOM 2718 C C . HIS B 1 100 ? 0.806 19.710 -38.657 1.00 106.38 182 HIS B C 1
ATOM 2719 O O . HIS B 1 100 ? 0.951 20.481 -39.597 1.00 107.34 182 HIS B O 1
ATOM 2726 N N . ALA B 1 101 ? 0.075 19.988 -37.541 1.00 97.00 183 ALA B N 1
ATOM 2727 C CA . ALA B 1 101 ? -0.636 21.239 -37.263 1.00 96.47 183 ALA B CA 1
ATOM 2728 C C . ALA B 1 101 ? 0.356 22.405 -37.108 1.00 101.77 183 ALA B C 1
ATOM 2729 O O . ALA B 1 101 ? 0.094 23.516 -37.590 1.00 99.89 183 ALA B O 1
ATOM 2731 N N . ASP B 1 102 ? 1.502 22.135 -36.451 1.00 100.53 184 ASP B N 1
ATOM 2732 C CA . ASP B 1 102 ? 2.585 23.101 -36.261 1.00 100.83 184 ASP B CA 1
ATOM 2733 C C . ASP B 1 102 ? 3.288 23.350 -37.591 1.00 105.15 184 ASP B C 1
ATOM 2734 O O . ASP B 1 102 ? 3.586 24.507 -37.919 1.00 106.98 184 ASP B O 1
ATOM 2739 N N . GLU B 1 103 ? 3.531 22.268 -38.368 1.00 100.57 185 GLU B N 1
ATOM 2740 C CA . GLU B 1 103 ? 4.199 22.390 -39.664 1.00 100.40 185 GLU B CA 1
ATOM 2741 C C . GLU B 1 103 ? 3.338 23.132 -40.694 1.00 100.67 185 GLU B C 1
ATOM 2742 O O . GLU B 1 103 ? 3.875 23.935 -41.436 1.00 101.07 185 GLU B O 1
ATOM 2748 N N . LEU B 1 104 ? 2.005 22.939 -40.678 1.00 92.28 186 LEU B N 1
ATOM 2749 C CA . LEU B 1 104 ? 1.102 23.680 -41.553 1.00 88.97 186 LEU B CA 1
ATOM 2750 C C . LEU B 1 104 ? 1.212 25.183 -41.276 1.00 95.15 186 LEU B C 1
ATOM 2751 O O . LEU B 1 104 ? 1.341 25.940 -42.217 1.00 94.66 186 LEU B O 1
ATOM 2756 N N . LYS B 1 105 ? 1.163 25.608 -39.992 1.00 94.90 187 LYS B N 1
ATOM 2757 C CA . LYS B 1 105 ? 1.253 27.003 -39.542 1.00 94.79 187 LYS B CA 1
ATOM 2758 C C . LYS B 1 105 ? 2.543 27.664 -40.052 1.00 97.84 187 LYS B C 1
ATOM 2759 O O . LYS B 1 105 ? 2.505 28.788 -40.579 1.00 93.30 187 LYS B O 1
ATOM 2765 N N . ALA B 1 106 ? 3.668 26.935 -39.904 1.00 97.27 188 ALA B N 1
ATOM 2766 C CA . ALA B 1 106 ? 5.003 27.358 -40.324 1.00 98.32 188 ALA B CA 1
ATOM 2767 C C . ALA B 1 106 ? 5.106 27.471 -41.849 1.00 100.40 188 ALA B C 1
ATOM 2768 O O . ALA B 1 106 ? 5.657 28.457 -42.359 1.00 102.02 188 ALA B O 1
ATOM 2770 N N . LYS B 1 107 ? 4.578 26.464 -42.573 1.00 94.79 189 LYS B N 1
ATOM 2771 C CA . LYS B 1 107 ? 4.610 26.433 -44.039 1.00 93.45 189 LYS B CA 1
ATOM 2772 C C . LYS B 1 107 ? 3.759 27.521 -44.667 1.00 95.46 189 LYS B C 1
ATOM 2773 O O . LYS B 1 107 ? 4.179 28.054 -45.695 1.00 95.71 189 LYS B O 1
ATOM 2779 N N . ILE B 1 108 ? 2.601 27.892 -44.038 1.00 89.64 190 ILE B N 1
ATOM 2780 C CA . ILE B 1 108 ? 1.741 28.988 -44.513 1.00 88.31 190 ILE B CA 1
ATOM 2781 C C . ILE B 1 108 ? 2.601 30.253 -44.643 1.00 96.03 190 ILE B C 1
ATOM 2782 O O . ILE B 1 108 ? 2.675 30.831 -45.729 1.00 96.95 190 ILE B O 1
ATOM 2787 N N . ASP B 1 109 ? 3.283 30.630 -43.552 1.00 92.92 191 ASP B N 1
ATOM 2788 C CA . ASP B 1 109 ? 4.161 31.799 -43.472 1.00 93.44 191 ASP B CA 1
ATOM 2789 C C . ASP B 1 109 ? 5.320 31.726 -44.480 1.00 98.78 191 ASP B C 1
ATOM 2790 O O . ASP B 1 109 ? 5.571 32.708 -45.183 1.00 99.41 191 ASP B O 1
ATOM 2795 N N . GLN B 1 110 ? 6.028 30.584 -44.516 1.00 95.88 192 GLN B N 1
ATOM 2796 C CA . GLN B 1 110 ? 7.199 30.341 -45.350 1.00 97.64 192 GLN B CA 1
ATOM 2797 C C . GLN B 1 110 ? 6.843 30.345 -46.842 1.00 102.34 192 GLN B C 1
ATOM 2798 O O . GLN B 1 110 ? 7.563 30.939 -47.658 1.00 102.70 192 GLN B O 1
ATOM 2804 N N . ASN B 1 111 ? 5.702 29.742 -47.183 1.00 98.50 193 ASN B N 1
ATOM 2805 C CA . ASN B 1 111 ? 5.266 29.677 -48.575 1.00 98.14 193 ASN B CA 1
ATOM 2806 C C . ASN B 1 111 ? 4.648 30.967 -49.071 1.00 98.86 193 ASN B C 1
ATOM 2807 O O . ASN B 1 111 ? 4.800 31.267 -50.240 1.00 98.90 193 ASN B O 1
ATOM 2812 N N . VAL B 1 112 ? 4.036 31.773 -48.183 1.00 95.41 194 VAL B N 1
ATOM 2813 C CA . VAL B 1 112 ? 3.505 33.087 -48.574 1.00 94.87 194 VAL B CA 1
ATOM 2814 C C . VAL B 1 112 ? 4.678 34.053 -48.886 1.00 98.59 194 VAL B C 1
ATOM 2815 O O . VAL B 1 112 ? 4.581 34.852 -49.821 1.00 97.19 194 VAL B O 1
ATOM 2819 N N . GLU B 1 113 ? 5.804 33.895 -48.162 1.00 96.73 195 GLU B N 1
ATOM 2820 C CA . GLU B 1 113 ? 7.017 34.682 -48.391 1.00 97.92 195 GLU B CA 1
ATOM 2821 C C . GLU B 1 113 ? 7.675 34.242 -49.697 1.00 102.79 195 GLU B C 1
ATOM 2822 O O . GLU B 1 113 ? 8.072 35.107 -50.494 1.00 102.70 195 GLU B O 1
ATOM 2828 N N . GLU B 1 114 ? 7.737 32.907 -49.957 1.00 100.16 196 GLU B N 1
ATOM 2829 C CA . GLU B 1 114 ? 8.286 32.410 -51.223 1.00 102.47 196 GLU B CA 1
ATOM 2830 C C . GLU B 1 114 ? 7.481 32.988 -52.410 1.00 104.86 196 GLU B C 1
ATOM 2831 O O . GLU B 1 114 ? 8.080 33.511 -53.353 1.00 103.90 196 GLU B O 1
ATOM 2837 N N . LEU B 1 115 ? 6.130 32.951 -52.307 1.00 79.87 197 LEU B N 1
ATOM 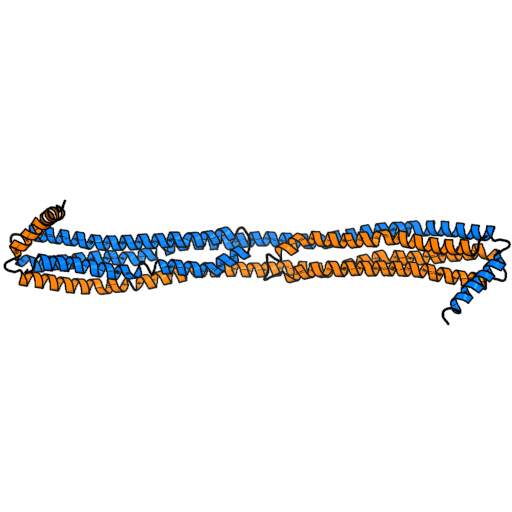2838 C CA . LEU B 1 115 ? 5.206 33.462 -53.311 1.00 78.11 197 LEU B CA 1
ATOM 2839 C C . LEU B 1 115 ? 5.469 34.938 -53.579 1.00 80.98 197 LEU B C 1
ATOM 2840 O O . LEU B 1 115 ? 5.661 35.320 -54.732 1.00 79.44 197 LEU B O 1
ATOM 2845 N N . LYS B 1 116 ? 5.519 35.747 -52.514 1.00 79.11 198 LYS B N 1
ATOM 2846 C CA . LYS B 1 116 ? 5.777 37.193 -52.578 1.00 78.17 198 LYS B CA 1
ATOM 2847 C C . LYS B 1 116 ? 7.093 37.516 -53.325 1.00 77.20 198 LYS B C 1
ATOM 2848 O O . LYS B 1 116 ? 7.080 38.311 -54.253 1.00 75.96 198 LYS B O 1
ATOM 2854 N N . GLY B 1 117 ? 8.184 36.866 -52.912 1.00 72.62 199 GLY B N 1
ATOM 2855 C CA . GLY B 1 117 ? 9.526 36.979 -53.461 1.00 71.02 199 GLY B CA 1
ATOM 2856 C C . GLY B 1 117 ? 9.696 36.536 -54.900 1.00 76.37 199 GLY B C 1
ATOM 2857 O O . GLY B 1 117 ? 10.702 36.898 -55.523 1.00 76.82 199 GLY B O 1
ATOM 2858 N N . ARG B 1 118 ? 8.739 35.738 -55.445 1.00 72.22 200 ARG B N 1
ATOM 2859 C CA . ARG B 1 118 ? 8.767 35.250 -56.830 1.00 70.95 200 ARG B CA 1
ATOM 2860 C C . ARG B 1 118 ? 7.902 36.134 -57.725 1.00 72.66 200 ARG B C 1
ATOM 2861 O O . ARG B 1 118 ? 7.981 36.015 -58.942 1.00 71.90 200 ARG B O 1
ATOM 2869 N N . LEU B 1 119 ? 7.089 37.031 -57.118 1.00 68.93 201 LEU B N 1
ATOM 2870 C CA . LEU B 1 119 ? 6.181 37.930 -57.840 1.00 67.29 201 LEU B CA 1
ATOM 2871 C C . LEU B 1 119 ? 6.660 39.378 -57.920 1.00 72.40 201 LEU B C 1
ATOM 2872 O O . LEU B 1 119 ? 6.542 40.005 -58.974 1.00 70.87 201 LEU B O 1
ATOM 2877 N N . THR B 1 120 ? 7.217 39.896 -56.828 1.00 70.79 202 THR B N 1
ATOM 2878 C CA . THR B 1 120 ? 7.743 41.264 -56.783 1.00 71.29 202 THR B CA 1
ATOM 2879 C C . THR B 1 120 ? 8.844 41.549 -57.836 1.00 74.35 202 THR B C 1
ATOM 2880 O O . THR B 1 120 ? 8.825 42.656 -58.388 1.00 74.03 202 THR B O 1
ATOM 2884 N N . PRO B 1 121 ? 9.755 40.590 -58.204 1.00 68.54 203 PRO B N 1
ATOM 2885 C CA . PRO B 1 121 ? 10.767 40.892 -59.243 1.00 66.75 203 PRO B CA 1
ATOM 2886 C C . PRO B 1 121 ? 10.256 41.476 -60.564 1.00 67.86 203 PRO B C 1
ATOM 2887 O O . PRO B 1 121 ? 11.005 42.186 -61.252 1.00 67.59 203 PRO B O 1
ATOM 2891 N N . TYR B 1 122 ? 8.986 41.193 -60.899 1.00 62.58 204 TYR B N 1
ATOM 2892 C CA . TYR B 1 122 ? 8.295 41.676 -62.095 1.00 61.81 204 TYR B CA 1
ATOM 2893 C C . TYR B 1 122 ? 8.084 43.164 -62.061 1.00 67.41 204 TYR B C 1
ATOM 2894 O O . TYR B 1 122 ? 8.378 43.826 -63.048 1.00 67.31 204 TYR B O 1
ATOM 2903 N N . ALA B 1 123 ? 7.671 43.711 -60.907 1.00 67.20 205 ALA B N 1
ATOM 2904 C CA . ALA B 1 123 ? 7.498 45.159 -60.716 1.00 67.84 205 ALA B CA 1
ATOM 2905 C C . ALA B 1 123 ? 8.851 45.832 -60.844 1.00 70.54 205 ALA B C 1
ATOM 2906 O O . ALA B 1 123 ? 8.947 46.905 -61.426 1.00 70.55 205 ALA B O 1
ATOM 2908 N N . ASP B 1 124 ? 9.903 45.186 -60.344 1.00 67.37 206 ASP B N 1
ATOM 2909 C CA . ASP B 1 124 ? 11.255 45.724 -60.464 1.00 68.51 206 ASP B CA 1
ATOM 2910 C C . ASP B 1 124 ? 11.715 45.765 -61.918 1.00 71.14 206 ASP B C 1
ATOM 2911 O O . ASP B 1 124 ? 12.363 46.722 -62.329 1.00 70.13 206 ASP B O 1
ATOM 2916 N N . GLU B 1 125 ? 11.367 44.730 -62.692 1.00 67.71 207 GLU B N 1
ATOM 2917 C CA . GLU B 1 125 ? 11.721 44.658 -64.096 1.00 66.79 207 GLU B CA 1
ATOM 2918 C C . GLU B 1 125 ? 11.012 45.739 -64.919 1.00 71.73 207 GLU B C 1
ATOM 2919 O O . GLU B 1 125 ? 11.563 46.220 -65.905 1.00 72.75 207 GLU B O 1
ATOM 2925 N N . PHE B 1 126 ? 9.814 46.147 -64.483 1.00 67.49 208 PHE B N 1
ATOM 2926 C CA . PHE B 1 126 ? 9.049 47.211 -65.112 1.00 66.21 208 PHE B CA 1
ATOM 2927 C C . PHE B 1 126 ? 9.784 48.524 -65.000 1.00 71.93 208 PHE B C 1
ATOM 2928 O O . PHE B 1 126 ? 9.762 49.296 -65.939 1.00 74.62 208 PHE B O 1
ATOM 2936 N N . LYS B 1 127 ? 10.478 48.749 -63.873 1.00 68.97 209 LYS B N 1
ATOM 2937 C CA . LYS B 1 127 ? 11.297 49.925 -63.583 1.00 67.79 209 LYS B CA 1
ATOM 2938 C C . LYS B 1 127 ? 12.464 49.968 -64.574 1.00 71.19 209 LYS B C 1
ATOM 2939 O O . LYS B 1 127 ? 12.789 51.044 -65.088 1.00 72.97 209 LYS B O 1
ATOM 2945 N N . VAL B 1 128 ? 13.041 48.790 -64.900 1.00 65.36 210 VAL B N 1
ATOM 2946 C CA . VAL B 1 128 ? 14.132 48.654 -65.881 1.00 65.42 210 VAL B CA 1
ATOM 2947 C C . VAL B 1 128 ? 13.649 49.037 -67.287 1.00 68.04 210 VAL B C 1
ATOM 2948 O O . VAL B 1 128 ? 14.290 49.843 -67.963 1.00 69.91 210 VAL B O 1
ATOM 2952 N N . LYS B 1 129 ? 12.500 48.494 -67.699 1.00 63.55 211 LYS B N 1
ATOM 2953 C CA . LYS B 1 129 ? 11.899 48.773 -69.002 1.00 63.36 211 LYS B CA 1
ATOM 2954 C C . LYS B 1 129 ? 11.467 50.228 -69.133 1.00 67.34 211 LYS B C 1
ATOM 2955 O O . LYS B 1 129 ? 11.527 50.747 -70.237 1.00 68.57 211 LYS B O 1
ATOM 2961 N N . ILE B 1 130 ? 11.079 50.898 -68.017 1.00 64.20 212 ILE B N 1
ATOM 2962 C CA . ILE B 1 130 ? 10.719 52.325 -67.999 1.00 65.34 212 ILE B CA 1
ATOM 2963 C C . ILE B 1 130 ? 11.973 53.172 -68.299 1.00 71.89 212 ILE B C 1
ATOM 2964 O O . ILE B 1 130 ? 11.923 54.050 -69.165 1.00 74.12 212 ILE B O 1
ATOM 2969 N N . ASP B 1 131 ? 13.093 52.884 -67.599 1.00 68.25 213 ASP B N 1
ATOM 2970 C CA . ASP B 1 131 ? 14.379 53.557 -67.780 1.00 68.98 213 ASP B CA 1
ATOM 2971 C C . ASP B 1 131 ? 14.859 53.425 -69.211 1.00 73.76 213 ASP B C 1
ATOM 2972 O O . ASP B 1 131 ? 15.259 54.432 -69.797 1.00 75.14 213 ASP B O 1
ATOM 2977 N N . GLN B 1 132 ? 14.835 52.183 -69.774 1.00 69.39 214 GLN B N 1
ATOM 2978 C CA . GLN B 1 132 ? 15.280 51.921 -71.140 1.00 70.70 214 GLN B CA 1
ATOM 2979 C C . GLN B 1 132 ? 14.476 52.732 -72.129 1.00 76.00 214 GLN B C 1
ATOM 2980 O O . GLN B 1 132 ? 15.056 53.332 -73.040 1.00 79.73 214 GLN B O 1
ATOM 2986 N N . THR B 1 133 ? 13.143 52.746 -71.960 1.00 71.48 215 THR B N 1
ATOM 2987 C CA . THR B 1 133 ? 12.214 53.434 -72.857 1.00 71.90 215 THR B CA 1
ATOM 2988 C C . THR B 1 133 ? 12.344 54.944 -72.794 1.00 73.42 215 THR B C 1
ATOM 2989 O O . THR B 1 133 ? 12.356 55.585 -73.843 1.00 73.07 215 THR B O 1
ATOM 2993 N N . VAL B 1 134 ? 12.480 55.497 -71.588 1.00 68.17 216 VAL B N 1
ATOM 2994 C CA . VAL B 1 134 ? 12.627 56.946 -71.395 1.00 68.45 216 VAL B CA 1
ATOM 2995 C C . VAL B 1 134 ? 13.949 57.457 -71.952 1.00 73.29 216 VAL B C 1
ATOM 2996 O O . VAL B 1 134 ? 13.969 58.523 -72.567 1.00 74.37 216 VAL B O 1
ATOM 3000 N N . GLU B 1 135 ? 15.029 56.672 -71.788 1.00 70.43 217 GLU B N 1
ATOM 3001 C CA . GLU B 1 135 ? 16.343 57.020 -72.329 1.00 73.08 217 GLU B CA 1
ATOM 3002 C C . GLU B 1 135 ? 16.291 57.057 -73.871 1.00 80.26 217 GLU B C 1
ATOM 3003 O O . GLU B 1 135 ? 1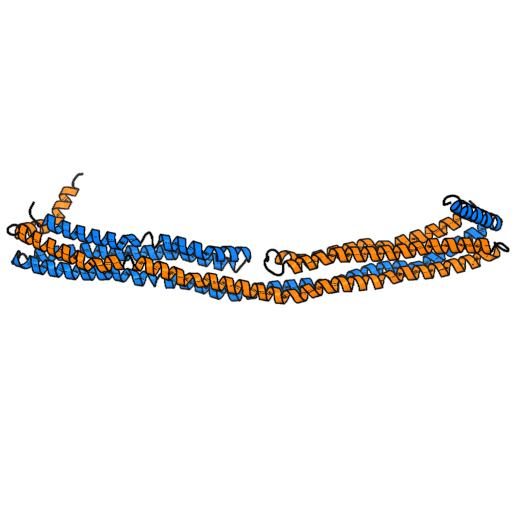6.872 57.955 -74.483 1.00 81.61 217 GLU B O 1
ATOM 3009 N N . GLU B 1 136 ? 15.549 56.117 -74.478 1.00 78.36 218 GLU B N 1
ATOM 3010 C CA . GLU B 1 136 ? 15.363 56.066 -75.929 1.00 81.16 218 GLU B CA 1
ATOM 3011 C C . GLU B 1 136 ? 14.510 57.239 -76.389 1.00 83.71 218 GLU B C 1
ATOM 3012 O O . GLU B 1 136 ? 14.851 57.871 -77.387 1.00 85.89 218 GLU B O 1
ATOM 3018 N N . LEU B 1 137 ? 13.460 57.592 -75.605 1.00 77.59 219 LEU B N 1
ATOM 3019 C CA . LEU B 1 137 ? 12.569 58.726 -75.875 1.00 76.61 219 LEU B CA 1
ATOM 3020 C C . LEU B 1 137 ? 13.359 60.022 -75.880 1.00 83.03 219 LEU B C 1
ATOM 3021 O O . LEU B 1 137 ? 13.168 60.841 -76.770 1.00 84.92 219 LEU B O 1
ATOM 3026 N N . ARG B 1 138 ? 14.281 60.176 -74.913 1.00 79.30 220 ARG B N 1
ATOM 3027 C CA . ARG B 1 138 ? 15.166 61.321 -74.796 1.00 79.62 220 ARG B CA 1
ATOM 3028 C C . ARG B 1 138 ? 16.062 61.435 -76.025 1.00 84.48 220 ARG B C 1
ATOM 3029 O O . ARG B 1 138 ? 16.226 62.540 -76.541 1.00 83.68 220 ARG B O 1
ATOM 3037 N N . ARG B 1 139 ? 16.607 60.294 -76.500 1.00 83.78 221 ARG B N 1
ATOM 3038 C CA . ARG B 1 139 ? 17.482 60.242 -77.679 1.00 88.51 221 ARG B CA 1
ATOM 3039 C C . ARG B 1 139 ? 16.744 60.630 -78.950 1.00 92.15 221 ARG B C 1
ATOM 3040 O O . ARG B 1 139 ? 17.301 61.335 -79.785 1.00 93.41 221 ARG B O 1
ATOM 3048 N N . SER B 1 140 ? 15.483 60.206 -79.077 1.00 88.06 222 SER B N 1
ATOM 3049 C CA . SER B 1 140 ? 14.680 60.533 -80.246 1.00 89.79 222 SER B CA 1
ATOM 3050 C C . SER B 1 140 ? 14.075 61.945 -80.214 1.00 92.38 222 SER B C 1
ATOM 3051 O O . SER B 1 140 ? 13.757 62.489 -81.275 1.00 94.58 222 SER B O 1
ATOM 3054 N N . LEU B 1 141 ? 13.965 62.560 -79.017 1.00 85.20 223 LEU B N 1
ATOM 3055 C CA . LEU B 1 141 ? 13.423 63.915 -78.873 1.00 82.95 223 LEU B CA 1
ATOM 3056 C C . LEU B 1 141 ? 14.477 65.022 -78.836 1.00 88.37 223 LEU B C 1
ATOM 3057 O O . LEU B 1 141 ? 14.159 66.172 -79.153 1.00 88.17 223 LEU B O 1
ATOM 3062 N N . ALA B 1 142 ? 15.730 64.674 -78.461 1.00 86.39 224 ALA B N 1
ATOM 3063 C CA . ALA B 1 142 ? 16.887 65.578 -78.368 1.00 87.53 224 ALA B CA 1
ATOM 3064 C C . ALA B 1 142 ? 17.165 66.427 -79.634 1.00 95.04 224 ALA B C 1
ATOM 3065 O O . ALA B 1 142 ? 17.395 67.637 -79.492 1.00 93.04 224 ALA B O 1
ATOM 3067 N N . PRO B 1 143 ? 17.119 65.863 -80.875 1.00 96.67 225 PRO B N 1
ATOM 3068 C CA . PRO B 1 143 ? 17.368 66.699 -82.066 1.00 99.59 225 PRO B CA 1
ATOM 3069 C C . PRO B 1 143 ? 16.415 67.882 -82.231 1.00 104.60 225 PRO B C 1
ATOM 3070 O O . PRO B 1 143 ? 16.805 68.890 -82.821 1.00 109.09 225 PRO B O 1
ATOM 3074 N N . TYR B 1 144 ? 15.183 67.757 -81.718 1.00 97.30 226 TYR B N 1
ATOM 3075 C CA . TYR B 1 144 ? 14.127 68.768 -81.815 1.00 96.34 226 TYR B CA 1
ATOM 3076 C C . TYR B 1 144 ? 14.163 69.827 -80.728 1.00 98.67 226 TYR B C 1
ATOM 3077 O O . TYR B 1 144 ? 13.547 70.880 -80.891 1.00 98.66 226 TYR B O 1
ATOM 3086 N N . ALA B 1 145 ? 14.845 69.534 -79.614 1.00 94.84 227 ALA B N 1
ATOM 3087 C CA . ALA B 1 145 ? 14.935 70.395 -78.439 1.00 93.52 227 ALA B CA 1
ATOM 3088 C C . ALA B 1 145 ? 16.349 70.931 -78.195 1.00 100.82 227 ALA B C 1
ATOM 3089 O O . ALA B 1 145 ? 16.779 71.031 -77.044 1.00 101.35 227 ALA B O 1
ATOM 3091 N N . GLN B 1 146 ? 17.072 71.294 -79.259 1.00 100.24 228 GLN B N 1
ATOM 3092 C CA . GLN B 1 146 ? 18.427 71.812 -79.083 1.00 103.80 228 GLN B CA 1
ATOM 3093 C C . GLN B 1 146 ? 18.442 73.137 -78.338 1.00 106.60 228 GLN B C 1
ATOM 3094 O O . GLN B 1 146 ? 17.561 73.987 -78.542 1.00 104.66 228 GLN B O 1
ATOM 3100 N N . ASP B 1 147 ? 19.406 73.260 -77.400 1.00 103.70 229 ASP B N 1
ATOM 3101 C CA . ASP B 1 147 ? 19.590 74.387 -76.477 1.00 103.71 229 ASP B CA 1
ATOM 3102 C C . ASP B 1 147 ? 18.509 74.325 -75.375 1.00 101.04 229 ASP B C 1
ATOM 3103 O O . ASP B 1 147 ? 18.410 75.231 -74.538 1.00 102.20 229 ASP B O 1
ATOM 3108 N N . THR B 1 148 ? 17.724 73.232 -75.360 1.00 91.38 230 THR B N 1
ATOM 3109 C CA . THR B 1 148 ? 16.636 73.031 -74.400 1.00 87.85 230 THR B CA 1
ATOM 3110 C C . THR B 1 148 ? 16.671 71.621 -73.802 1.00 86.84 230 THR B C 1
ATOM 3111 O O . THR B 1 148 ? 15.657 71.148 -73.284 1.00 85.62 230 THR B O 1
ATOM 3115 N N . GLN B 1 149 ? 17.845 70.957 -73.846 1.00 81.06 231 GLN B N 1
ATOM 3116 C CA . GLN B 1 149 ? 18.024 69.616 -73.281 1.00 78.11 231 GLN B CA 1
ATOM 3117 C C . GLN B 1 149 ? 17.638 69.534 -71.814 1.00 81.24 231 GLN B C 1
ATOM 3118 O O . GLN B 1 149 ? 17.030 68.538 -71.419 1.00 79.46 231 GLN B O 1
ATOM 3124 N N . GLU B 1 150 ? 17.955 70.582 -71.018 1.00 74.73 232 GLU B N 1
ATOM 3125 C CA . GLU B 1 150 ? 17.667 70.640 -69.571 1.00 75.71 232 GLU B CA 1
ATOM 3126 C C . GLU B 1 150 ? 16.178 70.583 -69.269 1.00 76.45 232 GLU B C 1
ATOM 3127 O O . GLU B 1 150 ? 15.801 69.871 -68.337 1.00 78.12 232 GLU B O 1
ATOM 3133 N N . LYS B 1 151 ? 15.336 71.288 -70.072 1.00 68.16 233 LYS B N 1
ATOM 3134 C CA . LYS B 1 151 ? 13.870 71.267 -69.930 1.00 66.40 233 LYS B CA 1
ATOM 3135 C C . LYS B 1 151 ? 13.357 69.878 -70.303 1.00 69.41 233 LYS B C 1
ATOM 3136 O O . LYS B 1 151 ? 12.492 69.329 -69.613 1.00 70.31 233 LYS B O 1
ATOM 3142 N N . LEU B 1 152 ? 13.895 69.320 -71.405 1.00 63.16 234 LEU B N 1
ATOM 3143 C CA . LEU B 1 152 ? 13.541 68.006 -71.898 1.00 61.91 234 LEU B CA 1
ATOM 3144 C C . LEU B 1 152 ? 13.876 66.948 -70.851 1.00 66.35 234 LEU B C 1
ATOM 3145 O O . LEU B 1 152 ? 13.009 66.150 -70.503 1.00 65.80 234 LEU B O 1
ATOM 3150 N N . ASN B 1 153 ? 15.128 66.957 -70.348 1.00 63.16 235 ASN B N 1
ATOM 3151 C CA . ASN B 1 153 ? 15.623 66.017 -69.340 1.00 63.38 235 ASN B CA 1
ATOM 3152 C C . ASN B 1 153 ? 14.825 66.042 -68.056 1.00 67.00 235 ASN B C 1
ATOM 3153 O O . ASN B 1 153 ? 14.492 64.989 -67.532 1.00 68.72 235 ASN B O 1
ATOM 3158 N N . HIS B 1 154 ? 14.490 67.227 -67.583 1.00 64.00 236 HIS B N 1
ATOM 3159 C CA . HIS B 1 154 ? 13.738 67.436 -66.360 1.00 64.85 236 HIS B CA 1
ATOM 3160 C C . HIS B 1 154 ? 12.340 66.872 -66.475 1.00 69.21 236 HIS B C 1
ATOM 3161 O O . HIS B 1 154 ? 11.864 66.189 -65.572 1.00 71.09 236 HIS B O 1
ATOM 3168 N N . GLN B 1 155 ? 11.700 67.120 -67.607 1.00 65.58 237 GLN B N 1
ATOM 3169 C CA . GLN B 1 155 ? 10.357 66.642 -67.862 1.00 65.48 237 GLN B CA 1
ATOM 3170 C C . GLN B 1 155 ? 10.348 65.140 -68.004 1.00 66.04 237 GLN B C 1
ATOM 3171 O O . GLN B 1 155 ? 9.408 64.493 -67.544 1.00 66.59 237 GLN B O 1
ATOM 3177 N N . LEU B 1 156 ? 11.413 64.580 -68.608 1.00 61.36 238 LEU B N 1
ATOM 3178 C CA . LEU B 1 156 ? 11.552 63.140 -68.795 1.00 61.39 238 LEU B CA 1
ATOM 3179 C C . LEU B 1 156 ? 11.901 62.442 -67.507 1.00 67.69 238 LEU B C 1
ATOM 3180 O O . LEU B 1 156 ? 11.421 61.335 -67.290 1.00 68.64 238 LEU B O 1
ATOM 3185 N N . GLU B 1 157 ? 12.665 63.112 -66.607 1.00 64.93 239 GLU B N 1
ATOM 3186 C CA . GLU B 1 157 ? 12.976 62.595 -65.261 1.00 65.60 239 GLU B CA 1
ATOM 3187 C C . GLU B 1 157 ? 11.686 62.544 -64.442 1.00 69.79 239 GLU B C 1
ATOM 3188 O O . GLU B 1 157 ? 11.455 61.578 -63.700 1.00 71.51 239 GLU B O 1
ATOM 3194 N N . GLY B 1 158 ? 10.857 63.575 -64.598 1.00 65.00 240 GLY B N 1
ATOM 3195 C CA . GLY B 1 158 ? 9.547 63.667 -63.962 1.00 65.98 240 GLY B CA 1
ATOM 3196 C C . GLY B 1 158 ? 8.628 62.543 -64.393 1.00 72.89 240 GLY B C 1
ATOM 3197 O O . GLY B 1 158 ? 7.962 61.937 -63.549 1.00 76.93 240 GLY B O 1
ATOM 3198 N N . LEU B 1 159 ? 8.618 62.238 -65.714 1.00 66.55 241 LEU B N 1
ATOM 3199 C CA . LEU B 1 159 ? 7.852 61.146 -66.298 1.00 66.18 241 LEU B CA 1
ATOM 3200 C C . LEU B 1 159 ? 8.364 59.811 -65.761 1.00 69.73 241 LEU B C 1
ATOM 3201 O O . LEU B 1 159 ? 7.549 58.978 -65.376 1.00 71.15 241 LEU B O 1
ATOM 3206 N N . THR B 1 160 ? 9.710 59.616 -65.714 1.00 66.33 242 THR B N 1
ATOM 3207 C CA . THR B 1 160 ? 10.378 58.402 -65.198 1.00 67.01 242 THR B CA 1
ATOM 3208 C C . THR B 1 160 ? 9.932 58.137 -63.774 1.00 70.49 242 THR B C 1
ATOM 3209 O O . THR B 1 160 ? 9.544 57.014 -63.457 1.00 70.92 242 THR B O 1
ATOM 3213 N N . PHE B 1 161 ? 9.933 59.191 -62.941 1.00 66.09 243 PHE B N 1
ATOM 3214 C CA . PHE B 1 161 ? 9.482 59.101 -61.558 1.00 66.59 243 PHE B CA 1
ATOM 3215 C C . PHE B 1 161 ? 8.001 58.680 -61.472 1.00 72.88 243 PHE B C 1
ATOM 3216 O O . PHE B 1 161 ? 7.693 57.748 -60.735 1.00 73.59 243 PHE B O 1
ATOM 3224 N N . GLN B 1 162 ? 7.097 59.369 -62.205 1.00 70.75 244 GLN B N 1
ATOM 3225 C CA . GLN B 1 162 ? 5.651 59.076 -62.189 1.00 71.86 244 GLN B CA 1
ATOM 3226 C C . GLN B 1 162 ? 5.359 57.632 -62.617 1.00 71.38 244 GLN B C 1
ATOM 3227 O O . GLN B 1 162 ? 4.574 56.950 -61.975 1.00 71.74 244 GLN B O 1
ATOM 3233 N N . MET B 1 163 ? 6.041 57.166 -63.673 1.00 65.35 245 MET B N 1
ATOM 3234 C CA . MET B 1 163 ? 5.922 55.809 -64.212 1.00 62.56 245 MET B CA 1
ATOM 3235 C C . MET B 1 163 ? 6.452 54.762 -63.212 1.00 71.71 245 MET B C 1
ATOM 3236 O O . MET B 1 163 ? 5.784 53.753 -62.975 1.00 74.49 245 MET B O 1
ATOM 3241 N N . LYS B 1 164 ? 7.623 55.030 -62.586 1.00 69.38 246 LYS B N 1
ATOM 3242 C CA . LYS B 1 164 ? 8.247 54.124 -61.614 1.00 69.91 246 LYS B CA 1
ATOM 3243 C C . LYS B 1 164 ? 7.472 54.020 -60.309 1.00 77.57 246 LYS B C 1
ATOM 3244 O O . LYS B 1 164 ? 7.548 52.992 -59.638 1.00 78.65 246 LYS B O 1
ATOM 3250 N N . LYS B 1 165 ? 6.717 55.084 -59.960 1.00 75.17 247 LYS B N 1
ATOM 3251 C CA . LYS B 1 165 ? 5.855 55.144 -58.779 1.00 76.11 247 LYS B CA 1
ATOM 3252 C C . LYS B 1 165 ? 4.694 54.159 -58.974 1.00 80.17 247 LYS B C 1
ATOM 3253 O O . LYS B 1 165 ? 4.227 53.565 -58.009 1.00 82.62 247 LYS B O 1
ATOM 3259 N N . ASN B 1 166 ? 4.271 53.947 -60.226 1.00 76.81 248 ASN B N 1
ATOM 3260 C CA . ASN B 1 166 ? 3.238 52.957 -60.573 1.00 78.47 248 ASN B CA 1
ATOM 3261 C C . ASN B 1 166 ? 3.788 51.530 -60.441 1.00 81.90 248 ASN B C 1
ATOM 3262 O O . ASN B 1 166 ? 3.075 50.654 -59.959 1.00 85.01 248 ASN B O 1
ATOM 3267 N N . ALA B 1 167 ? 5.066 51.316 -60.820 1.00 75.01 249 ALA B N 1
ATOM 3268 C CA . ALA B 1 167 ? 5.746 50.029 -60.682 1.00 74.32 249 ALA B CA 1
ATOM 3269 C C . ALA B 1 167 ? 5.915 49.691 -59.190 1.00 76.55 249 ALA B C 1
ATOM 3270 O O . ALA B 1 167 ? 5.734 48.537 -58.803 1.00 76.64 249 ALA B O 1
ATOM 3272 N N . GLU B 1 168 ? 6.200 50.707 -58.361 1.00 73.75 250 GLU B N 1
ATOM 3273 C CA . GLU B 1 168 ? 6.348 50.588 -56.906 1.00 76.64 250 GLU B CA 1
ATOM 3274 C C . GLU B 1 168 ? 5.006 50.353 -56.195 1.00 82.69 250 GLU B C 1
ATOM 3275 O O . GLU B 1 168 ? 4.978 49.722 -55.145 1.00 85.18 250 GLU B O 1
ATOM 3281 N N . GLU B 1 169 ? 3.908 50.859 -56.768 1.00 80.56 251 GLU B N 1
ATOM 3282 C CA . GLU B 1 169 ? 2.546 50.646 -56.287 1.00 83.26 251 GLU B CA 1
ATOM 3283 C C . GLU B 1 169 ? 2.139 49.184 -56.601 1.00 85.48 251 GLU B C 1
ATOM 3284 O O . GLU B 1 169 ? 1.492 48.540 -55.773 1.00 86.86 251 GLU B O 1
ATOM 3290 N N . LEU B 1 170 ? 2.545 48.663 -57.785 1.00 77.40 252 LEU B N 1
ATOM 3291 C CA . LEU B 1 170 ? 2.306 47.281 -58.176 1.00 76.49 252 LEU B CA 1
ATOM 3292 C C . LEU B 1 170 ? 2.984 46.340 -57.165 1.00 80.70 252 LEU B C 1
ATOM 3293 O O . LEU B 1 170 ? 2.340 45.418 -56.652 1.00 85.51 252 LEU B O 1
ATOM 3298 N N . LYS B 1 171 ? 4.254 46.604 -56.853 1.00 74.05 253 LYS B N 1
ATOM 3299 C CA . LYS B 1 171 ? 5.034 45.853 -55.876 1.00 74.95 253 LYS B CA 1
ATOM 3300 C C . LYS B 1 171 ? 4.329 45.899 -54.503 1.00 82.43 253 LYS B C 1
ATOM 3301 O O . LYS B 1 171 ? 4.247 44.866 -53.825 1.00 86.18 253 LYS B O 1
ATOM 3307 N N . ALA B 1 172 ? 3.798 47.088 -54.110 1.00 75.95 254 ALA B N 1
ATOM 3308 C CA . ALA B 1 172 ? 3.112 47.276 -52.827 1.00 77.51 254 ALA B CA 1
ATOM 3309 C C . ALA B 1 172 ? 1.796 46.496 -52.759 1.00 84.99 254 ALA B C 1
ATOM 3310 O O . ALA B 1 172 ? 1.533 45.836 -51.755 1.00 86.17 254 ALA B O 1
ATOM 3312 N N . ARG B 1 173 ? 0.989 46.557 -53.834 1.00 83.68 255 ARG B N 1
ATOM 3313 C CA . ARG B 1 173 ? -0.284 45.844 -53.955 1.00 86.57 255 ARG B CA 1
ATOM 3314 C C . ARG B 1 173 ? -0.073 44.339 -53.960 1.00 91.54 255 ARG B C 1
ATOM 3315 O O . ARG B 1 173 ? -0.902 43.627 -53.396 1.00 95.30 255 ARG B O 1
ATOM 3323 N N . ILE B 1 174 ? 1.036 43.850 -54.567 1.00 85.43 256 ILE B N 1
ATOM 3324 C CA . ILE B 1 174 ? 1.362 42.411 -54.588 1.00 85.47 256 ILE B CA 1
ATOM 3325 C C . ILE B 1 174 ? 1.657 41.960 -53.153 1.00 90.50 256 ILE B C 1
ATOM 3326 O O . ILE B 1 174 ? 1.086 40.969 -52.686 1.00 93.15 256 ILE B O 1
ATOM 3331 N N . SER B 1 175 ? 2.506 42.724 -52.452 1.00 86.88 257 SER B N 1
ATOM 3332 C CA . SER B 1 175 ? 2.889 42.471 -51.055 1.00 88.28 257 SER B CA 1
ATOM 3333 C C . SER B 1 175 ? 1.698 42.515 -50.103 1.00 97.64 257 SER B C 1
ATOM 3334 O O . SER B 1 175 ? 1.564 41.622 -49.264 1.00 101.25 257 SER B O 1
ATOM 3337 N N . ALA B 1 176 ? 0.823 43.536 -50.247 1.00 94.16 258 ALA B N 1
ATOM 3338 C CA . ALA B 1 176 ? -0.352 43.695 -49.391 1.00 96.38 258 ALA B CA 1
ATOM 3339 C C . ALA B 1 176 ? -1.353 42.552 -49.627 1.00 101.71 258 ALA B C 1
ATOM 3340 O O . ALA B 1 176 ? -1.993 42.111 -48.676 1.00 105.09 258 ALA B O 1
ATOM 3342 N N . SER B 1 177 ? -1.442 42.040 -50.864 1.00 96.28 259 SER B N 1
ATOM 3343 C CA . SER B 1 177 ? -2.322 40.918 -51.187 1.00 97.56 259 SER B CA 1
ATOM 3344 C C . SER B 1 177 ? -1.770 39.575 -50.698 1.00 103.63 259 SER B C 1
ATOM 3345 O O . SER B 1 177 ? -2.561 38.708 -50.294 1.00 106.64 259 SER B O 1
ATOM 3348 N N . ALA B 1 178 ? -0.425 39.410 -50.710 1.00 97.65 260 ALA B N 1
ATOM 3349 C CA . ALA B 1 178 ? 0.228 38.208 -50.205 1.00 97.73 260 ALA B CA 1
ATOM 3350 C C . ALA B 1 178 ? -0.004 38.164 -48.691 1.00 101.53 260 ALA B C 1
ATOM 3351 O O . ALA B 1 178 ? -0.320 37.096 -48.160 1.00 101.37 260 ALA B O 1
ATOM 3353 N N . GLU B 1 179 ? 0.052 39.347 -48.031 1.00 98.64 261 GLU B N 1
ATOM 3354 C CA . GLU B 1 179 ? -0.180 39.507 -46.593 1.00 102.40 261 GLU B CA 1
ATOM 3355 C C . GLU B 1 179 ? -1.613 39.246 -46.167 1.00 111.13 261 GLU B C 1
ATOM 3356 O O . GLU B 1 179 ? -1.815 38.601 -45.142 1.00 112.50 261 GLU B O 1
ATOM 3362 N N . GLU B 1 180 ? -2.606 39.691 -46.982 1.00 109.18 262 GLU B N 1
ATOM 3363 C CA . GLU B 1 180 ? -4.036 39.415 -46.770 1.00 112.64 262 GLU B CA 1
ATOM 3364 C C . GLU B 1 180 ? -4.257 37.909 -46.847 1.00 115.11 262 GLU B C 1
ATOM 3365 O O . GLU B 1 180 ? -4.980 37.384 -46.010 1.00 118.89 262 GLU B O 1
ATOM 3371 N N . LEU B 1 181 ? -3.579 37.212 -47.801 1.00 107.85 263 LEU B N 1
ATOM 3372 C CA . LEU B 1 181 ? -3.623 35.754 -47.965 1.00 107.46 263 LEU B CA 1
ATOM 3373 C C . LEU B 1 181 ? -3.087 35.069 -46.698 1.00 112.42 263 LEU B C 1
ATOM 3374 O O . LEU B 1 181 ? -3.729 34.137 -46.207 1.00 116.99 263 LEU B O 1
ATOM 3379 N N . ARG B 1 182 ? -1.942 35.541 -46.172 1.00 105.67 264 ARG B N 1
ATOM 3380 C CA . ARG B 1 182 ? -1.343 35.049 -44.931 1.00 107.11 264 ARG B CA 1
ATOM 3381 C C . ARG B 1 182 ? -2.320 35.239 -43.751 1.00 112.53 264 ARG B C 1
ATOM 3382 O O . ARG B 1 182 ? -2.493 34.309 -42.977 1.00 114.57 264 ARG B O 1
ATOM 3390 N N . GLN B 1 183 ? -2.955 36.430 -43.623 1.00 109.24 265 GLN B N 1
ATOM 3391 C CA . GLN B 1 183 ? -3.908 36.711 -42.546 1.00 112.75 265 GLN B CA 1
ATOM 3392 C C . GLN B 1 183 ? -5.242 36.000 -42.666 1.00 120.89 265 GLN B C 1
ATOM 3393 O O . GLN B 1 183 ? -6.025 36.015 -41.718 1.00 122.38 265 GLN B O 1
ATOM 3399 N N . ARG B 1 184 ? -5.488 35.352 -43.825 1.00 118.25 266 ARG B N 1
ATOM 3400 C CA . ARG B 1 184 ? -6.697 34.568 -44.079 1.00 121.38 266 ARG B CA 1
ATOM 3401 C C . ARG B 1 184 ? -6.444 33.064 -43.908 1.00 127.13 266 ARG B C 1
ATOM 3402 O O . ARG B 1 184 ? -7.352 32.349 -43.479 1.00 130.60 266 ARG B O 1
ATOM 3410 N N . LEU B 1 185 ? -5.194 32.604 -44.180 1.00 101.22 267 LEU B N 1
ATOM 3411 C CA . LEU B 1 185 ? -4.757 31.208 -44.049 1.00 97.72 267 LEU B CA 1
ATOM 3412 C C . LEU B 1 185 ? -4.324 30.860 -42.629 1.00 102.19 267 LEU B C 1
ATOM 3413 O O . LEU B 1 185 ? -4.612 29.757 -42.169 1.00 100.19 267 LEU B O 1
ATOM 3418 N N . ALA B 1 186 ? -3.623 31.780 -41.935 1.00 101.98 268 ALA B N 1
ATOM 3419 C CA . ALA B 1 186 ? -3.144 31.559 -40.561 1.00 101.96 268 ALA B CA 1
ATOM 3420 C C . ALA B 1 186 ? -4.268 31.173 -39.563 1.00 103.01 268 ALA B C 1
ATOM 3421 O O . ALA B 1 186 ? -4.053 30.197 -38.836 1.00 98.38 268 ALA B O 1
ATOM 3423 N N . PRO B 1 187 ? -5.473 31.842 -39.560 1.00 101.77 269 PRO B N 1
ATOM 3424 C CA . PRO B 1 187 ? -6.542 31.437 -38.633 1.00 99.97 269 PRO B CA 1
ATOM 3425 C C . PRO B 1 187 ? -7.062 30.032 -38.869 1.00 103.53 269 PRO B C 1
ATOM 3426 O O . PRO B 1 187 ? -7.547 29.436 -37.914 1.00 102.07 269 PRO B O 1
ATOM 3430 N N . LEU B 1 188 ? -6.980 29.504 -40.115 1.00 100.47 270 LEU B N 1
ATOM 3431 C CA . LEU B 1 188 ? -7.438 28.138 -40.418 1.00 97.26 270 LEU B CA 1
ATOM 3432 C C . LEU B 1 188 ? -6.552 27.109 -39.712 1.00 99.04 270 LEU B C 1
ATOM 3433 O O . LEU B 1 188 ? -7.060 26.118 -39.187 1.00 97.66 270 LEU B O 1
ATOM 3438 N N . ALA B 1 189 ? -5.227 27.359 -39.716 1.00 97.43 271 ALA B N 1
ATOM 3439 C CA . ALA B 1 189 ? -4.224 26.552 -39.043 1.00 97.21 271 ALA B CA 1
ATOM 3440 C C . ALA B 1 189 ? -4.411 26.729 -37.507 1.00 98.75 271 ALA B C 1
ATOM 3441 O O . ALA B 1 189 ? -4.305 25.747 -36.772 1.00 98.74 271 ALA B O 1
ATOM 3443 N N . GLU B 1 190 ? -4.720 27.981 -37.046 1.00 94.36 272 GLU B N 1
ATOM 3444 C CA . GLU B 1 190 ? -4.959 28.329 -35.620 1.00 93.38 272 GLU B CA 1
ATOM 3445 C C . GLU B 1 190 ? -6.187 27.597 -35.078 1.00 95.93 272 GLU B C 1
ATOM 3446 O O . GLU B 1 190 ? -6.119 27.067 -33.975 1.00 96.70 272 GLU B O 1
ATOM 3452 N N . ASP B 1 191 ? -7.296 27.571 -35.848 1.00 91.96 273 ASP B N 1
ATOM 3453 C CA . ASP B 1 191 ? -8.561 26.915 -35.507 1.00 90.87 273 ASP B CA 1
ATOM 3454 C C . ASP B 1 191 ? -8.358 25.416 -35.316 1.00 92.50 273 ASP B C 1
ATOM 3455 O O . ASP B 1 191 ? -8.840 24.869 -34.334 1.00 92.67 273 ASP B O 1
ATOM 3460 N N . VAL B 1 192 ? -7.595 24.774 -36.209 1.00 88.36 274 VAL B N 1
ATOM 3461 C CA . VAL B 1 192 ? -7.282 23.348 -36.108 1.00 88.17 274 VAL B CA 1
ATOM 3462 C C . VAL B 1 192 ? -6.453 23.095 -34.844 1.00 94.27 274 VAL B C 1
ATOM 3463 O O . VAL B 1 192 ? -6.770 22.199 -34.051 1.00 92.46 274 VAL B O 1
ATOM 3467 N N . ARG B 1 193 ? -5.389 23.904 -34.688 1.00 94.51 275 ARG B N 1
ATOM 3468 C CA . ARG B 1 193 ? -4.437 23.902 -33.577 1.00 95.32 275 ARG B CA 1
ATOM 3469 C C . ARG B 1 193 ? -5.129 24.124 -32.204 1.00 100.17 275 ARG B C 1
ATOM 3470 O O . ARG B 1 193 ? -4.583 23.742 -31.163 1.00 101.68 275 ARG B O 1
ATOM 3478 N N . GLY B 1 194 ? -6.337 24.691 -32.234 1.00 95.56 276 GLY B N 1
ATOM 3479 C CA . GLY B 1 194 ? -7.145 24.948 -31.049 1.00 94.89 276 GLY B CA 1
ATOM 3480 C C . GLY B 1 194 ? -8.141 23.849 -30.732 1.00 96.36 276 GLY B C 1
ATOM 3481 O O . GLY B 1 194 ? -8.678 23.815 -29.631 1.00 94.79 276 GLY B O 1
ATOM 3482 N N . ASN B 1 195 ? -8.419 22.964 -31.705 1.00 92.90 277 ASN B N 1
ATOM 3483 C CA . ASN B 1 195 ? -9.361 21.847 -31.587 1.00 92.87 277 ASN B CA 1
ATOM 3484 C C . ASN B 1 195 ? -8.702 20.471 -31.427 1.00 96.19 277 ASN B C 1
ATOM 3485 O O . ASN B 1 195 ? -9.418 19.475 -31.427 1.00 97.85 277 ASN B O 1
ATOM 3490 N N . LEU B 1 196 ? -7.367 20.407 -31.244 1.00 92.58 278 LEU B N 1
ATOM 3491 C CA . LEU B 1 196 ? -6.629 19.139 -31.049 1.00 94.45 278 LEU B CA 1
ATOM 3492 C C . LEU B 1 196 ? -7.117 18.226 -29.872 1.00 101.88 278 LEU B C 1
ATOM 3493 O O . LEU B 1 196 ? -7.017 17.005 -29.982 1.00 103.14 278 LEU B O 1
ATOM 3498 N N . ARG B 1 197 ? -7.658 18.827 -28.781 1.00 99.62 279 ARG B N 1
ATOM 3499 C CA . ARG B 1 197 ? -8.236 18.136 -27.619 1.00 101.26 279 ARG B CA 1
ATOM 3500 C C . ARG B 1 197 ? -9.362 18.961 -26.957 1.00 105.65 279 ARG B C 1
ATOM 3501 O O . ARG B 1 197 ? -9.338 20.202 -27.018 1.00 105.08 279 ARG B O 1
ATOM 3509 N N . GLY B 1 198 ? -10.315 18.248 -26.329 1.00 103.31 280 GLY B N 1
ATOM 3510 C CA . GLY B 1 198 ? -11.470 18.794 -25.604 1.00 103.22 280 GLY B CA 1
ATOM 3511 C C . GLY B 1 198 ? -12.697 19.101 -26.450 1.00 107.52 280 GLY B C 1
ATOM 3512 O O . GLY B 1 198 ? -13.756 19.459 -25.920 1.00 107.79 280 GLY B O 1
ATOM 3513 N N . ASN B 1 199 ? -12.545 18.983 -27.779 1.00 103.64 281 ASN B N 1
ATOM 3514 C CA . ASN B 1 199 ? -13.571 19.255 -28.768 1.00 105.51 281 ASN B CA 1
ATOM 3515 C C . ASN B 1 199 ? -13.226 18.377 -29.939 1.00 112.22 281 ASN B C 1
ATOM 3516 O O . ASN B 1 199 ? -12.148 18.512 -30.538 1.00 110.39 281 ASN B O 1
ATOM 3521 N N . THR B 1 200 ? -14.108 17.428 -30.219 1.00 112.44 282 THR B N 1
ATOM 3522 C CA . THR B 1 200 ? -13.907 16.499 -31.314 1.00 114.52 282 THR B CA 1
ATOM 3523 C C . THR B 1 200 ? -14.875 16.745 -32.467 1.00 120.08 282 THR B C 1
ATOM 3524 O O . THR B 1 200 ? -14.518 16.447 -33.598 1.00 120.26 282 THR B O 1
ATOM 3528 N N . GLU B 1 201 ? -16.035 17.387 -32.193 1.00 118.38 283 GLU B N 1
ATOM 3529 C CA . GLU B 1 201 ? -17.141 17.656 -33.134 1.00 121.66 283 GLU B CA 1
ATOM 3530 C C . GLU B 1 201 ? -17.073 18.751 -34.304 1.00 124.70 283 GLU B C 1
ATOM 3531 O O . GLU B 1 201 ? -17.875 18.624 -35.233 1.00 128.39 283 GLU B O 1
ATOM 3537 N N . GLY B 1 202 ? -16.279 19.831 -34.273 1.00 116.41 284 GLY B N 1
ATOM 3538 C CA . GLY B 1 202 ? -15.190 20.237 -33.397 1.00 111.71 284 GLY B CA 1
ATOM 3539 C C . GLY B 1 202 ? -13.950 20.251 -34.264 1.00 109.35 284 GLY B C 1
ATOM 3540 O O . GLY B 1 202 ? -13.875 20.991 -35.250 1.00 107.61 284 GLY B O 1
ATOM 3541 N N . LEU B 1 203 ? -13.036 19.327 -33.968 1.00 103.74 285 LEU B N 1
ATOM 3542 C CA . LEU B 1 203 ? -11.830 19.047 -34.729 1.00 101.58 285 LEU B CA 1
ATOM 3543 C C . LEU B 1 203 ? -12.194 18.284 -35.995 1.00 105.37 285 LEU B C 1
ATOM 3544 O O . LEU B 1 203 ? -11.544 18.468 -37.023 1.00 105.48 285 LEU B O 1
ATOM 3549 N N . GLN B 1 204 ? -13.232 17.429 -35.929 1.00 103.42 286 GLN B N 1
ATOM 3550 C CA . GLN B 1 204 ? -13.664 16.649 -37.088 1.00 105.07 286 GLN B CA 1
ATOM 3551 C C . GLN B 1 204 ? -14.174 17.551 -38.224 1.00 107.76 286 GLN B C 1
ATOM 3552 O O . GLN B 1 204 ? -13.988 17.231 -39.396 1.00 108.98 286 GLN B O 1
ATOM 3558 N N . LYS B 1 205 ? -14.765 18.695 -37.855 1.00 102.15 287 LYS B N 1
ATOM 3559 C CA . LYS B 1 205 ? -15.310 19.678 -38.769 1.00 102.21 287 LYS B CA 1
ATOM 3560 C C . LYS B 1 205 ? -14.192 20.541 -39.360 1.00 101.65 287 LYS B C 1
ATOM 3561 O O . LYS B 1 205 ? -14.150 20.713 -40.583 1.00 103.02 287 LYS B O 1
ATOM 3567 N N . SER B 1 206 ? -13.277 21.058 -38.515 1.00 93.93 288 SER B N 1
ATOM 3568 C CA . SER B 1 206 ? -12.166 21.910 -38.980 1.00 92.41 288 SER B CA 1
ATOM 3569 C C . SER B 1 206 ? -11.243 21.130 -39.930 1.00 98.96 288 SER B C 1
ATOM 3570 O O . SER B 1 206 ? -10.826 21.689 -40.953 1.00 99.62 288 SER B O 1
ATOM 3573 N N . LEU B 1 207 ? -10.970 19.832 -39.614 1.00 96.78 289 LEU B N 1
ATOM 3574 C CA . LEU B 1 207 ? -10.116 18.968 -40.435 1.00 97.50 289 LEU B CA 1
ATOM 3575 C C . LEU B 1 207 ? -10.746 18.594 -41.766 1.00 105.66 289 LEU B C 1
ATOM 3576 O O . LEU B 1 207 ? -10.051 18.605 -42.786 1.00 106.92 289 LEU B O 1
ATOM 3581 N N . ALA B 1 208 ? -12.053 18.264 -41.762 1.00 103.97 290 ALA B N 1
ATOM 3582 C CA . ALA B 1 208 ? -12.766 17.893 -42.984 1.00 105.85 290 ALA B CA 1
ATOM 3583 C C . ALA B 1 208 ? -12.955 19.099 -43.921 1.00 107.12 290 ALA B C 1
ATOM 3584 O O . ALA B 1 208 ? -13.090 18.915 -45.126 1.00 109.47 290 ALA B O 1
ATOM 3586 N N . GLU B 1 209 ? -12.967 20.318 -43.362 1.00 100.43 291 GLU B N 1
ATOM 3587 C CA . GLU B 1 209 ? -13.171 21.550 -44.109 1.00 100.00 291 GLU B CA 1
ATOM 3588 C C . GLU B 1 209 ? -11.870 22.262 -44.489 1.00 102.30 291 GLU B C 1
ATOM 3589 O O . GLU B 1 209 ? -11.912 23.151 -45.341 1.00 102.42 291 GLU B O 1
ATOM 3595 N N . LEU B 1 210 ? -10.738 21.915 -43.827 1.00 97.90 292 LEU B N 1
ATOM 3596 C CA . LEU B 1 210 ? -9.439 22.580 -43.978 1.00 97.68 292 LEU B CA 1
ATOM 3597 C C . LEU B 1 210 ? -8.940 22.773 -45.400 1.00 100.56 292 LEU B C 1
ATOM 3598 O O . LEU B 1 210 ? -8.659 23.910 -45.794 1.00 100.80 292 LEU B O 1
ATOM 3603 N N . GLY B 1 211 ? -8.866 21.673 -46.144 1.00 97.32 293 GLY B N 1
ATOM 3604 C CA . GLY B 1 211 ? -8.421 21.665 -47.537 1.00 98.05 293 GLY B CA 1
ATOM 3605 C C . GLY B 1 211 ? -9.215 22.609 -48.418 1.00 103.01 293 GLY B C 1
ATOM 3606 O O . GLY B 1 211 ? -8.628 23.372 -49.190 1.00 105.02 293 GLY B O 1
ATOM 3607 N N . GLY B 1 212 ? -10.540 22.586 -48.249 1.00 98.68 294 GLY B N 1
ATOM 3608 C CA . GLY B 1 212 ? -11.485 23.426 -48.976 1.00 99.97 294 GLY B CA 1
ATOM 3609 C C . GLY B 1 212 ? -11.309 24.901 -48.687 1.00 104.04 294 GLY B C 1
ATOM 3610 O O . GLY B 1 212 ? -11.341 25.710 -49.615 1.00 106.52 294 GLY B O 1
ATOM 3611 N N . HIS B 1 213 ? -11.081 25.245 -47.407 1.00 98.56 295 HIS B N 1
ATOM 3612 C CA . HIS B 1 213 ? -10.842 26.615 -46.945 1.00 99.55 295 HIS B CA 1
ATOM 3613 C C . HIS B 1 213 ? -9.513 27.166 -47.431 1.00 104.18 295 HIS B C 1
ATOM 3614 O O . HIS B 1 213 ? -9.474 28.333 -47.817 1.00 105.42 295 HIS B O 1
ATOM 3621 N N . LEU B 1 214 ? -8.443 26.338 -47.448 1.00 99.64 296 LEU B N 1
ATOM 3622 C CA . LEU B 1 214 ? -7.144 26.749 -47.988 1.00 100.82 296 LEU B CA 1
ATOM 3623 C C . LEU B 1 214 ? -7.330 27.136 -49.470 1.00 105.23 296 LEU B C 1
ATOM 3624 O O . LEU B 1 214 ? -6.950 28.236 -49.857 1.00 107.01 296 LEU B O 1
ATOM 3629 N N . ASP B 1 215 ? -7.982 26.273 -50.262 1.00 101.21 297 ASP B N 1
ATOM 3630 C CA . ASP B 1 215 ? -8.264 26.491 -51.695 1.00 104.05 297 ASP B CA 1
ATOM 3631 C C . ASP B 1 215 ? -8.999 27.807 -51.985 1.00 113.63 297 ASP B C 1
ATOM 3632 O O . ASP B 1 215 ? -8.567 28.561 -52.855 1.00 115.68 297 ASP B O 1
ATOM 3637 N N . GLN B 1 216 ? -10.089 28.084 -51.240 1.00 113.84 298 GLN B N 1
ATOM 3638 C CA . GLN B 1 216 ? -10.930 29.288 -51.330 1.00 117.62 298 GLN B CA 1
ATOM 3639 C C . GLN B 1 216 ? -10.103 30.559 -51.113 1.00 123.50 298 GLN B C 1
ATOM 3640 O O . GLN B 1 216 ? -10.273 31.524 -51.857 1.00 126.31 298 GLN B O 1
ATOM 3646 N N . GLN B 1 217 ? -9.212 30.551 -50.100 1.00 90.26 299 GLN B N 1
ATOM 3647 C CA . GLN B 1 217 ? -8.370 31.698 -49.795 1.00 89.34 299 GLN B CA 1
ATOM 3648 C C . GLN B 1 217 ? -7.291 31.884 -50.831 1.00 90.40 299 GLN B C 1
ATOM 3649 O O . GLN B 1 217 ? -7.067 33.020 -51.255 1.00 92.75 299 GLN B O 1
ATOM 3655 N N . VAL B 1 218 ? -6.640 30.787 -51.257 1.00 83.40 300 VAL B N 1
ATOM 3656 C CA . VAL B 1 218 ? -5.589 30.831 -52.279 1.00 81.29 300 VAL B CA 1
ATOM 3657 C C . VAL B 1 218 ? -6.158 31.331 -53.601 1.00 85.55 300 VAL B C 1
ATOM 3658 O O . VAL B 1 218 ? -5.503 32.091 -54.310 1.00 85.73 300 VAL B O 1
ATOM 3662 N N . GLU B 1 219 ? -7.397 30.933 -53.891 1.00 83.02 301 GLU B N 1
ATOM 3663 C CA . GLU B 1 219 ? -8.123 31.334 -55.089 1.00 84.63 301 GLU B CA 1
ATOM 3664 C C . GLU B 1 219 ? -8.512 32.785 -55.063 1.00 90.15 301 GLU B C 1
ATOM 3665 O O . GLU B 1 219 ? -8.466 33.436 -56.100 1.00 90.65 301 GLU B O 1
ATOM 3671 N N . GLU B 1 220 ? -8.845 33.302 -53.881 1.00 88.55 302 GLU B N 1
ATOM 3672 C CA . GLU B 1 220 ? -9.172 34.702 -53.685 1.00 92.38 302 GLU B CA 1
ATOM 3673 C C . GLU B 1 220 ? -7.919 35.531 -53.989 1.00 95.13 302 GLU B C 1
ATOM 3674 O O . GLU B 1 220 ? -8.014 36.429 -54.828 1.00 97.63 302 GLU B O 1
ATOM 3680 N N . PHE B 1 221 ? -6.723 35.163 -53.420 1.00 88.10 303 PHE B N 1
ATOM 3681 C CA . PHE B 1 221 ? -5.439 35.834 -53.730 1.00 85.81 303 PHE B CA 1
ATOM 3682 C C . PHE B 1 221 ? -5.220 35.863 -55.240 1.00 90.34 303 PHE B C 1
ATOM 3683 O O . PHE B 1 221 ? -5.026 36.938 -55.816 1.00 91.55 303 PHE B O 1
ATOM 3691 N N . ARG B 1 222 ? -5.239 34.670 -55.856 1.00 86.07 304 ARG B N 1
ATOM 3692 C CA . ARG B 1 222 ? -4.991 34.438 -57.277 1.00 85.38 304 ARG B CA 1
ATOM 3693 C C . ARG B 1 222 ? -5.908 35.290 -58.162 1.00 91.63 304 ARG B C 1
ATOM 3694 O O . ARG B 1 222 ? -5.434 35.902 -59.104 1.00 89.61 304 ARG B O 1
ATOM 3702 N N . ARG B 1 223 ? -7.187 35.404 -57.774 1.00 92.50 305 ARG B N 1
ATOM 3703 C CA . ARG B 1 223 ? -8.233 36.166 -58.459 1.00 94.69 305 ARG B CA 1
ATOM 3704 C C . ARG B 1 223 ? -7.976 37.674 -58.364 1.00 98.49 305 ARG B C 1
ATOM 3705 O O . ARG B 1 223 ? -8.240 38.379 -59.327 1.00 100.16 305 ARG B O 1
ATOM 3713 N N . ARG B 1 224 ? -7.494 38.161 -57.207 1.00 93.44 306 ARG B N 1
ATOM 3714 C CA . ARG B 1 224 ? -7.196 39.577 -56.935 1.00 93.93 306 ARG B CA 1
ATOM 3715 C C . ARG B 1 224 ? -5.897 40.090 -57.602 1.00 92.67 306 ARG B C 1
ATOM 3716 O O . ARG B 1 224 ? -5.873 41.196 -58.153 1.00 92.66 306 ARG B O 1
ATOM 3724 N N . VAL B 1 225 ? -4.828 39.291 -57.509 1.00 85.46 307 VAL B N 1
ATOM 3725 C CA . VAL B 1 225 ? -3.499 39.622 -58.017 1.00 83.26 307 VAL B CA 1
ATOM 3726 C C . VAL B 1 225 ? -3.336 39.388 -59.530 1.00 86.16 307 VAL B C 1
ATOM 3727 O O . VAL B 1 225 ? -2.554 40.104 -60.154 1.00 85.18 307 VAL B O 1
ATOM 3731 N N . GLU B 1 226 ? -4.081 38.429 -60.119 1.00 82.25 308 GLU B N 1
ATOM 3732 C CA . GLU B 1 226 ? -4.032 38.122 -61.560 1.00 82.81 308 GLU B CA 1
ATOM 3733 C C . GLU B 1 226 ? -4.219 39.360 -62.505 1.00 88.67 308 GLU B C 1
ATOM 3734 O O . GLU B 1 226 ? -3.385 39.537 -63.389 1.00 86.92 308 GLU B O 1
ATOM 3740 N N . PRO B 1 227 ? -5.224 40.261 -62.308 1.00 89.18 309 PRO B N 1
ATOM 3741 C CA . PRO B 1 227 ? -5.338 41.442 -63.190 1.00 89.97 309 PRO B CA 1
ATOM 3742 C C . PRO B 1 227 ? -4.243 42.519 -63.067 1.00 93.96 309 PRO B C 1
ATOM 3743 O O . PRO B 1 227 ? -4.039 43.263 -64.026 1.00 95.76 309 PRO B O 1
ATOM 3747 N N . TYR B 1 228 ? -3.579 42.631 -61.902 1.00 88.50 310 TYR B N 1
ATOM 3748 C CA . TYR B 1 228 ? -2.569 43.653 -61.600 1.00 87.93 310 TYR B CA 1
ATOM 3749 C C . TYR B 1 228 ? -1.593 44.036 -62.720 1.00 90.30 310 TYR B C 1
ATOM 3750 O O . TYR B 1 228 ? -1.475 45.222 -63.024 1.00 89.54 310 TYR B O 1
ATOM 3759 N N . GLY B 1 229 ? -0.910 43.044 -63.297 1.00 86.17 311 GLY B N 1
ATOM 3760 C CA . GLY B 1 229 ? 0.084 43.236 -64.356 1.00 85.23 311 GLY B CA 1
ATOM 3761 C C . GLY B 1 229 ? -0.398 44.009 -65.568 1.00 90.52 311 GLY B C 1
ATOM 3762 O O . GLY B 1 229 ? 0.306 44.910 -66.059 1.00 88.42 311 GLY B O 1
ATOM 3763 N N . GLU B 1 230 ? -1.620 43.661 -66.033 1.00 89.05 312 GLU B N 1
ATOM 3764 C CA . GLU B 1 230 ? -2.292 44.291 -67.165 1.00 92.06 312 GLU B CA 1
ATOM 3765 C C . GLU B 1 230 ? -2.763 45.712 -66.787 1.00 96.73 312 GLU B C 1
ATOM 3766 O O . GLU B 1 230 ? -2.628 46.619 -67.609 1.00 97.51 312 GLU B O 1
ATOM 3772 N N . ASN B 1 231 ? -3.285 45.901 -65.541 1.00 92.58 313 ASN B N 1
ATOM 3773 C CA . ASN B 1 231 ? -3.769 47.190 -65.010 1.00 94.43 313 ASN B CA 1
ATOM 3774 C C . ASN B 1 231 ? -2.653 48.235 -64.930 1.00 97.72 313 ASN B C 1
ATOM 3775 O O . ASN B 1 231 ? -2.864 49.417 -65.223 1.00 99.33 313 ASN B O 1
ATOM 3780 N N . PHE B 1 232 ? -1.485 47.807 -64.457 1.00 91.08 314 PHE B N 1
ATOM 3781 C CA . PHE B 1 232 ? -0.318 48.657 -64.328 1.00 88.97 314 PHE B CA 1
ATOM 3782 C C . PHE B 1 232 ? 0.205 49.030 -65.747 1.00 87.75 314 PHE B C 1
ATOM 3783 O O . PHE B 1 232 ? 0.608 50.170 -65.972 1.00 86.34 314 PHE B O 1
ATOM 3791 N N . ASN B 1 233 ? 0.219 48.049 -66.671 1.00 83.28 315 ASN B N 1
ATOM 3792 C CA . ASN B 1 233 ? 0.655 48.193 -68.064 1.00 83.67 315 ASN B CA 1
ATOM 3793 C C . ASN B 1 233 ? -0.202 49.285 -68.717 1.00 89.59 315 ASN B C 1
ATOM 3794 O O . ASN B 1 233 ? 0.333 50.167 -69.383 1.00 88.83 315 ASN B O 1
ATOM 3799 N N . LYS B 1 234 ? -1.519 49.260 -68.425 1.00 88.67 316 LYS B N 1
ATOM 3800 C CA . LYS B 1 234 ? -2.535 50.215 -68.866 1.00 91.57 316 LYS B CA 1
ATOM 3801 C C . LYS B 1 234 ? -2.174 51.615 -68.360 1.00 94.42 316 LYS B C 1
ATOM 3802 O O . LYS B 1 234 ? -2.159 52.560 -69.144 1.00 96.59 316 LYS B O 1
ATOM 3808 N N . ALA B 1 235 ? -1.851 51.729 -67.062 1.00 86.91 317 ALA B N 1
ATOM 3809 C CA . ALA B 1 235 ? -1.506 52.970 -66.391 1.00 85.03 317 ALA B CA 1
ATOM 3810 C C . ALA B 1 235 ? -0.287 53.682 -66.990 1.00 87.95 317 ALA B C 1
ATOM 3811 O O . ALA B 1 235 ? -0.307 54.918 -67.123 1.00 86.33 317 ALA B O 1
ATOM 3813 N N . LEU B 1 236 ? 0.770 52.905 -67.339 1.00 85.01 318 LEU B N 1
ATOM 3814 C CA . LEU B 1 236 ? 2.010 53.427 -67.934 1.00 85.02 318 LEU B CA 1
ATOM 3815 C C . LEU B 1 236 ? 1.767 53.976 -69.312 1.00 91.68 318 LEU B C 1
ATOM 3816 O O . LEU B 1 236 ? 2.361 54.982 -69.695 1.00 91.96 318 LEU B O 1
ATOM 3821 N N . VAL B 1 237 ? 0.897 53.300 -70.055 1.00 91.27 319 VAL B N 1
ATOM 3822 C CA . VAL B 1 237 ? 0.483 53.659 -71.399 1.00 93.98 319 VAL B CA 1
ATOM 3823 C C . VAL B 1 237 ? -0.247 54.995 -71.360 1.00 99.06 319 VAL B C 1
ATOM 3824 O O . VAL B 1 237 ? 0.094 55.872 -72.147 1.00 101.12 319 VAL B O 1
ATOM 3828 N N . GLN B 1 238 ? -1.190 55.172 -70.414 1.00 94.94 320 GLN B N 1
ATOM 3829 C CA . GLN B 1 238 ? -1.951 56.414 -70.231 1.00 97.23 320 GLN B CA 1
ATOM 3830 C C . GLN B 1 238 ? -1.019 57.602 -69.897 1.00 98.37 320 GLN B C 1
ATOM 3831 O O . GLN B 1 238 ? -1.281 58.726 -70.345 1.00 100.75 320 GLN B O 1
ATOM 3837 N N . GLN B 1 239 ? 0.076 57.340 -69.141 1.00 88.60 321 GLN B N 1
ATOM 3838 C CA . GLN B 1 239 ? 1.090 58.338 -68.766 1.00 85.54 321 GLN B CA 1
ATOM 3839 C C . GLN B 1 239 ? 1.874 58.841 -69.987 1.00 89.70 321 GLN B C 1
ATOM 3840 O O . GLN B 1 239 ? 2.008 60.045 -70.181 1.00 90.21 321 GLN B O 1
ATOM 3846 N N . MET B 1 240 ? 2.350 57.912 -70.823 1.00 85.95 322 MET B N 1
ATOM 3847 C CA . MET B 1 240 ? 3.076 58.195 -72.055 1.00 85.70 322 MET B CA 1
ATOM 3848 C C . MET B 1 240 ? 2.144 58.828 -73.102 1.00 94.05 322 MET B C 1
ATOM 3849 O O . MET B 1 240 ? 2.583 59.698 -73.849 1.00 94.96 322 MET B O 1
ATOM 3854 N N . GLU B 1 241 ? 0.857 58.419 -73.126 1.00 92.87 323 GLU B N 1
ATOM 3855 C CA . GLU B 1 241 ? -0.160 58.968 -74.035 1.00 95.90 323 GLU B CA 1
ATOM 3856 C C . GLU B 1 241 ? -0.516 60.413 -73.655 1.00 99.90 323 GLU B C 1
ATOM 3857 O O . GLU B 1 241 ? -0.795 61.221 -74.541 1.00 102.21 323 GLU B O 1
ATOM 3863 N N . GLN B 1 242 ? -0.482 60.728 -72.342 1.00 94.81 324 GLN B N 1
ATOM 3864 C CA . GLN B 1 242 ? -0.730 62.055 -71.768 1.00 96.25 324 GLN B CA 1
ATOM 3865 C C . GLN B 1 242 ? 0.368 63.021 -72.223 1.00 100.49 324 GLN B C 1
ATOM 3866 O O . GLN B 1 242 ? 0.068 64.163 -72.567 1.00 102.30 324 GLN B O 1
ATOM 3872 N N . LEU B 1 243 ? 1.636 62.552 -72.235 1.00 91.47 325 LEU B N 1
ATOM 3873 C CA . LEU B 1 243 ? 2.797 63.308 -72.691 1.00 90.33 325 LEU B CA 1
ATOM 3874 C C . LEU B 1 243 ? 2.666 63.641 -74.179 1.00 97.35 325 LEU B C 1
ATOM 3875 O O . LEU B 1 243 ? 2.936 64.776 -74.575 1.00 97.13 325 LEU B O 1
ATOM 3880 N N . ARG B 1 244 ? 2.256 62.641 -74.990 1.00 96.16 326 ARG B N 1
ATOM 3881 C CA . ARG B 1 244 ? 2.047 62.732 -76.437 1.00 98.47 326 ARG B CA 1
ATOM 3882 C C . ARG B 1 244 ? 0.999 63.794 -76.775 1.00 105.41 326 ARG B C 1
ATOM 3883 O O . ARG B 1 244 ? 1.184 64.556 -77.725 1.00 105.86 326 ARG B O 1
ATOM 3891 N N . GLN B 1 245 ? -0.096 63.825 -76.000 1.00 103.10 327 GLN B N 1
ATOM 3892 C CA . GLN B 1 245 ? -1.196 64.768 -76.187 1.00 103.94 327 GLN B CA 1
ATOM 3893 C C . GLN B 1 245 ? -0.819 66.174 -75.741 1.00 105.68 327 GLN B C 1
ATOM 3894 O O . GLN B 1 245 ? -1.252 67.141 -76.371 1.00 106.40 327 GLN B O 1
ATOM 3900 N N . LYS B 1 246 ? 0.005 66.286 -74.682 1.00 99.63 328 LYS B N 1
ATOM 3901 C CA . LYS B 1 246 ? 0.484 67.568 -74.157 1.00 98.92 328 LYS B CA 1
ATOM 3902 C C . LYS B 1 246 ? 1.510 68.202 -75.113 1.00 101.06 328 LYS B C 1
ATOM 3903 O O . LYS B 1 246 ? 1.375 69.374 -75.444 1.00 102.27 328 LYS B O 1
ATOM 3909 N N . LEU B 1 247 ? 2.484 67.415 -75.601 1.00 93.96 329 LEU B N 1
ATOM 3910 C CA . LEU B 1 247 ? 3.539 67.875 -76.505 1.00 91.71 329 LEU B CA 1
ATOM 3911 C C . LEU B 1 247 ? 3.174 67.942 -78.000 1.00 100.52 329 LEU B C 1
ATOM 3912 O O . LEU B 1 247 ? 3.807 68.686 -78.757 1.00 100.23 329 LEU B O 1
ATOM 3917 N N . GLY B 1 248 ? 2.165 67.179 -78.408 1.00 101.04 330 GLY B N 1
ATOM 3918 C CA . GLY B 1 248 ? 1.726 67.127 -79.795 1.00 103.47 330 GLY B CA 1
ATOM 3919 C C . GLY B 1 248 ? 0.830 68.269 -80.221 1.00 112.95 330 GLY B C 1
ATOM 3920 O O . GLY B 1 248 ? 0.572 69.190 -79.435 1.00 112.34 330 GLY B O 1
ATOM 3921 N N . PRO B 1 249 ? 0.313 68.183 -81.478 1.00 114.43 331 PRO B N 1
ATOM 3922 C CA . PRO B 1 249 ? -0.515 69.258 -82.053 1.00 116.45 331 PRO B CA 1
ATOM 3923 C C . PRO B 1 249 ? -1.606 69.935 -81.242 1.00 124.08 331 PRO B C 1
ATOM 3924 O O . PRO B 1 249 ? -1.681 71.161 -81.324 1.00 125.77 331 PRO B O 1
ATOM 3928 N N . HIS B 1 250 ? -2.428 69.201 -80.473 1.00 120.38 332 HIS B N 1
ATOM 3929 C CA . HIS B 1 250 ? -3.438 69.871 -79.652 1.00 145.12 332 HIS B CA 1
ATOM 3930 C C . HIS B 1 250 ? -3.452 69.409 -78.200 1.00 178.67 332 HIS B C 1
ATOM 3931 O O . HIS B 1 250 ? -2.604 69.841 -77.417 1.00 140.34 332 HIS B O 1
#

Organism: Homo sapiens (NCBI:txid9606)

Sequence (480 aa):
DSEKLKEEIGKELEELRARLLPHANEVSQKIGDNLRELQQRLEPYADQLRTQVNTQAEQLRRQLTPYAQRMERVLRENADSLQASLRPHADELKAKIDQNVEEELKGRLTPYADEFKVKIDQTVEELRRSLAPYAQDTQEKLNHQLEGLTFQMKKNAEELKARISASAEELRQRLAPLAEDVRGNLRGNTEGLQKSLAELGGHLDQQVEEFRRRRVEPYGENFNKALVQQMEQLRQKLGPHAKDSEKLKEEIGKELEELRARLLPHANEVSQKIGDNLRELQQRLEPYADQLRRTQVNTQAEQLRRQLTPYAQRMERVLRENADSLQASLRPHADELKAKIDQNVEELKGRLTPYADEFKVKIDQTVEELRRSLAPYAQDTQEKLNHQLEGLTFQMKKNAEELKARISASAEELRQRLAPLAEDVRGNLRGNTEGLQKSLAELGGHLDQQVEEFRRRVEPYGENFNKALVQQMEQLRQKLGPH

InterPro domains:
  IPR000074 Apolipoprotein A/E [PF01442] (61-250)
  IPR050163 Apolipoprotein A1/A4/E [PTHR18976] (4-387)

B-factor: mean 95.78, std 25.37, range [55.57, 198.7]

CATH classification: 6.10.250.2890 (+1 more: 1.20.120.20)

GO terms:
  GO:0016209 antioxidant activity (F, IDA)
  GO:0005507 copper ion binding (F, IDA)
  GO:0042744 hydrogen peroxide catabolic process (P, IDA)
  GO:0019430 removal of superoxide radicals (P, IDA)
  GO:0006982 response to lipid hydroperoxide (P, IDA)
  GO:0005319 lipid carrier activity (F, TAS)
  GO:0005576 extracellular region (C, TAS)
  GO:0005769 early endosome (C, TAS)
  GO:0005788 endoplasmic reticulum lumen (C, TAS)
  GO:0005829 cytosol (C, TAS)
  GO:0042802 identical protein binding (F, IPI)
  GO:0005515 protein binding (F, IPI)
  GO:0060228 phosphatidylcholine-sterol O-acyltransferase activator activity (F, IDA)
  GO:0002227 innate immune response in mucosa (P, IDA)
  GO:0034371 chylomicron remodeling (P, IDA)
  GO:0034372 very-low-density lipoprotein particle remodeling (P, IDA)
  GO:0034375 high-density lipoprotein particle remodeling (P, IDA)
  GO:0034445 negative regulation of plasma lipoprotein oxidation (P, IDA)
  GO:0005576 extracellular region (C, IDA)
  GO:0009986 cell surface (C, IDA)

Radius of gyration: 51.74 Å; Cα contacts (8 Å, |Δi|>4): 455; chains: 2; bounding box: 94×121×111 Å

Nearest PDB structures (foldseek):
  3s84-assembly1_A  TM=1.004E+00  e=7.489E-27  Homo sapiens
  7sqc-assembly1_1V  TM=3.940E-01  e=1.370E+00  Chlamydomonas reinhardtii
  7n6g-assembly1_3X  TM=2.563E-01  e=6.981E-01  Chlamydomonas reinhardtii
  7sqc-assembly1_1W  TM=2.479E-01  e=1.775E+00  Chlamydomonas reinhardtii
  3s84-assembly1_A  TM=9.149E-01  e=1.444E-25  Homo sapiens

Foldseek 3Di:
DVVVVVVVVVVVVVVVCVVCVVVVVVVVVVVVVVVVVVCVVCVVVVVVVVVVVVVVVVVVCVVCVVVVVVVVVVVVVVLVVLLVVVLVVLVVQLVCLVVVLVVVLVVPLVVLVVQLVVLVVVLVVVLVVCCVVCVPPSVVVVVVSVVLSVVLNVLSVVLSVQLVVLSVVLSVQLNVLSVQLNVPSPDDPVSNVVSVVCNVVSNCVSVVVSCVRSVCSVVVSVVVSVVSVVVVCVVPDDD/DPCVVVVVCVVCVVVVVVCVVCVVVVVVVVVVVVVVVVVVCVVCVVVVVVVVVVVVVVVVVVVVVPVVVVVVVVVVVVVVLVVQLVVVLVVLVVQLVCLVVVLVVVLVVPLVVLVVQLVVLVVVLVVVLVVCDVVQPVNSVVSVVVSVVLSVVLNVLSVVLSVQLVVLSVVLSVQLNVLSVQLNVQSHPADVRNVVSVVCNVVSNCVSVVVSCVRSVCSVVVSVVVSVVSVVVVCVVPDDD

Secondary structure (DSSP, 8-state):
-TTHHHHHHHHHHHHHHHHHGGGHHHHHHHHHHHHHHHHHHHHHHHHHHHHHHHHHHHHHHHHHHHHHHHHHHHHHHHHHHHHHHHHHHHHHHHHHHHHHHHHHHHHHHHHHHHHHHHHHHHHHHHHHHHGGG-SS-HHHHHHHHHHHHHHHHHHHHHHHHHHHHHHHHHHHHHHHHHHHHHHTSSS-HHHHHHHHHHHHHHHHHHHHHHHHHHTTHHHHHHHHHHHHHHHHHHHHS--/---HHHHHHHHTHHHHHHHHHHGGGHHHHHHHHHHHHHHHHHHHHHHHHHHHHHHHHHHHHHHHHHHHHHHHHHHHHHHHHHHHHHHHHHHHHHHHHHHHHHHHHHHHHHHHHHHHHHHHHHHHHHHHHHHHGGGSTT-HHHHHHHHHHHHHHHHHHHHHHHHHHHHHHHHHHHHHHHHHHHHHHSSSS-STTHHHHHHHHHHHHHHHHHHHHHHHTTHHHHHHHHHHHHHHHHHHHHS--